Protein AF-A0A7S3EJD1-F1 (afdb_monomer_lite)

Sequence (383 aa):
IRTFFWMLDSYFMTPDIYATSWLVTIFARNFTVEATYALWDLLLLEDNALSTYFFAVALILSKRDEILTCDESHLPEILMNMSATTVEEVHRLWKIGNELRVAQTPPSFQRLMASRLLRPLEKANASTLNAAKSLAGAVTVQTTLEDIMPGGPLHFFTWDCRPNEIVRCGKIAQAAVLPLDALRNADDLIKANRGNEVEQELDQAVEMNRTLSGSSHICLIGSGEPELDDLDVNPLALRLTQEGIPCVSTLRGGFKEVMSSMDNGNPDNVEFVDLDRKSMQEAIMRRTKKSSPSAKRKDAKEKYVSYLSEKSDAEVKEVLNSMLTSRQLVSRPIVLPSADANLFTTMSQVENASPAKVPSYFTALSPRHALRSVVLSASWLES

Structure (mmCIF, N/CA/C/O backbone):
data_AF-A0A7S3EJD1-F1
#
_entry.id   AF-A0A7S3EJD1-F1
#
loop_
_atom_site.group_PDB
_atom_site.id
_atom_site.type_symbol
_atom_site.label_atom_id
_atom_site.label_alt_id
_atom_site.label_comp_id
_atom_site.label_asym_id
_atom_site.label_entity_id
_atom_site.label_seq_id
_atom_site.pdbx_PDB_ins_code
_atom_site.Cartn_x
_atom_site.Cartn_y
_atom_site.Cartn_z
_atom_site.occupancy
_atom_site.B_iso_or_equiv
_atom_site.auth_seq_id
_atom_site.auth_comp_id
_atom_site.auth_asym_id
_atom_site.auth_atom_id
_atom_site.pdbx_PDB_model_num
ATOM 1 N N . ILE A 1 1 ? -9.896 16.245 -4.760 1.00 37.22 1 ILE A N 1
ATOM 2 C CA . ILE A 1 1 ? -10.040 15.946 -3.314 1.00 37.22 1 ILE A CA 1
ATOM 3 C C . ILE A 1 1 ? -8.809 15.135 -2.936 1.00 37.22 1 ILE A C 1
ATOM 5 O O . ILE A 1 1 ? -8.590 14.113 -3.570 1.00 37.22 1 ILE A O 1
ATOM 9 N N . ARG A 1 2 ? -7.943 15.624 -2.035 1.00 52.94 2 ARG A N 1
ATOM 10 C CA . ARG A 1 2 ? -6.789 14.831 -1.565 1.00 52.94 2 ARG A CA 1
ATOM 11 C C . ARG A 1 2 ? -7.324 13.615 -0.821 1.00 52.94 2 ARG A C 1
ATOM 13 O O . ARG A 1 2 ? -8.274 13.754 -0.054 1.00 52.94 2 ARG A O 1
ATOM 20 N N . THR A 1 3 ? -6.744 12.444 -1.046 1.00 71.31 3 THR A N 1
ATOM 21 C CA . THR A 1 3 ? -7.226 11.244 -0.363 1.00 71.31 3 THR A CA 1
ATOM 22 C C . THR A 1 3 ? -6.974 11.295 1.124 1.00 71.31 3 THR A C 1
ATOM 24 O O . THR A 1 3 ? -6.116 12.030 1.614 1.00 71.31 3 THR A O 1
ATOM 27 N N . PHE A 1 4 ? -7.761 10.499 1.840 1.00 81.81 4 PHE A N 1
ATOM 28 C CA . PHE A 1 4 ? -7.815 10.512 3.290 1.00 81.81 4 PHE A CA 1
ATOM 29 C C . PHE A 1 4 ? -6.429 10.322 3.933 1.00 81.81 4 PHE A C 1
ATOM 31 O O . PHE A 1 4 ? -6.068 11.058 4.847 1.00 81.81 4 PHE A O 1
ATOM 38 N N . PHE A 1 5 ? -5.607 9.417 3.390 1.00 85.25 5 PHE A N 1
ATOM 39 C CA . PHE A 1 5 ? -4.227 9.238 3.839 1.00 85.25 5 PHE A CA 1
ATOM 40 C C . PHE A 1 5 ? -3.366 10.491 3.612 1.00 85.25 5 PHE A C 1
ATOM 42 O O . PHE A 1 5 ? -2.714 10.957 4.542 1.00 85.25 5 PHE A O 1
ATOM 49 N N . TRP A 1 6 ? -3.369 11.053 2.397 1.00 85.38 6 TRP A N 1
ATOM 50 C CA . TRP A 1 6 ? -2.530 12.210 2.059 1.00 85.38 6 TRP A CA 1
ATOM 51 C C . TRP A 1 6 ? -2.932 13.479 2.810 1.00 85.38 6 TRP A C 1
ATOM 53 O O . TRP A 1 6 ? -2.089 14.338 3.056 1.00 85.38 6 TRP A O 1
ATOM 63 N N . MET A 1 7 ? -4.204 13.597 3.188 1.00 87.81 7 MET A N 1
ATOM 64 C CA . MET A 1 7 ? -4.674 14.656 4.074 1.00 87.81 7 MET A CA 1
ATOM 65 C C . MET A 1 7 ? -4.056 14.511 5.473 1.00 87.81 7 MET A C 1
ATOM 67 O O . MET A 1 7 ? -3.404 15.448 5.933 1.00 87.81 7 MET A O 1
ATOM 71 N N . LEU A 1 8 ? -4.146 13.330 6.096 1.00 88.69 8 LEU A N 1
ATOM 72 C CA . LEU A 1 8 ? -3.518 13.071 7.399 1.00 88.69 8 LEU A CA 1
ATOM 73 C C . LEU A 1 8 ? -1.995 13.275 7.362 1.00 88.69 8 LEU A C 1
ATOM 75 O O . LEU A 1 8 ? -1.436 13.899 8.262 1.00 88.69 8 LEU A O 1
ATOM 79 N N . ASP A 1 9 ? -1.331 12.794 6.309 1.00 86.75 9 ASP A N 1
ATOM 80 C CA . ASP A 1 9 ? 0.117 12.943 6.117 1.00 86.75 9 ASP A CA 1
ATOM 81 C C . ASP A 1 9 ? 0.522 14.422 5.998 1.00 86.75 9 ASP A C 1
ATOM 83 O O . ASP A 1 9 ? 1.499 14.847 6.612 1.00 86.75 9 ASP A O 1
ATOM 87 N N . SER A 1 10 ? -0.279 15.241 5.300 1.00 88.56 10 SER A N 1
ATOM 88 C CA . SER A 1 10 ? -0.018 16.682 5.169 1.00 88.56 10 SER A CA 1
ATOM 89 C C . SER A 1 10 ? -0.114 17.456 6.486 1.00 88.56 10 SER A C 1
ATOM 91 O O . SER A 1 10 ? 0.545 18.484 6.627 1.00 88.56 10 SER A O 1
ATOM 93 N N . TYR A 1 11 ? -0.870 16.930 7.451 1.00 89.56 11 TYR A N 1
ATOM 94 C CA . TYR A 1 11 ? -0.980 17.460 8.811 1.00 89.56 11 TYR A CA 1
ATOM 95 C C . TYR A 1 11 ? -0.058 16.750 9.810 1.00 89.56 11 TYR A C 1
ATOM 97 O O . TYR A 1 11 ? -0.194 16.936 11.015 1.00 89.56 11 TYR A O 1
ATOM 105 N N . PHE A 1 12 ? 0.878 15.920 9.334 1.00 89.25 12 PHE A N 1
ATOM 106 C CA . PHE A 1 12 ? 1.786 15.124 10.168 1.00 89.25 12 PHE A CA 1
ATOM 107 C C . PHE A 1 12 ? 1.063 14.210 11.174 1.00 89.25 12 PHE A C 1
ATOM 109 O O . PHE A 1 12 ? 1.626 13.846 12.207 1.00 89.25 12 PHE A O 1
ATOM 116 N N . MET A 1 13 ? -0.172 13.798 10.869 1.00 90.50 13 MET A N 1
ATOM 117 C CA . MET A 1 13 ? -0.962 12.888 11.699 1.00 90.50 13 MET A CA 1
ATOM 118 C C . MET A 1 13 ? -0.528 11.441 11.473 1.00 90.50 13 MET A C 1
ATOM 120 O O . MET A 1 13 ? -1.210 10.641 10.825 1.00 90.50 13 MET A O 1
ATOM 124 N N . THR A 1 14 ? 0.636 11.086 12.014 1.00 88.19 14 THR A N 1
ATOM 125 C CA . THR A 1 14 ? 1.133 9.713 11.952 1.00 88.19 14 THR A CA 1
ATOM 126 C C . THR A 1 14 ? 0.360 8.807 12.919 1.00 88.19 14 THR A C 1
ATOM 128 O O . THR A 1 14 ? -0.042 9.250 13.998 1.00 88.19 14 THR A O 1
ATOM 131 N N . PRO A 1 15 ? 0.145 7.517 12.593 1.00 89.62 15 PRO A N 1
ATOM 132 C CA . PRO A 1 15 ? -0.721 6.664 13.407 1.00 89.62 15 PRO A CA 1
ATOM 133 C C . PRO A 1 15 ? -0.281 6.450 14.859 1.00 89.62 15 PRO A C 1
ATOM 135 O O . PRO A 1 15 ? -1.102 6.116 15.703 1.00 89.62 15 PRO A O 1
ATOM 138 N N . ASP A 1 16 ? 0.991 6.659 15.198 1.00 86.38 16 ASP A N 1
ATOM 139 C CA . ASP A 1 16 ? 1.438 6.655 16.595 1.00 86.38 16 ASP A CA 1
ATOM 140 C C . ASP A 1 16 ? 0.845 7.766 17.450 1.00 86.38 16 ASP A C 1
ATOM 142 O O . ASP A 1 16 ? 0.730 7.576 18.662 1.00 86.38 16 ASP A O 1
ATOM 146 N N . ILE A 1 17 ? 0.472 8.890 16.843 1.00 89.44 17 ILE A N 1
ATOM 147 C CA . ILE A 1 17 ? -0.101 10.022 17.564 1.00 89.44 17 ILE A CA 1
ATOM 148 C C . ILE A 1 17 ? -1.465 9.624 18.133 1.00 89.44 17 ILE A C 1
ATOM 150 O O . ILE A 1 17 ? -1.727 9.879 19.303 1.00 89.44 17 ILE A O 1
ATOM 154 N N . TYR A 1 18 ? -2.302 8.932 17.357 1.00 90.50 18 TYR A N 1
ATOM 155 C CA . TYR A 1 18 ? -3.686 8.652 17.752 1.00 90.50 18 TYR A CA 1
ATOM 156 C C . TYR A 1 18 ? -3.992 7.183 18.075 1.00 90.50 18 TYR A C 1
ATOM 158 O O . TYR A 1 18 ? -4.815 6.914 18.942 1.00 90.50 18 TYR A O 1
ATOM 166 N N . ALA A 1 19 ? -3.321 6.216 17.445 1.00 92.62 19 ALA A N 1
ATOM 167 C CA . ALA A 1 19 ? -3.680 4.799 17.560 1.00 92.62 19 ALA A CA 1
ATOM 168 C C . ALA A 1 19 ? -2.858 4.016 18.595 1.00 92.62 19 ALA A C 1
ATOM 170 O O . ALA A 1 19 ? -3.106 2.827 18.809 1.00 92.62 19 ALA A O 1
ATOM 171 N N . THR A 1 20 ? -1.871 4.638 19.251 1.00 91.31 20 THR A N 1
ATOM 172 C CA . THR A 1 20 ? -1.047 3.944 20.257 1.00 91.31 20 THR A CA 1
ATOM 173 C C . THR A 1 20 ? -1.908 3.391 21.394 1.00 91.31 20 THR A C 1
ATOM 175 O O . THR A 1 20 ? -1.754 2.229 21.767 1.00 91.31 20 THR A O 1
ATOM 178 N N . SER A 1 21 ? -2.851 4.183 21.916 1.00 91.69 21 SER A N 1
ATOM 179 C CA . SER A 1 21 ? -3.788 3.724 22.949 1.00 91.69 21 SER A CA 1
ATOM 180 C C . SER A 1 21 ? -4.646 2.561 22.463 1.00 91.69 21 SER A C 1
ATOM 182 O O . SER A 1 21 ? -4.818 1.590 23.200 1.00 91.69 21 SER A O 1
ATOM 184 N N . TRP A 1 22 ? -5.140 2.632 21.228 1.00 94.38 22 TRP A N 1
ATOM 185 C CA . TRP A 1 22 ? -5.973 1.596 20.629 1.00 94.38 22 TRP A CA 1
ATOM 186 C C . TRP A 1 22 ? -5.243 0.261 20.559 1.00 94.38 22 TRP A C 1
ATOM 188 O O . TRP A 1 22 ? -5.764 -0.748 21.015 1.00 94.38 22 TRP A O 1
ATOM 198 N N . LEU A 1 23 ? -4.015 0.252 20.044 1.00 91.75 23 LEU A N 1
ATOM 199 C CA . LEU A 1 23 ? -3.277 -0.990 19.827 1.00 91.75 23 LEU A CA 1
ATOM 200 C C . LEU A 1 23 ? -2.685 -1.559 21.124 1.00 91.75 23 LEU A C 1
ATOM 202 O O . LEU A 1 23 ? -2.701 -2.771 21.308 1.00 91.75 23 LEU A O 1
ATOM 206 N N . VAL A 1 24 ? -2.197 -0.711 22.039 1.00 92.44 24 VAL A N 1
ATOM 207 C CA . VAL A 1 24 ? -1.620 -1.166 23.320 1.00 92.44 24 VAL A CA 1
ATOM 208 C C . VAL A 1 24 ? -2.691 -1.721 24.257 1.00 92.44 24 VAL A C 1
ATOM 210 O O . VAL A 1 24 ? -2.440 -2.695 24.960 1.00 92.44 24 VAL A O 1
ATOM 213 N N . THR A 1 25 ? -3.881 -1.115 24.274 1.00 94.62 25 THR A N 1
ATOM 214 C CA . THR A 1 25 ? -4.985 -1.549 25.151 1.00 94.62 25 THR A CA 1
ATOM 215 C C . THR A 1 25 ? -5.992 -2.457 24.453 1.00 94.62 25 THR A C 1
ATOM 217 O O . THR A 1 25 ? -6.981 -2.840 25.069 1.00 94.62 25 THR A O 1
ATOM 220 N N . ILE A 1 26 ? -5.769 -2.779 23.172 1.00 94.19 26 ILE A N 1
ATOM 221 C CA . ILE A 1 26 ? -6.731 -3.484 22.311 1.00 94.19 26 ILE A CA 1
ATOM 222 C C . ILE A 1 26 ? -8.124 -2.837 22.454 1.00 94.19 26 ILE A C 1
ATOM 224 O O . ILE A 1 26 ? -9.117 -3.486 22.773 1.00 94.19 26 ILE A O 1
ATOM 228 N N . PHE A 1 27 ? -8.153 -1.514 22.272 1.00 95.94 27 PHE A N 1
ATOM 229 C CA . PHE A 1 27 ? -9.311 -0.612 22.330 1.00 95.94 27 PHE A CA 1
ATOM 230 C C . PHE A 1 27 ? -9.995 -0.425 23.695 1.00 95.94 27 PHE A C 1
ATOM 232 O O . PHE A 1 27 ? -10.836 0.467 23.816 1.00 95.94 27 PHE A O 1
ATOM 239 N N . ALA A 1 28 ? -9.581 -1.136 24.749 1.00 95.56 28 ALA A N 1
ATOM 240 C CA . ALA A 1 28 ? -10.227 -1.080 26.066 1.00 95.56 28 ALA A CA 1
ATOM 241 C C . ALA A 1 28 ? -10.231 0.312 26.728 1.00 95.56 28 ALA A C 1
ATOM 243 O O . ALA A 1 28 ? -11.053 0.577 27.599 1.00 95.56 28 ALA A O 1
ATOM 244 N N . ARG A 1 29 ? -9.321 1.220 26.344 1.00 94.19 29 ARG A N 1
ATOM 245 C CA . ARG A 1 29 ? -9.309 2.598 26.868 1.00 94.19 29 ARG A CA 1
ATOM 246 C C . ARG A 1 29 ? -10.471 3.449 26.350 1.00 94.19 29 ARG A C 1
ATOM 248 O O . ARG A 1 29 ? -10.955 4.314 27.073 1.00 94.19 29 ARG A O 1
ATOM 255 N N . ASN A 1 30 ? -10.826 3.281 25.081 1.00 91.44 30 ASN A N 1
ATOM 256 C CA . ASN A 1 30 ? -11.714 4.196 24.365 1.00 91.44 30 ASN A CA 1
ATOM 257 C C . ASN A 1 30 ? -13.149 3.661 24.280 1.00 91.44 30 ASN A C 1
ATOM 259 O O . ASN A 1 30 ? -14.064 4.419 23.978 1.00 91.44 30 ASN A O 1
ATOM 263 N N . PHE A 1 31 ? -13.336 2.359 24.484 1.00 95.44 31 PHE A N 1
ATOM 264 C CA . PHE A 1 31 ? -14.594 1.664 24.242 1.00 95.44 31 PHE A CA 1
ATOM 265 C C . PHE A 1 31 ? -15.320 1.402 25.564 1.00 95.44 31 PHE A C 1
ATOM 267 O O . PHE A 1 31 ? -14.712 1.372 26.635 1.00 95.44 31 PHE A O 1
ATOM 274 N N . THR A 1 32 ? -16.634 1.192 25.495 1.00 96.00 32 THR A N 1
ATOM 275 C CA . THR A 1 32 ? -17.400 0.667 26.634 1.00 96.00 32 THR A CA 1
ATOM 276 C C . THR A 1 32 ? -16.973 -0.772 26.935 1.00 96.00 32 THR A C 1
ATOM 278 O O . THR A 1 32 ? -16.358 -1.441 26.098 1.00 96.00 32 THR A O 1
ATOM 281 N N . VAL A 1 33 ? -17.279 -1.270 28.135 1.00 95.94 33 VAL A N 1
ATOM 282 C CA . VAL A 1 33 ? -16.909 -2.639 28.534 1.00 95.94 33 VAL A CA 1
ATOM 283 C C . VAL A 1 33 ? -17.585 -3.660 27.616 1.00 95.94 33 VAL A C 1
ATOM 285 O O . VAL A 1 33 ? -16.934 -4.583 27.133 1.00 95.94 33 VAL A O 1
ATOM 288 N N . GLU A 1 34 ? -18.860 -3.444 27.297 1.00 97.75 34 GLU A N 1
ATOM 289 C CA . GLU A 1 34 ? -19.661 -4.301 26.424 1.00 97.75 34 GLU A CA 1
ATOM 290 C C . GLU A 1 34 ? -19.105 -4.333 24.994 1.00 97.75 34 GLU A C 1
ATOM 292 O O . GLU A 1 34 ? -18.929 -5.408 24.421 1.00 97.75 34 GLU A O 1
ATOM 297 N N . ALA A 1 35 ? -18.768 -3.167 24.428 1.00 97.50 35 ALA A N 1
ATOM 298 C CA . ALA A 1 35 ? -18.157 -3.075 23.102 1.00 97.50 35 ALA A CA 1
ATOM 299 C C . ALA A 1 35 ? -16.752 -3.702 23.071 1.00 97.50 35 ALA A C 1
ATOM 301 O O . ALA A 1 35 ? -16.382 -4.355 22.094 1.00 97.50 35 ALA A O 1
ATOM 302 N N . THR A 1 36 ? -15.978 -3.544 24.150 1.00 97.50 36 THR A N 1
ATOM 303 C CA . THR A 1 36 ? -14.648 -4.155 24.288 1.00 97.50 36 THR A CA 1
ATOM 304 C C . THR A 1 36 ? -14.745 -5.678 24.282 1.00 97.50 36 THR A C 1
ATOM 306 O O . THR A 1 36 ? -14.019 -6.323 23.530 1.00 97.50 36 THR A O 1
ATOM 309 N N . TYR A 1 37 ? -15.661 -6.261 25.063 1.00 97.62 37 TYR A N 1
ATOM 310 C CA . TYR A 1 37 ? -15.862 -7.712 25.088 1.00 97.62 37 TYR A CA 1
ATOM 311 C C . TYR A 1 37 ? -16.316 -8.255 23.737 1.00 97.62 37 TYR A C 1
ATOM 313 O O . TYR A 1 37 ? -15.719 -9.210 23.251 1.00 97.62 37 TYR A O 1
ATOM 321 N N . ALA A 1 38 ? -17.271 -7.595 23.076 1.00 98.06 38 ALA A N 1
ATOM 322 C CA . ALA A 1 38 ? -17.698 -7.997 21.738 1.00 98.06 38 ALA A CA 1
ATOM 323 C C . ALA A 1 38 ? -16.537 -7.999 20.726 1.00 98.06 38 ALA A C 1
ATOM 325 O O . ALA A 1 38 ? -16.396 -8.929 19.931 1.00 98.06 38 ALA A O 1
ATOM 326 N N . LEU A 1 39 ? -15.672 -6.979 20.765 1.00 97.44 39 LEU A N 1
ATOM 327 C CA . LEU A 1 39 ? -14.493 -6.926 19.901 1.00 97.44 39 LEU A CA 1
ATOM 328 C C . LEU A 1 39 ? -13.498 -8.043 20.235 1.00 97.44 39 LEU A C 1
ATOM 330 O O . LEU A 1 39 ? -12.933 -8.656 19.331 1.00 97.44 39 LEU A O 1
ATOM 334 N N . TRP A 1 40 ? -13.256 -8.298 21.519 1.00 97.00 40 TRP A N 1
ATOM 335 C CA . TRP A 1 40 ? -12.309 -9.322 21.952 1.00 97.00 40 TRP A CA 1
ATOM 336 C C . TRP A 1 40 ? -12.785 -10.731 21.601 1.00 97.00 40 TRP A C 1
ATOM 338 O O . TRP A 1 40 ? -11.967 -11.528 21.149 1.00 97.00 40 TRP A O 1
ATOM 348 N N . ASP A 1 41 ? -14.083 -11.013 21.708 1.00 97.25 41 ASP A N 1
ATOM 349 C CA . ASP A 1 41 ? -14.668 -12.281 21.264 1.00 97.25 41 ASP A CA 1
ATOM 350 C C . ASP A 1 41 ? -14.395 -12.520 19.770 1.00 97.25 41 ASP A C 1
ATOM 352 O O . ASP A 1 41 ? -13.945 -13.598 19.378 1.00 97.25 41 ASP A O 1
ATOM 356 N N . LEU A 1 42 ? -14.587 -11.493 18.935 1.00 97.19 42 LEU A N 1
ATOM 357 C CA . LEU A 1 42 ? -14.304 -11.558 17.498 1.00 97.19 42 LEU A CA 1
ATOM 358 C C . LEU A 1 42 ? -12.810 -11.743 17.197 1.00 97.19 42 LEU A C 1
ATOM 360 O O . LEU A 1 42 ? -12.445 -12.571 16.362 1.00 97.19 42 LEU A O 1
ATOM 364 N N . LEU A 1 43 ? -11.941 -10.996 17.885 1.00 94.56 43 LEU A N 1
ATOM 365 C CA . LEU A 1 43 ? -10.487 -11.095 17.725 1.00 94.56 43 LEU A CA 1
ATOM 366 C C . LEU A 1 43 ? -9.957 -12.481 18.101 1.00 94.56 43 LEU A C 1
ATOM 368 O O . LEU A 1 43 ? -9.104 -13.017 17.394 1.00 94.56 43 LEU A O 1
ATOM 372 N N . LEU A 1 44 ? -10.461 -13.055 19.196 1.00 93.50 44 LEU A N 1
ATOM 373 C CA . LEU A 1 44 ? -10.084 -14.390 19.655 1.00 93.50 44 LEU A CA 1
ATOM 374 C C . LEU A 1 44 ? -10.613 -15.486 18.724 1.00 93.50 44 LEU A C 1
ATOM 376 O O . LEU A 1 44 ? -9.921 -16.479 18.517 1.00 93.50 44 LEU A O 1
ATOM 380 N N . LEU A 1 45 ? -11.807 -15.309 18.149 1.00 95.38 45 LEU A N 1
ATOM 381 C CA . LEU A 1 45 ? -12.404 -16.280 17.230 1.00 95.38 45 LEU A CA 1
ATOM 382 C C . LEU A 1 45 ? -11.701 -16.327 15.863 1.00 95.38 45 LEU A C 1
ATOM 384 O O . LEU A 1 45 ? -11.567 -17.402 15.286 1.00 95.38 45 LEU A O 1
ATOM 388 N N . GLU A 1 46 ? -11.274 -15.179 15.335 1.00 91.12 46 GLU A N 1
ATOM 389 C CA . GLU A 1 46 ? -10.644 -15.073 14.009 1.00 91.12 46 GLU A CA 1
ATOM 390 C C . GLU A 1 46 ? -9.200 -15.602 13.970 1.00 91.12 46 GLU A C 1
ATOM 392 O O . GLU A 1 46 ? -8.712 -15.953 12.899 1.00 91.12 46 GLU A O 1
ATOM 397 N N . ASP A 1 47 ? -8.507 -15.636 15.114 1.00 84.19 47 ASP A N 1
ATOM 398 C CA . ASP A 1 47 ? -7.111 -16.093 15.249 1.00 84.19 47 ASP A CA 1
ATOM 399 C C . ASP A 1 47 ? -6.141 -15.445 14.231 1.00 84.19 47 ASP A C 1
ATOM 401 O O . ASP A 1 47 ? -5.214 -16.054 13.693 1.00 84.19 47 ASP A O 1
ATOM 405 N N . ASN A 1 48 ? -6.358 -14.159 13.936 1.00 87.94 48 ASN A N 1
ATOM 406 C CA . ASN A 1 48 ? -5.505 -13.382 13.042 1.00 87.94 48 ASN A CA 1
ATOM 407 C C . ASN A 1 48 ? -5.145 -12.032 13.663 1.00 87.94 48 ASN A C 1
ATOM 409 O O . ASN A 1 48 ? -5.963 -11.117 13.749 1.00 87.94 48 ASN A O 1
ATOM 413 N N . ALA A 1 49 ? -3.875 -11.868 14.032 1.00 86.19 49 ALA A N 1
ATOM 414 C CA . ALA A 1 49 ? -3.386 -10.647 14.671 1.00 86.19 49 ALA A CA 1
ATOM 415 C C . ALA A 1 49 ? -3.485 -9.384 13.796 1.00 86.19 49 ALA A C 1
ATOM 417 O O . ALA A 1 49 ? -3.422 -8.272 14.320 1.00 86.19 49 ALA A O 1
ATOM 418 N N . LEU A 1 50 ? -3.645 -9.520 12.474 1.00 90.75 50 LEU A N 1
ATOM 419 C CA . LEU A 1 50 ? -3.873 -8.367 11.602 1.00 90.75 50 LEU A CA 1
ATOM 420 C C . LEU A 1 50 ? -5.277 -7.788 11.747 1.00 90.75 50 LEU A C 1
ATOM 422 O O . LEU A 1 50 ? -5.460 -6.604 11.468 1.00 90.75 50 LEU A O 1
ATOM 426 N N . SER A 1 51 ? -6.252 -8.573 12.208 1.00 92.50 51 SER A N 1
ATOM 427 C CA . SER A 1 51 ? -7.643 -8.130 12.326 1.00 92.50 51 SER A CA 1
ATOM 428 C C . SER A 1 51 ? -7.788 -6.910 13.235 1.00 92.50 51 SER A C 1
ATOM 430 O O . SER A 1 51 ? -8.564 -6.014 12.918 1.00 92.50 51 SER A O 1
ATOM 432 N N . THR A 1 52 ? -6.956 -6.779 14.273 1.00 93.56 52 THR A N 1
ATOM 433 C CA . THR A 1 52 ? -6.892 -5.577 15.124 1.00 93.56 52 THR A CA 1
ATOM 434 C C . THR A 1 52 ? -6.562 -4.308 14.328 1.00 93.56 52 THR A C 1
ATOM 436 O O . THR A 1 52 ? -7.137 -3.249 14.573 1.00 93.56 52 THR A O 1
ATOM 439 N N . TYR A 1 53 ? -5.660 -4.400 13.346 1.00 93.19 53 TYR A N 1
ATOM 440 C CA . TYR A 1 53 ? -5.259 -3.265 12.508 1.00 93.19 53 TYR A CA 1
ATOM 441 C C . TYR A 1 53 ? -6.333 -2.918 11.479 1.00 93.19 53 TYR A C 1
ATOM 443 O O . TYR A 1 53 ? -6.612 -1.743 11.257 1.00 93.19 53 TYR A O 1
ATOM 451 N N . PHE A 1 54 ? -6.966 -3.926 10.879 1.00 94.75 54 PHE A N 1
ATOM 452 C CA . PHE A 1 54 ? -8.079 -3.702 9.956 1.00 94.75 54 PHE A CA 1
ATOM 453 C C . PHE A 1 54 ? -9.313 -3.142 10.659 1.00 94.75 54 PHE A C 1
ATOM 455 O O . PHE A 1 54 ? -9.995 -2.287 10.100 1.00 94.75 54 PHE A O 1
ATOM 462 N N . PHE A 1 55 ? -9.558 -3.550 11.903 1.00 96.06 55 PHE A N 1
ATOM 463 C CA . PHE A 1 55 ? -10.577 -2.938 12.742 1.00 96.06 55 PHE A CA 1
ATOM 464 C C . PHE A 1 55 ? -10.247 -1.469 13.053 1.00 96.06 55 PHE A C 1
ATOM 466 O O . PHE A 1 55 ? -11.114 -0.611 12.910 1.00 96.06 55 PHE A O 1
ATOM 473 N N . ALA A 1 56 ? -8.988 -1.150 13.391 1.00 94.88 56 ALA A N 1
ATOM 474 C CA . ALA A 1 56 ? -8.546 0.237 13.591 1.00 94.88 56 ALA A CA 1
ATOM 475 C C . ALA A 1 56 ? -8.812 1.106 12.352 1.00 94.88 56 ALA A C 1
ATOM 477 O O . ALA A 1 56 ? -9.295 2.229 12.450 1.00 94.88 56 ALA A O 1
ATOM 478 N N . VAL A 1 57 ? -8.523 0.568 11.170 1.00 93.19 57 VAL A N 1
ATOM 479 C CA . VAL A 1 57 ? -8.773 1.251 9.903 1.00 93.19 57 VAL A CA 1
ATOM 480 C C . VAL A 1 57 ? -10.265 1.413 9.621 1.00 93.19 57 VAL A C 1
ATOM 482 O O . VAL A 1 57 ? -10.679 2.497 9.217 1.00 93.19 57 VAL A O 1
ATOM 485 N N . ALA A 1 58 ? -11.086 0.399 9.894 1.00 94.94 58 ALA A N 1
ATOM 486 C CA . ALA A 1 58 ? -12.537 0.517 9.786 1.00 94.94 58 ALA A CA 1
ATOM 487 C C . ALA A 1 58 ? -13.098 1.602 10.723 1.00 94.94 58 ALA A C 1
ATOM 489 O O . ALA A 1 58 ? -13.961 2.374 10.307 1.00 94.94 58 ALA A O 1
ATOM 490 N N . LEU A 1 59 ? -12.577 1.709 11.952 1.00 94.56 59 LEU A N 1
ATOM 491 C CA . LEU A 1 59 ? -12.952 2.761 12.900 1.00 94.56 59 LEU A CA 1
ATOM 492 C C . LEU A 1 59 ? -12.655 4.153 12.328 1.00 94.56 59 LEU A C 1
ATOM 494 O O . LEU A 1 59 ? -13.541 5.004 12.306 1.00 94.56 59 LEU A O 1
ATOM 498 N N . ILE A 1 60 ? -11.454 4.364 11.787 1.00 92.62 60 ILE A N 1
ATOM 499 C CA . ILE A 1 60 ? -11.079 5.638 11.160 1.00 92.62 60 ILE A CA 1
ATOM 500 C C . ILE A 1 60 ? -12.001 5.957 9.973 1.00 92.62 60 ILE A C 1
ATOM 502 O O . ILE A 1 60 ? -12.512 7.070 9.854 1.00 92.62 60 ILE A O 1
ATOM 506 N N . LEU A 1 61 ? -12.255 4.970 9.110 1.00 90.44 61 LEU A N 1
ATOM 507 C CA . LEU A 1 61 ? -13.117 5.133 7.938 1.00 90.44 61 LEU A CA 1
ATOM 508 C C . LEU A 1 61 ? -14.563 5.455 8.317 1.00 90.44 61 LEU A C 1
ATOM 510 O O . LEU A 1 61 ? -15.207 6.248 7.636 1.00 90.44 61 LEU A O 1
ATOM 514 N N . SER A 1 62 ? -15.065 4.913 9.428 1.00 91.75 62 SER A N 1
ATOM 515 C CA . SER A 1 62 ? -16.417 5.217 9.913 1.00 91.75 62 SER A CA 1
ATOM 516 C C . SER A 1 62 ? -16.615 6.677 10.323 1.00 91.75 62 SER A C 1
ATOM 518 O O . SER A 1 62 ? -17.747 7.157 10.353 1.00 91.75 62 SER A O 1
ATOM 520 N N . LYS A 1 63 ? -15.518 7.385 10.610 1.00 90.38 63 LYS A N 1
ATOM 521 C CA . LYS A 1 63 ? -15.487 8.799 10.994 1.00 90.38 63 LYS A CA 1
ATOM 522 C C . LYS A 1 63 ? -14.912 9.697 9.899 1.00 90.38 63 LYS A C 1
ATOM 524 O O . LYS A 1 63 ? -14.659 10.871 10.144 1.00 90.38 63 LYS A O 1
ATOM 529 N N . ARG A 1 64 ? -14.727 9.178 8.681 1.00 89.06 64 ARG A N 1
ATOM 530 C CA . ARG A 1 64 ? -14.102 9.895 7.557 1.00 89.06 64 ARG A CA 1
ATOM 531 C C . ARG A 1 64 ? -14.681 11.292 7.337 1.00 89.06 64 ARG A C 1
ATOM 533 O O . ARG A 1 64 ? -13.915 12.241 7.218 1.00 89.06 64 ARG A O 1
ATOM 540 N N . ASP A 1 65 ? -16.002 11.418 7.271 1.00 88.12 65 ASP A N 1
ATOM 541 C CA . ASP A 1 65 ? -16.648 12.693 6.937 1.00 88.12 65 ASP A CA 1
ATOM 542 C C . ASP A 1 65 ? -16.480 13.731 8.056 1.00 88.12 65 ASP A C 1
ATOM 544 O O . ASP A 1 65 ? -16.257 14.910 7.784 1.00 88.12 65 ASP A O 1
ATOM 548 N N . GLU A 1 66 ? -16.494 13.289 9.315 1.00 89.88 66 GLU A N 1
ATOM 549 C CA . GLU A 1 66 ? -16.176 14.127 10.477 1.00 89.88 66 GLU A CA 1
ATOM 550 C C . GLU A 1 66 ? -14.727 14.624 10.402 1.00 89.88 66 GLU A C 1
ATOM 552 O O . GLU A 1 66 ? -14.464 15.812 10.547 1.00 89.88 66 GLU A O 1
ATOM 557 N N . ILE A 1 67 ? -13.788 13.737 10.071 1.00 89.94 67 ILE A N 1
ATOM 558 C CA . ILE A 1 67 ? -12.365 14.072 9.942 1.00 89.94 67 ILE A CA 1
ATOM 559 C C . ILE A 1 67 ? -12.119 15.049 8.782 1.00 89.94 67 ILE A C 1
ATOM 561 O O . ILE A 1 67 ? -11.319 15.969 8.916 1.00 89.94 67 ILE A O 1
ATOM 565 N N . LEU A 1 68 ? -12.795 14.866 7.643 1.00 87.50 68 LEU A N 1
ATOM 566 C CA . LEU A 1 68 ? -12.634 15.720 6.460 1.00 87.50 68 LEU A CA 1
ATOM 567 C C . LEU A 1 68 ? -13.242 17.118 6.629 1.00 87.50 68 LEU A C 1
ATOM 569 O O . LEU A 1 68 ? -12.853 18.033 5.907 1.00 87.50 68 LEU A O 1
ATOM 573 N N . THR A 1 69 ? -14.211 17.272 7.532 1.00 88.62 69 THR A N 1
ATOM 574 C CA . THR A 1 69 ? -14.893 18.550 7.801 1.00 88.62 69 THR A CA 1
ATOM 575 C C . THR A 1 69 ? -14.364 19.265 9.042 1.00 88.62 69 THR A C 1
ATOM 577 O O . THR A 1 69 ? -14.666 20.441 9.246 1.00 88.62 69 THR A O 1
ATOM 580 N N . CYS A 1 70 ? -13.573 18.570 9.859 1.00 87.44 70 CYS A N 1
ATOM 581 C CA . CYS A 1 70 ? -12.943 19.106 11.052 1.00 87.44 70 CYS A CA 1
ATOM 582 C C . CYS A 1 70 ? -11.879 20.165 10.720 1.00 87.44 70 CYS A C 1
ATOM 584 O O . CYS A 1 70 ? -11.172 20.076 9.716 1.00 87.44 70 CYS A O 1
ATOM 586 N N . ASP A 1 71 ? -11.742 21.154 11.604 1.00 88.44 71 ASP A N 1
ATOM 587 C CA . ASP A 1 71 ? -10.617 22.083 11.578 1.00 88.44 71 ASP A CA 1
ATOM 588 C C . ASP A 1 71 ? -9.311 21.380 11.985 1.00 88.44 71 ASP A C 1
ATOM 590 O O . ASP A 1 71 ? -9.284 20.596 12.936 1.00 88.44 71 ASP A O 1
ATOM 594 N N . GLU A 1 72 ? -8.211 21.709 11.304 1.00 87.12 72 GLU A N 1
ATOM 595 C CA . GLU A 1 72 ? -6.886 21.108 11.517 1.00 87.12 72 GLU A CA 1
ATOM 596 C C . GLU A 1 72 ? -6.469 21.082 12.996 1.00 87.12 72 GLU A C 1
ATOM 598 O O . GLU A 1 72 ? -5.887 20.099 13.458 1.00 87.12 72 GLU A O 1
ATOM 603 N N . SER A 1 73 ? -6.804 22.126 13.763 1.00 89.56 73 SER A N 1
ATOM 604 C CA . SER A 1 73 ? -6.417 22.227 15.173 1.00 89.56 73 SER A CA 1
ATOM 605 C C . SER A 1 73 ? -7.077 21.181 16.080 1.00 89.56 73 SER A C 1
ATOM 607 O O . SER A 1 73 ? -6.501 20.822 17.107 1.00 89.56 73 SER A O 1
ATOM 609 N N . HIS A 1 74 ? -8.241 20.648 15.694 1.00 90.06 74 HIS A N 1
ATOM 610 C CA . HIS A 1 74 ? -8.992 19.653 16.468 1.00 90.06 74 HIS A CA 1
ATOM 611 C C . HIS A 1 74 ? -8.750 18.215 15.983 1.00 90.06 74 HIS A C 1
ATOM 613 O O . HIS A 1 74 ? -9.146 17.255 16.649 1.00 90.06 74 HIS A O 1
ATOM 619 N N . LEU A 1 75 ? -8.066 18.040 14.849 1.00 91.12 75 LEU A N 1
ATOM 620 C CA . LEU A 1 75 ? -7.828 16.740 14.225 1.00 91.12 75 LEU A CA 1
ATOM 621 C C . LEU A 1 75 ? -7.167 15.705 15.166 1.00 91.12 75 LEU A C 1
ATOM 623 O O . LEU A 1 75 ? -7.665 14.576 15.227 1.00 91.12 75 LEU A O 1
ATOM 627 N N . PRO A 1 76 ? -6.117 16.037 15.953 1.00 90.31 76 PRO A N 1
ATOM 628 C CA . PRO A 1 76 ? -5.526 15.082 16.892 1.00 90.31 76 PRO A CA 1
ATOM 629 C C . PRO A 1 76 ? -6.511 14.625 17.971 1.00 90.31 76 PRO A C 1
ATOM 631 O O . PRO A 1 76 ? -6.518 13.452 18.338 1.00 90.31 76 PRO A O 1
ATOM 634 N N . GLU A 1 77 ? -7.345 15.540 18.470 1.00 90.62 77 GLU A N 1
ATOM 635 C CA . GLU A 1 77 ? -8.323 15.254 19.520 1.00 90.62 77 GLU A CA 1
ATOM 636 C C . GLU A 1 77 ? -9.416 14.314 19.009 1.00 90.62 77 GLU A C 1
ATOM 638 O O . GLU A 1 77 ? -9.689 13.295 19.647 1.00 90.62 77 GLU A O 1
ATOM 643 N N . ILE A 1 78 ? -9.984 14.599 17.831 1.00 92.00 78 ILE A N 1
ATOM 644 C CA . ILE A 1 78 ? -10.980 13.725 17.196 1.00 92.00 78 ILE A CA 1
ATOM 645 C C . ILE A 1 78 ? -10.391 12.335 16.967 1.00 92.00 78 ILE A C 1
ATOM 647 O O . ILE A 1 78 ? -11.007 11.337 17.340 1.00 92.00 78 ILE A O 1
ATOM 651 N N . LEU A 1 79 ? -9.180 12.260 16.406 1.00 92.56 79 LEU A N 1
ATOM 652 C CA . LEU A 1 79 ? -8.503 10.991 16.154 1.00 92.56 79 LEU A CA 1
ATOM 653 C C . LEU A 1 79 ? -8.227 10.219 17.448 1.00 92.56 79 LEU A C 1
ATOM 655 O O . LEU A 1 79 ? -8.461 9.023 17.478 1.00 92.56 79 LEU A O 1
ATOM 659 N N . MET A 1 80 ? -7.772 10.848 18.532 1.00 90.38 80 MET A N 1
ATOM 660 C CA . MET A 1 80 ? -7.498 10.140 19.793 1.00 90.38 80 MET A CA 1
ATOM 661 C C . MET A 1 80 ? -8.766 9.657 20.509 1.00 90.38 80 MET A C 1
ATOM 663 O O . MET A 1 80 ? -8.715 8.650 21.223 1.00 90.38 80 MET A O 1
ATOM 667 N N . ASN A 1 81 ? -9.886 10.365 20.335 1.00 90.69 81 ASN A N 1
ATOM 668 C CA . ASN A 1 81 ? -11.138 10.119 21.051 1.00 90.69 81 ASN A CA 1
ATOM 669 C C . ASN A 1 81 ? -12.125 9.214 20.298 1.00 90.69 81 ASN A C 1
ATOM 671 O O . ASN A 1 81 ? -13.207 8.950 20.822 1.00 90.69 81 ASN A O 1
ATOM 675 N N . MET A 1 82 ? -11.772 8.687 19.118 1.00 91.44 82 MET A N 1
ATOM 676 C CA . MET A 1 82 ? -12.658 7.755 18.411 1.00 91.44 82 MET A CA 1
ATOM 677 C C . MET A 1 82 ? -12.942 6.508 19.246 1.00 91.44 82 MET A C 1
ATOM 679 O O . MET A 1 82 ? -12.053 5.929 19.880 1.00 91.44 82 MET A O 1
ATOM 683 N N . SER A 1 83 ? -14.196 6.077 19.204 1.00 93.00 83 SER A N 1
ATOM 684 C CA . SER A 1 83 ? -14.685 4.904 19.910 1.00 93.00 83 SER A CA 1
ATOM 685 C C . SER A 1 83 ? -15.821 4.242 19.140 1.00 93.00 83 SER A C 1
ATOM 687 O O . SER A 1 83 ? -16.488 4.889 18.332 1.00 93.00 83 SER A O 1
ATOM 689 N N . ALA A 1 84 ? -16.033 2.954 19.409 1.00 91.38 84 ALA A N 1
ATOM 690 C CA . ALA A 1 84 ? -17.302 2.291 19.146 1.00 91.38 84 ALA A CA 1
ATOM 691 C C . ALA A 1 84 ? -18.017 2.100 20.486 1.00 91.38 84 ALA A C 1
ATOM 693 O O . ALA A 1 84 ? -17.426 1.606 21.450 1.00 91.38 84 ALA A O 1
ATOM 694 N N . THR A 1 85 ? -19.273 2.529 20.564 1.00 89.94 85 THR A N 1
ATOM 695 C CA . THR A 1 85 ? -20.011 2.592 21.843 1.00 89.94 85 THR A CA 1
ATOM 696 C C . THR A 1 85 ? -20.970 1.426 22.038 1.00 89.94 85 THR A C 1
ATOM 698 O O . THR A 1 85 ? -21.288 1.072 23.174 1.00 89.94 85 THR A O 1
ATOM 701 N N . THR A 1 86 ? -21.405 0.811 20.938 1.00 96.19 86 THR A N 1
ATOM 702 C CA . THR A 1 86 ? -22.400 -0.267 20.919 1.00 96.19 86 THR A CA 1
ATOM 703 C C . THR A 1 86 ? -21.818 -1.545 20.324 1.00 96.19 86 THR A C 1
ATOM 705 O O . THR A 1 86 ? -20.888 -1.509 19.516 1.00 96.19 86 THR A O 1
ATOM 708 N N . VAL A 1 87 ? -22.381 -2.692 20.708 1.00 97.50 87 VAL A N 1
ATOM 709 C CA . VAL A 1 87 ? -21.976 -4.009 20.189 1.00 97.50 87 VAL A CA 1
ATOM 710 C C . VAL A 1 87 ? -22.268 -4.110 18.688 1.00 97.50 87 VAL A C 1
ATOM 712 O O . VAL A 1 87 ? -21.465 -4.635 17.917 1.00 97.50 87 VAL A O 1
ATOM 715 N N . GLU A 1 88 ? -23.387 -3.540 18.248 1.00 97.44 88 GLU A N 1
ATOM 716 C CA . GLU A 1 88 ? -23.805 -3.509 16.849 1.00 97.44 88 GLU A CA 1
ATOM 717 C C . GLU A 1 88 ? -22.816 -2.721 15.982 1.00 97.44 88 GLU A C 1
ATOM 719 O O . GLU A 1 88 ? -22.475 -3.147 14.875 1.00 97.44 88 GLU A O 1
ATOM 724 N N . GLU A 1 89 ? -22.323 -1.588 16.491 1.00 97.00 89 GLU A N 1
ATOM 725 C CA . GLU A 1 89 ? -21.294 -0.793 15.825 1.00 97.00 89 GLU A CA 1
ATOM 726 C C . GLU A 1 89 ? -19.987 -1.580 15.697 1.00 97.00 89 GLU A C 1
ATOM 728 O O . GLU A 1 89 ? -19.426 -1.641 14.603 1.00 97.00 89 GLU A O 1
ATOM 733 N N . VAL A 1 90 ? -19.547 -2.264 16.759 1.00 98.00 90 VAL A N 1
ATOM 734 C CA . VAL A 1 90 ? -18.361 -3.135 16.714 1.00 98.00 90 VAL A CA 1
ATOM 735 C C . VAL A 1 90 ? -18.507 -4.211 15.638 1.00 98.00 90 VAL A C 1
ATOM 737 O O . VAL A 1 90 ? -17.612 -4.365 14.809 1.00 98.00 90 VAL A O 1
ATOM 740 N N . HIS A 1 91 ? -19.639 -4.915 15.582 1.00 98.00 91 HIS A N 1
ATOM 741 C CA . HIS A 1 91 ? -19.879 -5.946 14.566 1.00 98.00 91 HIS A CA 1
ATOM 742 C C . HIS A 1 91 ? -19.887 -5.375 13.140 1.00 98.00 91 HIS A C 1
ATOM 744 O O . HIS A 1 91 ? -19.359 -5.994 12.211 1.00 98.00 91 HIS A O 1
ATOM 750 N N . ARG A 1 92 ? -20.451 -4.176 12.950 1.00 97.88 92 ARG A N 1
ATOM 751 C CA . ARG A 1 92 ? -20.430 -3.482 11.656 1.00 97.88 92 ARG A CA 1
ATOM 752 C C . ARG A 1 92 ? -19.002 -3.127 11.240 1.00 97.88 92 ARG A C 1
ATOM 754 O O . ARG A 1 92 ? -18.612 -3.430 10.113 1.00 97.88 92 ARG A O 1
ATOM 761 N N . LEU A 1 93 ? -18.229 -2.507 12.132 1.00 97.38 93 LEU A N 1
ATOM 762 C CA . LEU A 1 93 ? -16.833 -2.134 11.881 1.00 97.38 93 LEU A CA 1
ATOM 763 C C . LEU A 1 93 ? -15.963 -3.365 11.620 1.00 97.38 93 LEU A C 1
ATOM 765 O O . LEU A 1 93 ? -15.133 -3.351 10.714 1.00 97.38 93 LEU A O 1
ATOM 769 N N . TRP A 1 94 ? -16.202 -4.452 12.353 1.00 97.56 94 TRP A N 1
ATOM 770 C CA . TRP A 1 94 ? -15.540 -5.731 12.135 1.00 97.56 94 TRP A CA 1
ATOM 771 C C . TRP A 1 94 ? -15.765 -6.260 10.721 1.00 97.56 94 TRP A C 1
ATOM 773 O O . 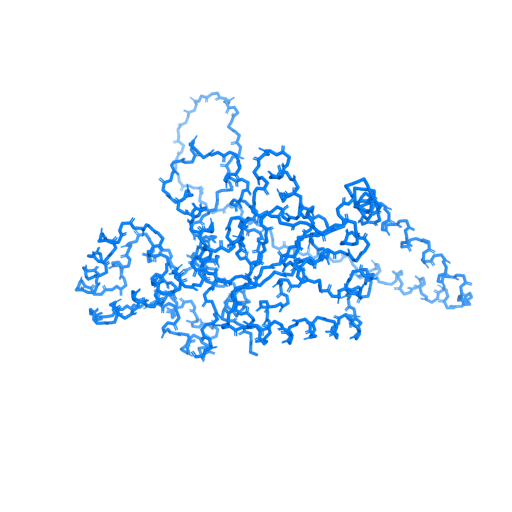TRP A 1 94 ? -14.807 -6.618 10.038 1.00 97.56 94 TRP A O 1
ATOM 783 N N . LYS A 1 95 ? -17.018 -6.253 10.246 1.00 96.69 95 LYS A N 1
ATOM 784 C CA . LYS A 1 95 ? -17.348 -6.685 8.883 1.00 96.69 95 LYS A CA 1
ATOM 785 C C . LYS A 1 95 ? -16.607 -5.851 7.834 1.00 96.69 95 LYS A C 1
ATOM 787 O O . LYS A 1 95 ? -16.023 -6.433 6.924 1.00 96.69 95 LYS A O 1
ATOM 792 N N . ILE A 1 96 ? -16.585 -4.525 7.995 1.00 95.81 96 ILE A N 1
ATOM 793 C CA . ILE A 1 96 ? -15.867 -3.605 7.095 1.00 95.81 96 ILE A CA 1
ATOM 794 C C . ILE A 1 96 ? -14.363 -3.911 7.102 1.00 95.81 96 ILE A C 1
ATOM 796 O O . ILE A 1 96 ? -13.760 -4.079 6.046 1.00 95.81 96 ILE A O 1
ATOM 800 N N . GLY A 1 97 ? -13.752 -4.035 8.283 1.00 95.31 97 GLY A N 1
ATOM 801 C CA . GLY A 1 97 ? -12.330 -4.363 8.409 1.00 95.31 97 GLY A CA 1
ATOM 802 C C . GLY A 1 97 ? -11.986 -5.713 7.775 1.00 95.31 97 GLY A C 1
ATOM 803 O O . GLY A 1 97 ? -10.984 -5.840 7.069 1.00 95.31 97 GLY A O 1
ATOM 804 N N . ASN A 1 98 ? -12.840 -6.717 7.971 1.00 93.88 98 ASN A N 1
ATOM 805 C CA . ASN A 1 98 ? -12.656 -8.035 7.380 1.00 93.88 98 ASN A CA 1
ATOM 806 C C . ASN A 1 98 ? -12.758 -8.009 5.848 1.00 93.88 98 ASN A C 1
ATOM 808 O O . ASN A 1 98 ? -11.958 -8.645 5.165 1.00 93.88 98 ASN A O 1
ATOM 812 N N . GLU A 1 99 ? -13.704 -7.245 5.307 1.00 92.44 99 GLU A N 1
ATOM 813 C CA . GLU A 1 99 ? -13.856 -7.048 3.867 1.00 92.44 99 GLU A CA 1
ATOM 814 C C . GLU A 1 99 ? -12.623 -6.366 3.257 1.00 92.44 99 GLU A C 1
ATOM 816 O O . GLU A 1 99 ? -12.068 -6.875 2.285 1.00 92.44 99 GLU A O 1
ATOM 821 N N . LEU A 1 100 ? -12.105 -5.301 3.882 1.00 90.94 100 LEU A N 1
ATOM 822 C CA . LEU A 1 100 ? -10.854 -4.649 3.464 1.00 90.94 100 LEU A CA 1
ATOM 823 C C . LEU A 1 100 ? -9.668 -5.625 3.457 1.00 90.94 100 LEU A C 1
ATOM 825 O O . LEU A 1 100 ? -8.846 -5.638 2.535 1.00 90.94 100 LEU A O 1
ATOM 829 N N . ARG A 1 101 ? -9.581 -6.474 4.483 1.00 91.75 101 ARG A N 1
ATOM 830 C CA . ARG A 1 101 ? -8.518 -7.470 4.606 1.00 91.75 101 ARG A CA 1
ATOM 831 C C . ARG A 1 101 ? -8.601 -8.530 3.513 1.00 91.75 101 ARG A C 1
ATOM 833 O O . ARG A 1 101 ? -7.588 -8.838 2.899 1.00 91.75 101 ARG A O 1
ATOM 840 N N . VAL A 1 102 ? -9.774 -9.113 3.283 1.00 89.62 102 VAL A N 1
ATOM 841 C CA . VAL A 1 102 ? -9.927 -10.265 2.379 1.00 89.62 102 VAL A CA 1
ATOM 842 C C . VAL A 1 102 ? -10.030 -9.835 0.916 1.00 89.62 102 VAL A C 1
ATOM 844 O O . VAL A 1 102 ? -9.397 -10.449 0.062 1.00 89.62 102 VAL A O 1
ATOM 847 N N . ALA A 1 103 ? -10.802 -8.786 0.630 1.00 87.44 103 ALA A N 1
ATOM 848 C CA . ALA A 1 103 ? -11.173 -8.400 -0.729 1.00 87.44 103 ALA A CA 1
ATOM 849 C C . ALA A 1 103 ? -10.331 -7.258 -1.316 1.00 87.44 103 ALA A C 1
ATOM 851 O O . ALA A 1 103 ? -10.425 -7.006 -2.513 1.00 87.44 103 ALA A O 1
ATOM 852 N N . GLN A 1 104 ? -9.514 -6.560 -0.516 1.00 88.38 104 GLN A N 1
ATOM 853 C CA . GLN A 1 104 ? -8.750 -5.398 -1.004 1.00 88.38 104 GLN A CA 1
ATOM 854 C C . GLN A 1 104 ? -7.256 -5.438 -0.667 1.00 88.38 104 GLN A C 1
ATOM 856 O O . GLN A 1 104 ? -6.467 -4.720 -1.285 1.00 88.38 104 GLN A O 1
ATOM 861 N N . THR A 1 105 ? -6.832 -6.296 0.267 1.00 91.69 105 THR A N 1
ATOM 862 C CA . THR A 1 105 ? -5.432 -6.351 0.699 1.00 91.69 105 THR A CA 1
ATOM 863 C C . THR A 1 105 ? -4.707 -7.579 0.159 1.00 91.69 105 THR A C 1
ATOM 865 O O . THR A 1 105 ? -5.092 -8.704 0.493 1.00 91.69 105 THR A O 1
ATOM 868 N N . PRO A 1 106 ? -3.594 -7.404 -0.578 1.00 92.94 106 PRO A N 1
ATOM 869 C CA . PRO A 1 106 ? -2.838 -8.524 -1.112 1.00 92.94 106 PRO A CA 1
ATOM 870 C C . PRO A 1 106 ? -2.424 -9.568 -0.063 1.00 92.94 106 PRO A C 1
ATOM 872 O O . PRO A 1 106 ? -1.901 -9.207 1.001 1.00 92.94 106 PRO A O 1
ATOM 875 N N . PRO A 1 107 ? -2.602 -10.872 -0.346 1.00 91.56 107 PRO A N 1
ATOM 876 C CA . PRO A 1 107 ? -2.222 -11.934 0.578 1.00 91.56 107 PRO A CA 1
ATOM 877 C C . PRO A 1 107 ? -0.742 -11.901 0.975 1.00 91.56 107 PRO A C 1
ATOM 879 O O . PRO A 1 107 ? -0.422 -12.164 2.136 1.00 91.56 107 PRO A O 1
ATOM 882 N N . SER A 1 108 ? 0.176 -11.564 0.063 1.00 90.81 108 SER A N 1
ATOM 883 C CA . SER A 1 108 ? 1.601 -11.487 0.409 1.00 90.81 108 SER A CA 1
ATOM 884 C C . SER A 1 108 ? 1.917 -10.370 1.402 1.00 90.81 108 SER A C 1
ATOM 886 O O . SER A 1 108 ? 2.741 -10.573 2.299 1.00 90.81 108 SER A O 1
ATOM 888 N N . PHE A 1 109 ? 1.220 -9.232 1.319 1.00 90.88 109 PHE A N 1
ATOM 889 C CA . PHE A 1 109 ? 1.325 -8.161 2.305 1.00 90.88 109 PHE A CA 1
ATOM 890 C C . PHE A 1 109 ? 0.876 -8.658 3.684 1.00 90.88 109 PHE A C 1
ATOM 892 O O . PHE A 1 109 ? 1.582 -8.459 4.675 1.00 90.88 109 PHE A O 1
ATOM 899 N N . GLN A 1 110 ? -0.247 -9.382 3.752 1.00 90.94 110 GLN A N 1
ATOM 900 C CA . GLN A 1 110 ? -0.725 -9.974 5.004 1.00 90.94 110 GLN A CA 1
ATOM 901 C C . GLN A 1 110 ? 0.282 -10.983 5.572 1.00 90.94 110 GLN A C 1
ATOM 903 O O . GLN A 1 110 ? 0.633 -10.902 6.749 1.00 90.94 110 GLN A O 1
ATOM 908 N N . ARG A 1 111 ? 0.829 -11.886 4.744 1.00 89.00 111 ARG A N 1
ATOM 909 C CA . ARG A 1 111 ? 1.876 -12.837 5.171 1.00 89.00 111 ARG A CA 1
ATOM 910 C C . ARG A 1 111 ? 3.107 -12.112 5.717 1.00 89.00 111 ARG A C 1
ATOM 912 O O . ARG A 1 111 ? 3.640 -12.500 6.760 1.00 89.00 111 ARG A O 1
ATOM 919 N N . LEU A 1 112 ? 3.542 -11.049 5.039 1.00 87.81 112 LEU A N 1
ATOM 920 C CA . LEU A 1 112 ? 4.674 -10.233 5.463 1.00 87.81 112 LEU A CA 1
ATOM 921 C C . LEU A 1 112 ? 4.404 -9.581 6.825 1.00 87.81 112 LEU A C 1
ATOM 923 O O . LEU A 1 112 ? 5.220 -9.716 7.736 1.00 87.81 112 LEU A O 1
ATOM 927 N N . MET A 1 113 ? 3.261 -8.916 6.991 1.00 86.38 113 MET A N 1
ATOM 928 C CA . MET A 1 113 ? 2.906 -8.245 8.244 1.00 86.38 113 MET A CA 1
ATOM 929 C C . MET A 1 113 ? 2.706 -9.234 9.394 1.00 86.38 113 MET A C 1
ATOM 931 O O . MET A 1 113 ? 3.296 -9.046 10.457 1.00 86.38 113 MET A O 1
ATOM 935 N N . ALA A 1 114 ? 1.988 -10.338 9.177 1.00 85.38 114 ALA A N 1
ATOM 936 C CA . ALA A 1 114 ? 1.821 -11.390 10.178 1.00 85.38 114 ALA A CA 1
ATOM 937 C C . ALA A 1 114 ? 3.178 -11.959 10.625 1.00 85.38 114 ALA A C 1
ATOM 939 O O . ALA A 1 114 ? 3.444 -12.082 11.822 1.00 85.38 114 ALA A O 1
ATOM 940 N N . SER A 1 115 ? 4.097 -12.207 9.683 1.00 83.19 115 SER A N 1
ATOM 941 C CA . SER A 1 115 ? 5.454 -12.650 10.016 1.00 83.19 115 SER A CA 1
ATOM 942 C C . SER A 1 115 ? 6.246 -11.619 10.824 1.00 83.19 115 SER A C 1
ATOM 944 O O . SER A 1 115 ? 7.193 -12.013 11.502 1.00 83.19 115 SER A O 1
ATOM 946 N N . ARG A 1 116 ? 5.938 -10.322 10.730 1.00 81.50 116 ARG A N 1
ATOM 947 C CA . ARG A 1 116 ? 6.640 -9.261 11.469 1.00 81.50 116 ARG A CA 1
ATOM 948 C C . ARG A 1 116 ? 6.049 -8.997 12.846 1.00 81.50 116 ARG A C 1
ATOM 950 O O . ARG A 1 116 ? 6.807 -8.650 13.743 1.00 81.50 116 ARG A O 1
ATOM 957 N N . LEU A 1 117 ? 4.738 -9.153 12.995 1.00 78.12 117 LEU A N 1
ATOM 958 C CA . LEU A 1 117 ? 4.036 -8.911 14.253 1.00 78.12 117 LEU A CA 1
ATOM 959 C C . LEU A 1 117 ? 4.121 -10.106 15.206 1.00 78.12 117 LEU A C 1
ATOM 961 O O . LEU A 1 117 ? 4.257 -9.912 16.407 1.00 78.12 117 LEU A O 1
ATOM 965 N N . LEU A 1 118 ? 4.070 -11.331 14.673 1.00 73.94 118 LEU A N 1
ATOM 966 C CA . LEU A 1 118 ? 3.965 -12.548 15.486 1.00 73.94 118 LEU A CA 1
ATOM 967 C C . LEU A 1 118 ? 5.294 -13.274 15.709 1.00 73.94 118 LEU A C 1
ATOM 969 O O . LEU A 1 118 ? 5.408 -14.058 16.650 1.00 73.94 118 LEU A O 1
ATOM 973 N N . ARG A 1 119 ? 6.309 -13.063 14.857 1.00 70.12 119 ARG A N 1
ATOM 974 C CA . ARG A 1 119 ? 7.602 -13.743 15.033 1.00 70.12 119 ARG A CA 1
ATOM 975 C C . ARG A 1 119 ? 8.570 -12.897 15.856 1.00 70.12 119 ARG A C 1
ATOM 977 O O . ARG A 1 119 ? 8.778 -11.729 15.523 1.00 70.12 119 ARG A O 1
ATOM 984 N N . PRO A 1 120 ? 9.263 -13.502 16.840 1.00 65.06 120 PRO A N 1
ATOM 985 C CA . PRO A 1 120 ? 10.399 -12.869 17.494 1.00 65.06 120 PRO A CA 1
ATOM 986 C C . PRO A 1 120 ? 11.429 -12.397 16.463 1.00 65.06 120 PRO A C 1
ATOM 988 O O . PRO A 1 120 ? 11.771 -13.136 15.534 1.00 65.06 120 PRO A O 1
ATOM 991 N N . LEU A 1 121 ? 11.939 -11.175 16.641 1.00 59.91 121 LEU A N 1
ATOM 992 C CA . LEU A 1 121 ? 12.870 -10.526 15.708 1.00 59.91 121 LEU A CA 1
ATOM 993 C C . LEU A 1 121 ? 14.118 -11.372 15.419 1.00 59.91 121 LEU A C 1
ATOM 995 O O . LEU A 1 121 ? 14.610 -11.369 14.294 1.00 59.91 121 LEU A O 1
ATOM 999 N N . GLU A 1 122 ? 14.576 -12.137 16.407 1.00 60.53 122 GLU A N 1
ATOM 1000 C CA . GLU A 1 122 ? 15.747 -13.020 16.334 1.00 60.53 122 GLU A CA 1
ATOM 1001 C C . GLU A 1 122 ? 15.575 -14.191 15.353 1.00 60.53 122 GLU A C 1
ATOM 1003 O O . GLU A 1 122 ? 16.558 -14.755 14.883 1.00 60.53 122 GLU A O 1
ATOM 1008 N N . LYS A 1 123 ? 14.330 -14.547 15.010 1.00 66.75 123 LYS A N 1
ATOM 1009 C CA . LYS A 1 123 ? 13.998 -15.641 14.081 1.00 66.75 123 LYS A CA 1
ATOM 1010 C C . LYS A 1 123 ? 13.547 -15.141 12.706 1.00 66.75 123 LYS A C 1
ATOM 1012 O O . LYS A 1 123 ? 13.066 -15.928 11.888 1.00 66.75 123 LYS A O 1
ATOM 1017 N N . ALA A 1 124 ? 13.647 -13.838 12.439 1.00 66.25 124 ALA A N 1
ATOM 1018 C CA . ALA A 1 124 ? 13.276 -13.283 11.145 1.00 66.25 124 ALA A CA 1
ATOM 1019 C C . ALA A 1 124 ? 14.351 -13.602 10.097 1.00 66.25 124 ALA A C 1
ATOM 1021 O O . ALA A 1 124 ? 15.529 -13.302 10.284 1.00 66.25 124 ALA A O 1
ATOM 1022 N N . ASN A 1 125 ? 13.946 -14.172 8.961 1.00 77.25 125 ASN A N 1
ATOM 1023 C CA . ASN A 1 125 ? 14.859 -14.345 7.834 1.00 77.25 125 ASN A CA 1
ATOM 1024 C C . ASN A 1 125 ? 15.256 -12.967 7.255 1.00 77.25 125 ASN A C 1
ATOM 1026 O O . ASN A 1 125 ? 14.497 -11.990 7.299 1.00 77.25 125 ASN A O 1
ATOM 1030 N N . ALA A 1 126 ? 16.466 -12.884 6.696 1.00 80.31 126 ALA A N 1
ATOM 1031 C CA . ALA A 1 126 ? 16.984 -11.642 6.122 1.00 80.31 126 ALA A CA 1
ATOM 1032 C C . ALA A 1 126 ? 16.073 -11.100 5.006 1.00 80.31 126 ALA A C 1
ATOM 1034 O O . ALA A 1 126 ? 15.875 -9.891 4.894 1.00 80.31 126 ALA A O 1
ATOM 1035 N N . SER A 1 127 ? 15.448 -11.992 4.231 1.00 78.19 127 SER A N 1
ATOM 1036 C CA . SER A 1 127 ? 14.518 -11.624 3.164 1.00 78.19 127 SER A CA 1
ATOM 1037 C C . SER A 1 127 ? 13.256 -10.927 3.684 1.00 78.19 127 SER A C 1
ATOM 1039 O O . SER A 1 127 ? 12.866 -9.918 3.105 1.00 78.19 127 SER A O 1
ATOM 1041 N N . THR A 1 128 ? 12.632 -11.382 4.776 1.00 78.38 128 THR A N 1
ATOM 1042 C CA . THR A 1 128 ? 11.457 -10.708 5.376 1.00 78.38 128 THR A CA 1
ATOM 1043 C C . THR A 1 128 ? 11.861 -9.399 6.040 1.00 78.38 128 THR A C 1
ATOM 1045 O O . THR A 1 128 ? 11.114 -8.426 5.983 1.00 78.38 128 THR A O 1
ATOM 1048 N N . LEU A 1 129 ? 13.050 -9.330 6.645 1.00 78.44 129 LEU A N 1
ATOM 1049 C CA . LEU A 1 129 ? 13.541 -8.075 7.213 1.00 78.44 129 LEU A CA 1
ATOM 1050 C C . LEU A 1 129 ? 13.767 -7.017 6.125 1.00 78.44 129 LEU A C 1
ATOM 1052 O O . LEU A 1 129 ? 13.344 -5.874 6.290 1.00 78.44 129 LEU A O 1
ATOM 1056 N N . ASN A 1 130 ? 14.384 -7.399 5.007 1.00 81.44 130 ASN A N 1
ATOM 1057 C CA . ASN A 1 130 ? 14.589 -6.509 3.865 1.00 81.44 130 ASN A CA 1
ATOM 1058 C C . ASN A 1 130 ? 13.258 -6.099 3.223 1.00 81.44 130 ASN A C 1
ATOM 1060 O O . ASN A 1 130 ? 13.088 -4.930 2.890 1.00 81.44 130 ASN A O 1
ATOM 1064 N N . ALA A 1 131 ? 12.296 -7.024 3.129 1.00 80.00 131 ALA A N 1
ATOM 1065 C CA . ALA A 1 131 ? 10.927 -6.726 2.703 1.00 80.00 131 ALA A CA 1
ATOM 1066 C C . ALA A 1 131 ? 10.299 -5.619 3.541 1.00 80.00 131 ALA A C 1
ATOM 1068 O O . ALA A 1 131 ? 9.798 -4.632 3.020 1.00 80.00 131 ALA A O 1
ATOM 1069 N N . ALA A 1 132 ? 10.348 -5.796 4.862 1.00 79.19 132 ALA A N 1
ATOM 1070 C CA . ALA A 1 132 ? 9.717 -4.885 5.789 1.00 79.19 132 ALA A CA 1
ATOM 1071 C C . ALA A 1 132 ? 10.377 -3.506 5.670 1.00 79.19 132 ALA A C 1
ATOM 1073 O O . ALA A 1 132 ? 9.680 -2.512 5.508 1.00 79.19 132 ALA A O 1
ATOM 1074 N N . LYS A 1 133 ? 11.717 -3.450 5.656 1.00 80.56 133 LYS A N 1
ATOM 1075 C CA . LYS A 1 133 ? 12.468 -2.203 5.443 1.00 80.56 133 LYS A CA 1
ATOM 1076 C C . LYS A 1 133 ? 12.081 -1.500 4.142 1.00 80.56 133 LYS A C 1
ATOM 1078 O O . LYS A 1 133 ? 11.910 -0.289 4.155 1.00 80.56 133 LYS A O 1
ATOM 1083 N N . SER A 1 134 ? 11.928 -2.249 3.051 1.00 80.12 134 SER A N 1
ATOM 1084 C CA . SER A 1 134 ? 11.489 -1.697 1.766 1.00 80.12 134 SER A CA 1
ATOM 1085 C C . SER A 1 134 ? 10.081 -1.105 1.864 1.00 80.12 134 SER A C 1
ATOM 1087 O O . SER A 1 134 ? 9.873 0.032 1.452 1.00 80.12 134 SER A O 1
ATOM 1089 N N . LEU A 1 135 ? 9.150 -1.815 2.504 1.00 80.62 135 LEU A N 1
ATOM 1090 C CA . LEU A 1 135 ? 7.781 -1.348 2.714 1.00 80.62 135 LEU A CA 1
ATOM 1091 C C . LEU A 1 135 ? 7.706 -0.047 3.534 1.00 80.62 135 LEU A C 1
ATOM 1093 O O . LEU A 1 135 ? 6.844 0.781 3.270 1.00 80.62 135 LEU A O 1
ATOM 1097 N N . ALA A 1 136 ? 8.607 0.180 4.498 1.00 75.56 136 ALA A N 1
ATOM 1098 C CA . ALA A 1 136 ? 8.598 1.413 5.297 1.00 75.56 136 ALA A CA 1
ATOM 1099 C C . ALA A 1 136 ? 8.790 2.697 4.469 1.00 75.56 136 ALA A C 1
ATOM 1101 O O . ALA A 1 136 ? 8.280 3.752 4.857 1.00 75.56 136 ALA A O 1
ATOM 1102 N N . GLY A 1 137 ? 9.527 2.604 3.360 1.00 74.25 137 GLY A N 1
ATOM 1103 C CA . GLY A 1 137 ? 9.745 3.705 2.421 1.00 74.25 137 GLY A CA 1
ATOM 1104 C C . GLY A 1 137 ? 8.812 3.685 1.210 1.00 74.25 137 GLY A C 1
ATOM 1105 O O . GLY A 1 137 ? 8.867 4.606 0.402 1.00 74.25 137 GLY A O 1
ATOM 1106 N N . ALA A 1 138 ? 7.976 2.655 1.065 1.00 80.56 138 ALA A N 1
ATOM 1107 C C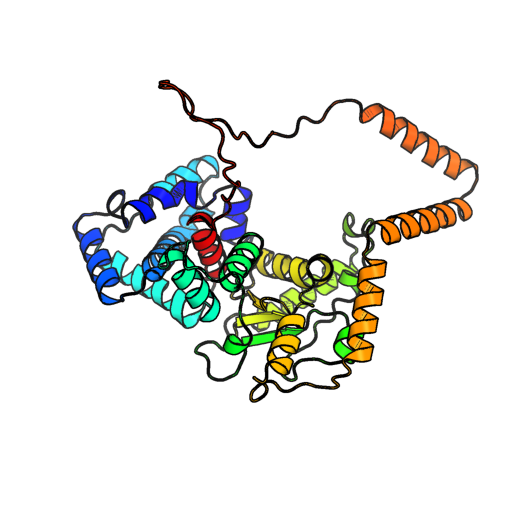A . ALA A 1 138 ? 7.092 2.517 -0.081 1.00 80.56 138 ALA A CA 1
ATOM 1108 C C . ALA A 1 138 ? 5.876 3.446 0.041 1.00 80.56 138 ALA A C 1
ATOM 1110 O O . ALA A 1 138 ? 5.324 3.650 1.123 1.00 80.56 138 ALA A O 1
ATOM 1111 N N . VAL A 1 139 ? 5.450 3.990 -1.098 1.00 82.81 139 VAL A N 1
ATOM 1112 C CA . VAL A 1 139 ? 4.235 4.816 -1.202 1.00 82.81 139 VAL A CA 1
ATOM 1113 C C . VAL A 1 139 ? 2.973 3.949 -1.277 1.00 82.81 139 VAL A C 1
ATOM 1115 O O . VAL A 1 139 ? 1.883 4.390 -0.932 1.00 82.81 139 VAL A O 1
ATOM 1118 N N . THR A 1 140 ? 3.122 2.698 -1.706 1.00 88.69 140 THR A N 1
ATOM 1119 C CA . THR A 1 140 ? 2.042 1.724 -1.873 1.00 88.69 140 THR A CA 1
ATOM 1120 C C . THR A 1 140 ? 2.367 0.426 -1.147 1.00 88.69 140 THR A C 1
ATOM 1122 O O . THR A 1 140 ? 3.512 0.169 -0.764 1.00 88.69 140 THR A O 1
ATOM 1125 N N . VAL A 1 141 ? 1.353 -0.424 -0.965 1.00 90.38 141 VAL A N 1
ATOM 1126 C CA . VAL A 1 141 ? 1.588 -1.792 -0.493 1.00 90.38 141 VAL A CA 1
ATOM 1127 C C . VAL A 1 141 ? 2.405 -2.574 -1.521 1.00 90.38 141 VAL A C 1
ATOM 1129 O O . VAL A 1 141 ? 2.350 -2.316 -2.723 1.00 90.38 141 VAL A O 1
ATOM 1132 N N . GLN A 1 142 ? 3.174 -3.545 -1.043 1.00 90.25 142 GLN A N 1
ATOM 1133 C CA . GLN A 1 142 ? 3.995 -4.393 -1.900 1.00 90.25 142 GLN A CA 1
ATOM 1134 C C . GLN A 1 142 ? 3.352 -5.766 -2.078 1.00 90.25 142 GLN A C 1
ATOM 1136 O O . GLN A 1 142 ? 2.880 -6.357 -1.105 1.00 90.25 142 GLN A O 1
ATOM 1141 N N . THR A 1 143 ? 3.382 -6.273 -3.306 1.00 92.62 143 THR A N 1
ATOM 1142 C CA . THR A 1 143 ? 2.889 -7.603 -3.686 1.00 92.62 143 THR A CA 1
ATOM 1143 C C . THR A 1 143 ? 4.034 -8.525 -4.076 1.00 92.62 143 THR A C 1
ATOM 1145 O O . THR A 1 143 ? 5.154 -8.078 -4.330 1.00 92.62 143 THR A O 1
ATOM 1148 N N . THR A 1 144 ? 3.776 -9.829 -4.127 1.00 91.69 144 THR A N 1
ATOM 1149 C CA . THR A 1 144 ? 4.703 -10.816 -4.695 1.00 91.69 144 THR A CA 1
ATOM 1150 C C . THR A 1 144 ? 4.160 -11.370 -6.004 1.00 91.69 144 THR A C 1
ATOM 1152 O O . THR A 1 144 ? 2.990 -11.198 -6.336 1.00 91.69 144 THR A O 1
ATOM 1155 N N . LEU A 1 145 ? 5.018 -12.075 -6.741 1.00 89.38 145 LEU A N 1
ATOM 1156 C CA . LEU A 1 145 ? 4.645 -12.714 -8.000 1.00 89.38 145 LEU A CA 1
ATOM 1157 C C . LEU A 1 145 ? 3.476 -13.697 -7.833 1.00 89.38 145 LEU A C 1
ATOM 1159 O O . LEU A 1 145 ? 2.600 -13.735 -8.684 1.00 89.38 145 LEU A O 1
ATOM 1163 N N . GLU A 1 146 ? 3.428 -14.418 -6.707 1.00 88.56 146 GLU A N 1
ATOM 1164 C CA . GLU A 1 146 ? 2.333 -15.334 -6.348 1.00 88.56 146 GLU A CA 1
ATOM 1165 C C . GLU A 1 146 ? 0.962 -14.652 -6.321 1.00 88.56 146 GLU A C 1
ATOM 1167 O O . GLU A 1 146 ? -0.024 -15.272 -6.701 1.00 88.56 146 GLU A O 1
ATOM 1172 N N . ASP A 1 147 ? 0.891 -13.392 -5.876 1.00 89.62 147 ASP A N 1
ATOM 1173 C CA . ASP A 1 147 ? -0.383 -12.673 -5.791 1.00 89.62 147 ASP A CA 1
ATOM 1174 C C . ASP A 1 147 ? -0.910 -12.312 -7.186 1.00 89.62 147 ASP A C 1
ATOM 1176 O O . ASP A 1 147 ? -2.112 -12.337 -7.416 1.00 89.62 147 ASP A O 1
ATOM 1180 N N . ILE A 1 148 ? -0.006 -11.991 -8.116 1.00 88.50 148 ILE A N 1
ATOM 1181 C CA . ILE A 1 148 ? -0.327 -11.563 -9.484 1.00 88.50 148 ILE A CA 1
ATOM 1182 C C . ILE A 1 148 ? -0.779 -12.747 -10.354 1.00 88.50 148 ILE A C 1
ATOM 1184 O O . ILE A 1 148 ? -1.402 -12.554 -11.402 1.00 88.50 148 ILE A O 1
ATOM 1188 N N . MET A 1 149 ? -0.439 -13.974 -9.956 1.00 83.38 149 MET A N 1
ATOM 1189 C CA . MET A 1 149 ? -0.819 -15.166 -10.703 1.00 83.38 149 MET A CA 1
ATOM 1190 C C . MET A 1 149 ? -2.316 -15.470 -10.555 1.00 83.38 149 MET A C 1
ATOM 1192 O O . MET A 1 149 ? -2.902 -15.245 -9.492 1.00 83.38 149 MET A O 1
ATOM 1196 N N . PRO A 1 150 ? -2.957 -16.006 -11.609 1.00 76.62 150 PRO A N 1
ATOM 1197 C CA . PRO A 1 150 ? -4.364 -16.376 -11.547 1.00 76.62 150 PRO A CA 1
ATOM 1198 C C . PRO A 1 150 ? -4.608 -17.454 -10.478 1.00 76.62 150 PRO A C 1
ATOM 1200 O O . PRO A 1 150 ? -3.793 -18.354 -10.284 1.00 76.62 150 PRO A O 1
ATOM 1203 N N . GLY A 1 151 ? -5.756 -17.374 -9.798 1.00 76.62 151 GLY A N 1
ATOM 1204 C CA . GLY A 1 151 ? -6.162 -18.319 -8.745 1.00 76.62 151 GLY A CA 1
ATOM 1205 C C . GLY A 1 151 ? -6.100 -17.763 -7.319 1.00 76.62 151 GLY A C 1
ATOM 1206 O O . GLY A 1 151 ? -6.540 -18.433 -6.386 1.00 76.62 151 GLY A O 1
ATOM 1207 N N . GLY A 1 152 ? -5.596 -16.538 -7.143 1.00 76.12 152 GLY A N 1
ATOM 1208 C CA . GLY A 1 152 ? -5.687 -15.802 -5.884 1.00 76.12 152 GLY A CA 1
ATOM 1209 C C . GLY A 1 152 ? -7.096 -15.252 -5.594 1.00 76.12 152 GLY A C 1
ATOM 1210 O O . GLY A 1 152 ? -7.941 -15.189 -6.487 1.00 76.12 152 GLY A O 1
ATOM 1211 N N . PRO A 1 153 ? -7.357 -14.809 -4.348 1.00 81.94 153 PRO A N 1
ATOM 1212 C CA . PRO A 1 153 ? -8.634 -14.200 -3.962 1.00 81.94 153 PRO A CA 1
ATOM 1213 C C . PRO A 1 153 ? -8.854 -12.807 -4.576 1.00 81.94 153 PRO A C 1
ATOM 1215 O O . PRO A 1 153 ? -9.973 -12.305 -4.560 1.00 81.94 153 PRO A O 1
ATOM 1218 N N . LEU A 1 154 ? -7.794 -12.182 -5.097 1.00 88.88 154 LEU A N 1
ATOM 1219 C CA . LEU A 1 154 ? -7.829 -10.868 -5.730 1.00 88.88 154 LEU A CA 1
ATOM 1220 C C . LEU A 1 154 ? -7.497 -10.994 -7.211 1.00 88.88 154 LEU A C 1
ATOM 1222 O O . LEU A 1 154 ? -6.571 -11.709 -7.590 1.00 88.88 154 LEU A O 1
ATOM 1226 N N . HIS A 1 155 ? -8.223 -10.246 -8.034 1.00 91.06 155 HIS A N 1
ATOM 1227 C CA . HIS A 1 155 ? -7.906 -10.088 -9.445 1.00 91.06 155 HIS A CA 1
ATOM 1228 C C . HIS A 1 155 ? -6.920 -8.930 -9.626 1.00 91.06 155 HIS A C 1
ATOM 1230 O O . HIS A 1 155 ? -7.198 -7.816 -9.179 1.00 91.06 155 HIS A O 1
ATOM 1236 N N . PHE A 1 156 ? -5.783 -9.174 -10.283 1.00 93.19 156 PHE A N 1
ATOM 1237 C CA . PHE A 1 156 ? -4.751 -8.162 -10.511 1.00 93.19 156 PHE A CA 1
ATOM 1238 C C . PHE A 1 156 ? -4.710 -7.705 -11.967 1.00 93.19 156 PHE A C 1
ATOM 1240 O O . PHE A 1 156 ? -4.665 -8.520 -12.885 1.00 93.19 156 PHE A O 1
ATOM 1247 N N . PHE A 1 157 ? -4.624 -6.391 -12.167 1.00 94.75 157 PHE A N 1
ATOM 1248 C CA . PHE A 1 157 ? -4.226 -5.793 -13.436 1.00 94.75 157 PHE A CA 1
ATOM 1249 C C . PHE A 1 157 ? -2.783 -5.302 -13.317 1.00 94.75 157 PHE A C 1
ATOM 1251 O O . PHE A 1 157 ? -2.467 -4.530 -12.410 1.00 94.75 157 PHE A O 1
ATOM 1258 N N . THR A 1 158 ? -1.895 -5.741 -14.213 1.00 94.69 158 THR A N 1
ATOM 1259 C CA . THR A 1 158 ? -0.464 -5.419 -14.128 1.00 94.69 158 THR A CA 1
ATOM 1260 C C . THR A 1 158 ? -0.001 -4.433 -15.187 1.00 94.69 158 THR A C 1
ATOM 1262 O O . THR A 1 158 ? -0.213 -4.634 -16.383 1.00 94.69 158 THR A O 1
ATOM 1265 N N . TRP A 1 159 ? 0.709 -3.402 -14.731 1.00 95.38 159 TRP A N 1
ATOM 1266 C CA . TRP A 1 159 ? 1.449 -2.473 -15.577 1.00 95.38 159 TRP A CA 1
ATOM 1267 C C . TRP A 1 159 ? 2.947 -2.751 -15.480 1.00 95.38 159 TRP A C 1
ATOM 1269 O O . TRP A 1 159 ? 3.527 -2.681 -14.399 1.00 95.38 159 TRP A O 1
ATOM 1279 N N . ASP A 1 160 ? 3.592 -3.018 -16.610 1.00 94.19 160 ASP A N 1
ATOM 1280 C CA . ASP A 1 160 ? 5.040 -2.926 -16.747 1.00 94.19 160 ASP A CA 1
ATOM 1281 C C . ASP A 1 160 ? 5.420 -1.454 -16.930 1.00 94.19 160 ASP A C 1
ATOM 1283 O O . ASP A 1 160 ? 5.150 -0.833 -17.965 1.00 94.19 160 ASP A O 1
ATOM 1287 N N . CYS A 1 161 ? 6.013 -0.888 -15.883 1.00 93.00 161 CYS A N 1
ATOM 1288 C CA . CYS A 1 161 ? 6.401 0.515 -15.815 1.00 93.00 161 CYS A CA 1
ATOM 1289 C C . CYS A 1 161 ? 7.851 0.733 -16.256 1.00 93.00 161 CYS A C 1
ATOM 1291 O O . CYS A 1 161 ? 8.349 1.860 -16.168 1.00 93.00 161 CYS A O 1
ATOM 1293 N N . ARG A 1 162 ? 8.546 -0.304 -16.739 1.00 90.94 162 ARG A N 1
ATOM 1294 C CA . ARG A 1 162 ? 9.921 -0.173 -17.228 1.00 90.94 162 ARG A CA 1
ATOM 1295 C C . ARG A 1 162 ? 9.963 0.559 -18.581 1.00 90.94 162 ARG A C 1
ATOM 1297 O O . ARG A 1 162 ? 8.996 0.526 -19.343 1.00 90.94 162 ARG A O 1
ATOM 1304 N N . PRO A 1 163 ? 11.089 1.209 -18.917 1.00 87.31 163 PRO A N 1
ATOM 1305 C CA . PRO A 1 163 ? 11.307 1.854 -20.209 1.00 87.31 163 PRO A CA 1
ATOM 1306 C C . PRO A 1 163 ? 11.051 0.937 -21.403 1.00 87.31 163 PRO A C 1
ATOM 1308 O O . PRO A 1 163 ? 11.433 -0.233 -21.380 1.00 87.31 163 PRO A O 1
ATOM 1311 N N . ASN A 1 164 ? 10.512 1.495 -22.491 1.00 87.56 164 ASN A N 1
ATOM 1312 C CA . ASN A 1 164 ? 10.230 0.755 -23.725 1.00 87.56 164 ASN A CA 1
ATOM 1313 C C . ASN A 1 164 ? 11.460 0.009 -24.277 1.00 87.56 164 ASN A C 1
ATOM 1315 O O . ASN A 1 164 ? 11.334 -1.105 -24.777 1.00 87.56 164 ASN A O 1
ATOM 1319 N N . GLU A 1 165 ? 12.658 0.586 -24.145 1.00 86.62 165 GLU A N 1
ATOM 1320 C CA . GLU A 1 165 ? 13.922 -0.062 -24.525 1.00 86.62 165 GLU A CA 1
ATOM 1321 C C . GLU A 1 165 ? 14.211 -1.354 -23.736 1.00 86.62 165 GLU A C 1
ATOM 1323 O O . GLU A 1 165 ? 14.798 -2.275 -24.290 1.00 86.62 165 GLU A O 1
ATOM 1328 N N . ILE A 1 166 ? 13.771 -1.442 -22.476 1.00 89.12 166 ILE A N 1
ATOM 1329 C CA . ILE A 1 166 ? 13.943 -2.614 -21.602 1.00 89.12 166 ILE A CA 1
ATOM 1330 C C . ILE A 1 166 ? 12.793 -3.604 -21.807 1.00 89.12 166 ILE A C 1
ATOM 1332 O O . ILE A 1 166 ? 13.026 -4.806 -21.906 1.00 89.12 166 ILE A O 1
ATOM 1336 N N . VAL A 1 167 ? 11.559 -3.105 -21.904 1.00 90.25 167 VAL A N 1
ATOM 1337 C CA . VAL A 1 167 ? 10.352 -3.925 -22.095 1.00 90.25 167 VAL A CA 1
ATOM 1338 C C . VAL A 1 167 ? 10.404 -4.707 -23.408 1.00 90.25 167 VAL A C 1
ATOM 1340 O O . VAL A 1 167 ? 10.008 -5.868 -23.444 1.00 90.25 167 VAL A O 1
ATOM 1343 N N . ARG A 1 168 ? 10.950 -4.111 -24.477 1.00 89.88 168 ARG A N 1
ATOM 1344 C CA . ARG A 1 168 ? 11.163 -4.787 -25.771 1.00 89.88 168 ARG A CA 1
ATOM 1345 C C . ARG A 1 168 ? 12.151 -5.952 -25.702 1.00 89.88 168 ARG A C 1
ATOM 1347 O O . ARG A 1 168 ? 12.137 -6.789 -26.593 1.00 89.88 168 ARG A O 1
ATOM 1354 N N . CYS A 1 169 ? 13.005 -5.997 -24.680 1.00 90.25 169 CYS A N 1
ATOM 1355 C CA . CYS A 1 169 ? 13.906 -7.123 -24.428 1.00 90.25 169 CYS A CA 1
ATOM 1356 C C . CYS A 1 169 ? 13.260 -8.213 -23.564 1.00 90.25 169 CYS A C 1
ATOM 1358 O O . CYS A 1 169 ? 13.935 -9.168 -23.187 1.00 90.25 169 CYS A O 1
ATOM 1360 N N . GLY A 1 170 ? 11.998 -8.049 -23.177 1.00 91.00 170 GLY A N 1
ATOM 1361 C CA . GLY A 1 170 ? 11.224 -9.090 -22.530 1.00 91.00 170 GLY A CA 1
ATOM 1362 C C . GLY A 1 170 ? 10.329 -8.568 -21.422 1.00 91.00 170 GLY A C 1
ATOM 1363 O O . GLY A 1 170 ? 10.756 -7.749 -20.604 1.00 91.00 170 GLY A O 1
ATOM 1364 N N . LYS A 1 171 ? 9.105 -9.089 -21.346 1.00 91.44 171 LYS A N 1
ATOM 1365 C CA . LYS A 1 171 ? 8.120 -8.749 -20.308 1.00 91.44 171 LYS A CA 1
ATOM 1366 C C . LYS A 1 171 ? 7.276 -9.955 -19.902 1.00 91.44 171 LYS A C 1
ATOM 1368 O O . LYS A 1 171 ? 7.284 -10.974 -20.588 1.00 91.44 171 LYS A O 1
ATOM 1373 N N . ILE A 1 172 ? 6.528 -9.812 -18.810 1.00 90.75 172 ILE A N 1
ATOM 1374 C CA . ILE A 1 172 ? 5.493 -10.781 -18.423 1.00 90.75 172 ILE A CA 1
ATOM 1375 C C . ILE A 1 172 ? 4.340 -10.676 -19.427 1.00 90.75 172 ILE A C 1
ATOM 1377 O O . ILE A 1 172 ? 3.912 -9.568 -19.755 1.00 90.75 172 ILE A O 1
ATOM 1381 N N . ALA A 1 173 ? 3.835 -11.808 -19.914 1.00 89.50 173 ALA A N 1
ATOM 1382 C CA . ALA A 1 173 ? 2.819 -11.856 -20.962 1.00 89.50 173 ALA A CA 1
ATOM 1383 C C . ALA A 1 173 ? 1.524 -11.130 -20.568 1.00 89.50 173 ALA A C 1
ATOM 1385 O O . ALA A 1 173 ? 1.000 -10.348 -21.361 1.00 89.50 173 ALA A O 1
ATOM 1386 N N . GLN A 1 174 ? 1.057 -11.313 -19.327 1.00 89.31 174 GLN A N 1
ATOM 1387 C CA . GLN A 1 174 ? -0.157 -10.657 -18.826 1.00 89.31 174 GLN A CA 1
ATOM 1388 C C . GLN A 1 174 ? 0.006 -9.157 -18.521 1.00 89.31 174 GLN A C 1
ATOM 1390 O O . GLN A 1 174 ? -0.992 -8.484 -18.276 1.00 89.31 174 GLN A O 1
ATOM 1395 N N . ALA A 1 175 ? 1.236 -8.626 -18.522 1.00 92.56 175 ALA A N 1
ATOM 1396 C CA . ALA A 1 175 ? 1.486 -7.233 -18.174 1.00 92.56 175 ALA A CA 1
ATOM 1397 C C . ALA A 1 175 ? 1.284 -6.301 -19.379 1.00 92.56 175 ALA A C 1
ATOM 1399 O O . ALA A 1 175 ? 1.915 -6.433 -20.444 1.00 92.56 175 ALA A O 1
ATOM 1400 N N . ALA A 1 176 ? 0.417 -5.309 -19.182 1.00 93.44 176 ALA A N 1
ATOM 1401 C CA . ALA A 1 176 ? 0.251 -4.191 -20.096 1.00 93.44 176 ALA A CA 1
ATOM 1402 C C . ALA A 1 176 ? 1.405 -3.197 -19.914 1.00 93.44 176 ALA A C 1
ATOM 1404 O O . ALA A 1 176 ? 1.983 -3.093 -18.839 1.00 93.44 176 ALA A O 1
ATOM 1405 N N . VAL A 1 177 ? 1.774 -2.471 -20.966 1.00 92.00 177 VAL A N 1
ATOM 1406 C CA . VAL A 1 177 ? 2.899 -1.522 -20.922 1.00 92.00 177 VAL A CA 1
ATOM 1407 C C . VAL A 1 177 ? 2.337 -0.116 -20.861 1.00 92.00 177 VAL A C 1
ATOM 1409 O O . VAL A 1 177 ? 1.490 0.230 -21.685 1.00 92.00 177 VAL A O 1
ATOM 1412 N N . LEU A 1 178 ? 2.821 0.688 -19.917 1.00 86.25 178 LEU A N 1
ATOM 1413 C CA . LEU A 1 178 ? 2.403 2.080 -19.799 1.00 86.25 178 LEU A CA 1
ATOM 1414 C C . LEU A 1 178 ? 3.413 3.006 -20.511 1.00 86.25 178 LEU A C 1
ATOM 1416 O O . LEU A 1 178 ? 4.612 2.957 -20.197 1.00 86.25 178 LEU A O 1
ATOM 1420 N N . PRO A 1 179 ? 2.974 3.841 -21.473 1.00 77.19 179 PRO A N 1
ATOM 1421 C CA . PRO A 1 179 ? 3.849 4.783 -22.163 1.00 77.19 179 PRO A CA 1
ATOM 1422 C C . PRO A 1 179 ? 4.132 5.988 -21.253 1.00 77.19 179 PRO A C 1
ATOM 1424 O O . PRO A 1 179 ? 3.332 6.908 -21.168 1.00 77.19 179 PRO A O 1
ATOM 1427 N N . LEU A 1 180 ? 5.263 5.949 -20.544 1.00 80.75 180 LEU A N 1
ATOM 1428 C CA . LEU A 1 180 ? 5.726 7.012 -19.634 1.00 80.75 180 LEU A CA 1
ATOM 1429 C C . LEU A 1 180 ? 7.038 7.634 -20.133 1.00 80.75 180 LEU A C 1
ATOM 1431 O O . LEU A 1 180 ? 7.985 7.829 -19.367 1.00 80.75 180 LEU A O 1
ATOM 1435 N N . ASP A 1 181 ? 7.179 7.808 -21.444 1.00 79.56 181 ASP A N 1
ATOM 1436 C CA . ASP A 1 181 ? 8.465 8.182 -22.026 1.00 79.56 181 ASP A CA 1
ATOM 1437 C C . ASP A 1 181 ? 8.809 9.653 -21.747 1.00 79.56 181 ASP A C 1
ATOM 1439 O O . ASP A 1 181 ? 9.979 9.947 -21.489 1.00 79.56 181 ASP A O 1
ATOM 1443 N N . ALA A 1 182 ? 7.832 10.564 -21.687 1.00 75.12 182 ALA A N 1
ATOM 1444 C CA . ALA A 1 182 ? 8.071 11.944 -21.266 1.00 75.12 182 ALA A CA 1
ATOM 1445 C C . ALA A 1 182 ? 8.509 12.015 -19.796 1.00 75.12 182 ALA A C 1
ATOM 1447 O O . ALA A 1 182 ? 9.492 12.694 -19.492 1.00 75.12 182 ALA A O 1
ATOM 1448 N N . LEU A 1 183 ? 7.869 11.256 -18.893 1.00 77.56 183 LEU A N 1
ATOM 1449 C CA . LEU A 1 183 ? 8.284 11.173 -17.480 1.00 77.56 183 LEU A CA 1
ATOM 1450 C C . LEU A 1 183 ? 9.756 10.744 -17.342 1.00 77.56 183 LEU A C 1
ATOM 1452 O O . LEU A 1 183 ? 10.519 11.311 -16.558 1.00 77.56 183 LEU A O 1
ATOM 1456 N N . ARG A 1 184 ? 10.163 9.755 -18.140 1.00 75.94 184 ARG A N 1
ATOM 1457 C CA . ARG A 1 184 ? 11.506 9.156 -18.126 1.00 75.94 184 ARG A CA 1
ATOM 1458 C C . ARG A 1 184 ? 12.581 10.048 -18.737 1.00 75.94 184 ARG A C 1
ATOM 1460 O O . ARG A 1 184 ? 13.745 9.929 -18.356 1.00 75.94 184 ARG A O 1
ATOM 1467 N N . ASN A 1 185 ? 12.203 10.872 -19.710 1.00 70.19 185 ASN A N 1
ATOM 1468 C CA . ASN A 1 185 ? 13.102 11.764 -20.439 1.00 70.19 185 ASN A CA 1
ATOM 1469 C C . ASN A 1 185 ? 13.154 13.176 -19.835 1.00 70.19 185 ASN A C 1
ATOM 1471 O O . ASN A 1 185 ? 13.963 13.993 -20.273 1.00 70.19 185 ASN A O 1
ATOM 1475 N N . ALA A 1 186 ? 12.325 13.467 -18.830 1.00 61.78 186 ALA A N 1
ATOM 1476 C CA . ALA A 1 186 ? 12.327 14.747 -18.141 1.00 61.78 186 ALA A CA 1
ATOM 1477 C C . ALA A 1 186 ? 13.661 14.987 -17.408 1.00 61.78 186 ALA A C 1
ATOM 1479 O O . ALA A 1 186 ? 13.997 14.303 -16.435 1.00 61.78 186 ALA A O 1
ATOM 1480 N N . ASP A 1 187 ? 14.410 16.001 -17.854 1.00 56.47 187 ASP A N 1
ATOM 1481 C CA . ASP A 1 187 ? 15.612 16.486 -17.170 1.00 56.47 187 ASP A CA 1
ATOM 1482 C C . ASP A 1 187 ? 15.275 16.982 -15.752 1.00 56.47 187 ASP A C 1
ATOM 1484 O O . ASP A 1 187 ? 14.214 17.562 -15.510 1.00 56.47 187 ASP A O 1
ATOM 1488 N N . ASP A 1 188 ? 16.216 16.848 -14.811 1.00 54.09 188 ASP A N 1
ATOM 1489 C CA . ASP A 1 188 ? 16.032 17.298 -13.420 1.00 54.09 188 ASP A CA 1
ATOM 1490 C C . ASP A 1 188 ? 15.748 18.821 -13.305 1.00 54.09 188 ASP A C 1
ATOM 1492 O O . ASP A 1 188 ? 15.163 19.261 -12.318 1.00 54.09 188 ASP A O 1
ATOM 1496 N N . LEU A 1 189 ? 16.090 19.620 -14.328 1.00 41.75 189 LEU A N 1
ATOM 1497 C CA . LEU A 1 189 ? 15.750 21.050 -14.437 1.00 41.75 189 LEU A CA 1
ATOM 1498 C C . LEU A 1 189 ? 14.316 21.304 -14.949 1.00 41.75 189 LEU A C 1
ATOM 1500 O O . LEU A 1 189 ? 13.717 22.319 -14.604 1.00 41.75 189 LEU A O 1
ATOM 1504 N N . ILE A 1 190 ? 13.751 20.376 -15.729 1.00 46.19 190 ILE A N 1
ATOM 1505 C CA . ILE A 1 190 ? 12.370 20.420 -16.246 1.00 46.19 190 ILE A CA 1
ATOM 1506 C C . ILE A 1 190 ? 11.387 19.859 -15.205 1.00 46.19 190 ILE A C 1
ATOM 1508 O O . ILE A 1 190 ? 10.229 20.250 -15.174 1.00 46.19 190 ILE A O 1
ATOM 1512 N N . LYS A 1 191 ? 11.844 19.029 -14.258 1.00 49.12 191 LYS A N 1
ATOM 1513 C CA . LYS A 1 191 ? 11.015 18.564 -13.126 1.00 49.12 191 LYS A CA 1
ATOM 1514 C C . LYS A 1 191 ? 10.514 19.697 -12.216 1.00 49.12 191 LYS A C 1
ATOM 1516 O O . LYS A 1 191 ? 9.479 19.538 -11.576 1.00 49.12 191 LYS A O 1
ATOM 1521 N N . ALA A 1 192 ? 11.220 20.833 -12.162 1.00 44.34 192 ALA A N 1
ATOM 1522 C CA . ALA A 1 192 ? 10.814 22.009 -11.382 1.00 44.34 192 ALA A CA 1
ATOM 1523 C C . ALA A 1 192 ? 9.702 22.836 -12.062 1.00 44.34 192 ALA A C 1
ATOM 1525 O O . ALA A 1 192 ? 8.891 23.445 -11.372 1.00 44.34 192 ALA A O 1
ATOM 1526 N N . ASN A 1 193 ? 9.630 22.799 -13.396 1.00 46.41 193 ASN A N 1
ATOM 1527 C CA . ASN A 1 193 ? 8.542 23.338 -14.213 1.00 46.41 193 ASN A CA 1
ATOM 1528 C C . ASN A 1 193 ? 7.933 22.168 -14.983 1.00 46.41 193 ASN A C 1
ATOM 1530 O O . ASN A 1 193 ? 8.209 22.040 -16.175 1.00 46.41 193 ASN A O 1
ATOM 1534 N N . ARG A 1 194 ? 7.199 21.288 -14.279 1.00 56.03 194 ARG A N 1
ATOM 1535 C CA . ARG A 1 194 ? 6.492 20.116 -14.832 1.00 56.03 194 ARG A CA 1
ATOM 1536 C C . ARG A 1 194 ? 6.004 20.428 -16.250 1.00 56.03 194 ARG A C 1
ATOM 1538 O O . ARG A 1 194 ? 5.044 21.174 -16.425 1.00 56.03 194 ARG A O 1
ATOM 1545 N N . GLY A 1 195 ? 6.740 19.953 -17.255 1.00 59.00 195 GLY A N 1
ATOM 1546 C CA . GLY A 1 195 ? 6.414 20.234 -18.647 1.00 59.00 195 GLY A CA 1
ATOM 1547 C C . GLY A 1 195 ? 5.023 19.686 -18.940 1.00 59.00 195 GLY A C 1
ATOM 1548 O O . GLY A 1 195 ? 4.690 18.604 -18.457 1.00 59.00 195 GLY A O 1
ATOM 1549 N N . ASN A 1 196 ? 4.225 20.418 -19.723 1.00 69.00 196 ASN A N 1
ATOM 1550 C CA . ASN A 1 196 ? 2.843 20.041 -20.048 1.00 69.00 196 ASN A CA 1
ATOM 1551 C C . ASN A 1 196 ? 2.717 18.575 -20.513 1.00 69.00 196 ASN A C 1
ATOM 1553 O O . ASN A 1 196 ? 1.704 17.946 -20.246 1.00 69.00 196 ASN A O 1
ATOM 1557 N N . GLU A 1 197 ? 3.746 18.018 -21.158 1.00 78.44 197 GLU A N 1
ATOM 1558 C CA . GLU A 1 197 ? 3.776 16.633 -21.649 1.00 78.44 197 GLU A CA 1
ATOM 1559 C C . GLU A 1 197 ? 3.872 15.579 -20.530 1.00 78.44 197 GLU A C 1
ATOM 1561 O O . GLU A 1 197 ? 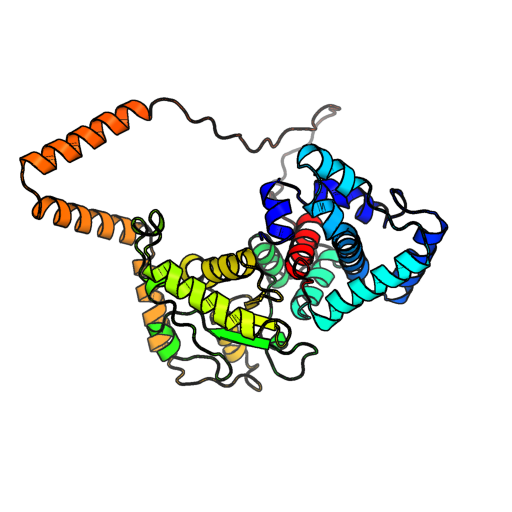3.188 14.562 -20.594 1.00 78.44 197 GLU A O 1
ATOM 1566 N N . VAL A 1 198 ? 4.671 15.818 -19.481 1.00 80.94 198 VAL A N 1
ATOM 1567 C CA . VAL A 1 198 ? 4.807 14.873 -18.353 1.00 80.94 198 VAL A CA 1
ATOM 1568 C C . VAL A 1 198 ? 3.508 14.806 -17.558 1.00 80.94 198 VAL A C 1
ATOM 1570 O O . VAL A 1 198 ? 3.066 13.721 -17.187 1.00 80.94 198 VAL A O 1
ATOM 1573 N N . GLU A 1 199 ? 2.883 15.960 -17.317 1.00 81.69 199 GLU A N 1
ATOM 1574 C CA . GLU A 1 199 ? 1.576 16.007 -16.655 1.00 81.69 199 GLU A CA 1
ATOM 1575 C C . GLU A 1 199 ? 0.503 15.338 -17.511 1.00 81.69 199 GLU A C 1
ATOM 1577 O O . GLU A 1 199 ? -0.269 14.549 -16.985 1.00 81.69 199 GLU A O 1
ATOM 1582 N N . GLN A 1 200 ? 0.502 15.558 -18.830 1.00 85.44 200 GLN A N 1
ATOM 1583 C CA . GLN A 1 200 ? -0.434 14.888 -19.736 1.00 85.44 200 GLN A CA 1
ATOM 1584 C C . GLN A 1 200 ? -0.291 13.361 -19.714 1.00 85.44 200 GLN A C 1
ATOM 1586 O O . GLN A 1 200 ? -1.305 12.668 -19.638 1.00 85.44 200 GLN A O 1
ATOM 1591 N N . GLU A 1 201 ? 0.934 12.823 -19.747 1.00 87.69 201 GLU A N 1
ATOM 1592 C CA . GLU A 1 201 ? 1.156 11.372 -19.636 1.00 87.69 201 GLU A CA 1
ATOM 1593 C C . GLU A 1 201 ? 0.678 10.826 -18.284 1.00 87.69 201 GLU A C 1
ATOM 1595 O O . GLU A 1 201 ? 0.018 9.786 -18.222 1.00 87.69 201 GLU A O 1
ATOM 1600 N N . LEU A 1 202 ? 0.987 11.529 -17.191 1.00 87.19 202 LEU A N 1
ATOM 1601 C CA . LEU A 1 202 ? 0.568 11.134 -15.849 1.00 87.19 202 LEU A CA 1
ATOM 1602 C C . LEU A 1 202 ? -0.953 11.201 -15.674 1.00 87.19 202 LEU A C 1
ATOM 1604 O O . LEU A 1 202 ? -1.534 10.293 -15.083 1.00 87.19 202 LEU A O 1
ATOM 1608 N N . ASP A 1 203 ? -1.608 12.231 -16.202 1.00 89.06 203 ASP A N 1
ATOM 1609 C CA . ASP A 1 203 ? -3.062 12.380 -16.156 1.00 89.06 203 ASP A CA 1
ATOM 1610 C C . ASP A 1 203 ? -3.753 11.312 -17.011 1.00 89.06 203 ASP A C 1
ATOM 1612 O O . ASP A 1 203 ? -4.744 10.716 -16.586 1.00 89.06 203 ASP A O 1
ATOM 1616 N N . GLN A 1 204 ? -3.189 10.982 -18.177 1.00 90.00 204 GLN A N 1
ATOM 1617 C CA . GLN A 1 204 ? -3.670 9.870 -18.993 1.00 90.00 204 GLN A CA 1
ATOM 1618 C C . GLN A 1 204 ? -3.532 8.531 -18.254 1.00 90.00 204 GLN A C 1
ATOM 1620 O O . GLN A 1 204 ? -4.455 7.714 -18.275 1.00 90.00 204 GLN A O 1
ATOM 1625 N N . ALA A 1 205 ? -2.408 8.306 -17.571 1.00 90.94 205 ALA A N 1
ATOM 1626 C CA . ALA A 1 205 ? -2.211 7.124 -1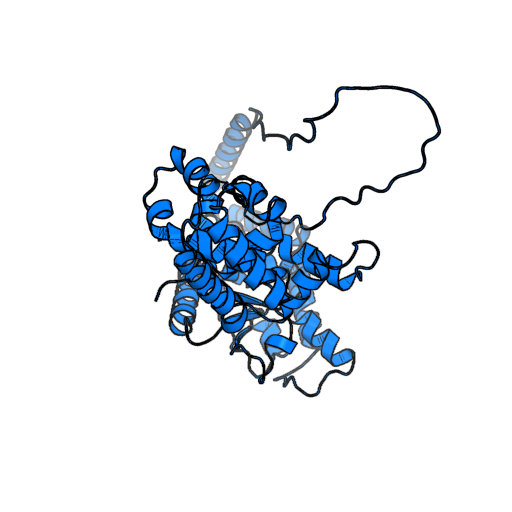6.741 1.00 90.94 205 ALA A CA 1
ATOM 1627 C C . ALA A 1 205 ? -3.225 7.055 -15.590 1.00 90.94 205 ALA A C 1
ATOM 1629 O O . ALA A 1 205 ? -3.758 5.980 -15.305 1.00 90.94 205 ALA A O 1
ATOM 1630 N N . VAL A 1 206 ? -3.520 8.181 -14.938 1.00 92.50 206 VAL A N 1
ATOM 1631 C CA . VAL A 1 206 ? -4.553 8.265 -13.894 1.00 92.50 206 VAL A CA 1
ATOM 1632 C C . VAL A 1 206 ? -5.917 7.890 -14.464 1.00 92.50 206 VAL A C 1
ATOM 1634 O O . VAL A 1 206 ? -6.608 7.073 -13.861 1.00 92.50 206 VAL A O 1
ATOM 1637 N N . GLU A 1 207 ? -6.286 8.411 -15.634 1.00 92.38 207 GLU A N 1
ATOM 1638 C CA . GLU A 1 207 ? -7.580 8.118 -16.255 1.00 92.38 207 GLU A CA 1
ATOM 1639 C C . GLU A 1 207 ? -7.721 6.638 -16.632 1.00 92.38 207 GLU A C 1
ATOM 1641 O O . GLU A 1 207 ? -8.722 6.004 -16.299 1.00 92.38 207 GLU A O 1
ATOM 1646 N N . MET A 1 208 ? -6.683 6.036 -17.225 1.00 91.38 208 MET A N 1
ATOM 1647 C CA . MET A 1 208 ? -6.667 4.594 -17.500 1.00 91.38 208 MET A CA 1
ATOM 1648 C C . MET A 1 208 ? -6.902 3.782 -16.222 1.00 91.38 208 MET A C 1
ATOM 1650 O O . MET A 1 208 ? -7.729 2.874 -16.200 1.00 91.38 208 MET A O 1
ATOM 1654 N N . ASN A 1 209 ? -6.221 4.131 -15.132 1.00 92.12 209 ASN A N 1
ATOM 1655 C CA . ASN A 1 209 ? -6.363 3.419 -13.865 1.00 92.12 209 ASN A CA 1
ATOM 1656 C C . ASN A 1 209 ? -7.695 3.710 -13.154 1.00 92.12 209 ASN A C 1
ATOM 1658 O O . ASN A 1 209 ? -8.213 2.838 -12.458 1.00 92.12 209 ASN A O 1
ATOM 1662 N N . ARG A 1 210 ? -8.306 4.877 -13.383 1.00 91.44 210 ARG A N 1
ATOM 1663 C CA . ARG A 1 210 ? -9.653 5.198 -12.893 1.00 91.44 210 ARG A CA 1
ATOM 1664 C C . ARG A 1 210 ? -10.692 4.239 -13.473 1.00 91.44 210 ARG A C 1
ATOM 1666 O O . ARG A 1 210 ? -11.559 3.791 -12.732 1.00 91.44 210 ARG A O 1
ATOM 1673 N N . THR A 1 211 ? -10.564 3.855 -14.747 1.00 89.56 211 THR A N 1
ATOM 1674 C CA . THR A 1 211 ? -11.466 2.865 -15.373 1.00 89.56 211 THR A CA 1
ATOM 1675 C C . THR A 1 211 ? -11.312 1.447 -14.818 1.00 89.56 211 THR A C 1
ATOM 1677 O O . THR A 1 211 ? -12.249 0.656 -14.883 1.00 89.56 211 THR A O 1
ATOM 1680 N N . LEU A 1 212 ? -10.145 1.124 -14.253 1.00 88.69 212 LEU A N 1
ATOM 1681 C CA . LEU A 1 212 ? -9.861 -0.179 -13.645 1.00 88.69 212 LEU A CA 1
ATOM 1682 C C . LEU A 1 212 ? -10.297 -0.245 -12.174 1.00 88.69 212 LEU A C 1
ATOM 1684 O O . LEU A 1 212 ? -10.481 -1.342 -11.634 1.00 88.69 212 LEU A O 1
ATOM 1688 N N . SER A 1 213 ? -10.483 0.917 -11.545 1.00 82.50 213 SER A N 1
ATOM 1689 C CA . SER A 1 213 ? -10.912 1.059 -10.156 1.00 82.50 213 SER A CA 1
ATOM 1690 C C . SER A 1 213 ? -12.184 0.252 -9.875 1.00 82.50 213 SER A C 1
ATOM 1692 O O . SER A 1 213 ? -13.143 0.283 -10.642 1.00 82.50 213 SER A O 1
ATOM 1694 N N . GLY A 1 214 ? -12.179 -0.515 -8.784 1.00 79.25 214 GLY A N 1
ATOM 1695 C CA . GLY A 1 214 ? -13.302 -1.365 -8.369 1.00 79.25 214 GLY A CA 1
ATOM 1696 C C . GLY A 1 214 ? -13.405 -2.720 -9.081 1.00 79.25 214 GLY A C 1
ATOM 1697 O O . GLY A 1 214 ? -14.091 -3.605 -8.579 1.00 79.25 214 GLY A O 1
ATOM 1698 N N . SER A 1 215 ? -12.704 -2.926 -10.202 1.00 85.88 215 SER A N 1
ATOM 1699 C CA . SER A 1 215 ? -12.699 -4.215 -10.919 1.00 85.88 215 SER A CA 1
ATOM 1700 C C . SER A 1 215 ? -11.467 -5.071 -10.625 1.00 85.88 215 SER A C 1
ATOM 1702 O O . SER A 1 215 ? -11.542 -6.298 -10.632 1.00 85.88 215 SER A O 1
ATOM 1704 N N . SER A 1 216 ? -10.319 -4.428 -10.403 1.00 91.06 216 SER A N 1
ATOM 1705 C CA . SER A 1 216 ? -9.022 -5.091 -10.279 1.00 91.06 216 SER A CA 1
ATOM 1706 C C . SER A 1 216 ? -8.113 -4.338 -9.316 1.00 91.06 216 SER A C 1
ATOM 1708 O O . SER A 1 216 ? -8.158 -3.112 -9.230 1.00 91.06 216 SER A O 1
ATOM 1710 N N . HIS A 1 217 ? -7.235 -5.070 -8.640 1.00 93.19 217 HIS A N 1
ATOM 1711 C CA . HIS A 1 217 ? -6.113 -4.501 -7.910 1.00 93.19 217 HIS A CA 1
ATOM 1712 C C . HIS A 1 217 ? -4.996 -4.147 -8.901 1.00 93.19 217 HIS A C 1
ATOM 1714 O O . HIS A 1 217 ? -4.533 -4.995 -9.664 1.00 93.19 217 HIS A O 1
ATOM 1720 N N . ILE A 1 218 ? -4.551 -2.896 -8.904 1.00 95.12 218 ILE A N 1
ATOM 1721 C CA . ILE A 1 218 ? -3.535 -2.402 -9.833 1.00 95.12 218 ILE A CA 1
ATOM 1722 C C . ILE A 1 218 ? -2.155 -2.734 -9.266 1.00 95.12 218 ILE A C 1
ATOM 1724 O O . ILE A 1 218 ? -1.817 -2.323 -8.158 1.00 95.12 218 ILE A O 1
ATOM 1728 N N . CYS A 1 219 ? -1.331 -3.454 -10.023 1.00 95.44 219 CYS A N 1
ATOM 1729 C CA . CYS A 1 219 ? 0.045 -3.754 -9.643 1.00 95.44 219 CYS A CA 1
ATOM 1730 C C . CYS A 1 219 ? 1.032 -3.163 -10.651 1.00 95.44 219 CYS A C 1
ATOM 1732 O O . CYS A 1 219 ? 0.994 -3.464 -11.844 1.00 95.44 219 CYS A O 1
ATOM 1734 N N . LEU A 1 220 ? 1.931 -2.318 -10.154 1.00 95.75 220 LEU A N 1
ATOM 1735 C CA . LEU A 1 220 ? 2.968 -1.666 -10.938 1.00 95.75 220 LEU A CA 1
ATOM 1736 C C . LEU A 1 220 ? 4.284 -2.442 -10.830 1.00 95.75 220 LEU A C 1
ATOM 1738 O O . LEU A 1 220 ? 4.768 -2.734 -9.732 1.00 95.75 220 LEU A O 1
ATOM 1742 N N . ILE A 1 221 ? 4.890 -2.743 -11.972 1.00 95.12 221 ILE A N 1
ATOM 1743 C CA . ILE A 1 221 ? 6.132 -3.506 -12.071 1.00 95.12 221 ILE A CA 1
ATOM 1744 C C . ILE A 1 221 ? 7.257 -2.559 -12.476 1.00 95.12 221 ILE A C 1
ATOM 1746 O O . ILE A 1 221 ? 7.316 -2.072 -13.604 1.00 95.12 221 ILE A O 1
ATOM 1750 N N . GLY A 1 222 ? 8.158 -2.304 -11.530 1.00 93.25 222 GLY A N 1
ATOM 1751 C CA . GLY A 1 222 ? 9.416 -1.607 -11.775 1.00 93.25 222 GLY A CA 1
ATOM 1752 C C . GLY A 1 222 ? 10.523 -2.537 -12.268 1.00 93.25 222 GLY A C 1
ATOM 1753 O O . GLY A 1 222 ? 10.341 -3.737 -12.486 1.00 93.25 222 GLY A O 1
ATOM 1754 N N . SER A 1 223 ? 11.718 -1.978 -12.399 1.00 91.62 223 SER A N 1
ATOM 1755 C CA . SER A 1 223 ? 12.936 -2.726 -12.707 1.00 91.62 223 SER A CA 1
ATOM 1756 C C . SER A 1 223 ? 13.389 -3.615 -11.542 1.00 91.62 223 SER A C 1
ATOM 1758 O O . SER A 1 223 ? 13.902 -4.710 -11.777 1.00 91.62 223 SER A O 1
ATOM 1760 N N . GLY A 1 224 ? 13.157 -3.178 -10.299 1.00 90.31 224 GLY A N 1
ATOM 1761 C CA . GLY A 1 224 ? 13.736 -3.775 -9.095 1.00 90.31 224 GLY A CA 1
ATOM 1762 C C . GLY A 1 224 ? 15.081 -3.164 -8.694 1.00 90.31 224 GLY A C 1
ATOM 1763 O O . GLY A 1 224 ? 15.674 -3.589 -7.700 1.00 90.31 224 GLY A O 1
ATOM 1764 N N . GLU A 1 225 ? 15.575 -2.186 -9.457 1.00 89.62 225 GLU A N 1
ATOM 1765 C CA . GLU A 1 225 ? 16.737 -1.375 -9.109 1.00 89.62 225 GLU A CA 1
ATOM 1766 C C . GLU A 1 225 ? 16.263 -0.042 -8.506 1.00 89.62 225 GLU A C 1
ATOM 1768 O O . GLU A 1 225 ? 15.596 0.722 -9.207 1.00 89.62 225 GLU A O 1
ATOM 1773 N N . PRO A 1 226 ? 16.620 0.286 -7.247 1.00 86.44 226 PRO A N 1
ATOM 1774 C CA . PRO A 1 226 ? 16.082 1.459 -6.552 1.00 86.44 226 PRO A CA 1
ATOM 1775 C C . PRO A 1 226 ? 16.248 2.775 -7.322 1.00 86.44 226 PRO A C 1
ATOM 1777 O O . PRO A 1 226 ? 15.313 3.559 -7.422 1.00 86.44 226 PRO A O 1
ATOM 1780 N N . GLU A 1 227 ? 17.418 2.988 -7.934 1.00 85.19 227 GLU A N 1
ATOM 1781 C CA . GLU A 1 227 ? 17.723 4.217 -8.681 1.00 85.19 227 GLU A CA 1
ATOM 1782 C C . GLU A 1 227 ? 16.847 4.411 -9.925 1.00 85.19 227 GLU A C 1
ATOM 1784 O O . GLU A 1 227 ? 16.604 5.544 -10.335 1.00 85.19 227 GLU A O 1
ATOM 1789 N N . LEU A 1 228 ? 16.420 3.316 -10.559 1.00 87.00 228 LEU A N 1
ATOM 1790 C CA . LEU A 1 228 ? 15.545 3.360 -11.730 1.00 87.00 228 LEU A CA 1
ATOM 1791 C C . LEU A 1 228 ? 14.081 3.415 -11.298 1.00 87.00 228 LEU A C 1
ATOM 1793 O O . LEU A 1 228 ? 13.298 4.166 -11.870 1.00 87.00 228 LEU A O 1
ATOM 1797 N N . ASP A 1 229 ? 13.724 2.680 -10.248 1.00 88.69 229 ASP A N 1
ATOM 1798 C CA . ASP A 1 229 ? 12.367 2.658 -9.715 1.00 88.69 229 ASP A CA 1
ATOM 1799 C C . ASP A 1 229 ? 11.945 4.037 -9.167 1.00 88.69 229 ASP A C 1
ATOM 1801 O O . ASP A 1 229 ? 10.793 4.430 -9.350 1.00 88.69 229 ASP A O 1
ATOM 1805 N N . ASP A 1 230 ? 12.881 4.821 -8.615 1.00 85.56 230 ASP A N 1
ATOM 1806 C CA . ASP A 1 230 ? 12.674 6.223 -8.210 1.00 85.56 230 ASP A CA 1
ATOM 1807 C C . ASP A 1 230 ? 12.399 7.182 -9.381 1.00 85.56 230 ASP A C 1
ATOM 1809 O O . ASP A 1 230 ? 11.836 8.261 -9.184 1.00 85.56 230 ASP A O 1
ATOM 1813 N N . LEU A 1 231 ? 12.790 6.807 -10.600 1.00 82.88 231 LEU A N 1
ATOM 1814 C CA . LEU A 1 231 ? 12.532 7.579 -11.818 1.00 82.88 231 LEU A CA 1
ATOM 1815 C C . LEU A 1 231 ? 11.269 7.107 -12.540 1.00 82.88 231 LEU A C 1
ATOM 1817 O O . LEU A 1 231 ? 10.582 7.920 -13.153 1.00 82.88 231 LEU A O 1
ATOM 1821 N N . ASP A 1 232 ? 10.988 5.807 -12.471 1.00 85.94 232 ASP A N 1
ATOM 1822 C CA . ASP A 1 232 ? 9.987 5.158 -13.304 1.00 85.94 232 ASP A CA 1
ATOM 1823 C C . ASP A 1 232 ? 8.696 4.871 -12.503 1.00 85.94 232 ASP A C 1
ATOM 1825 O O . ASP A 1 232 ? 7.671 5.524 -12.700 1.00 85.94 232 ASP A O 1
ATOM 1829 N N . VAL A 1 233 ? 8.722 3.900 -11.582 1.00 90.38 233 VAL A N 1
ATOM 1830 C CA . VAL A 1 233 ? 7.504 3.364 -10.944 1.00 90.38 233 VAL A CA 1
ATOM 1831 C C . VAL A 1 233 ? 7.043 4.162 -9.720 1.00 90.38 233 VAL A C 1
ATOM 1833 O O . VAL A 1 233 ? 5.839 4.334 -9.525 1.00 90.38 233 VAL A O 1
ATOM 1836 N N . ASN A 1 234 ? 7.967 4.681 -8.908 1.00 89.81 234 ASN A N 1
ATOM 1837 C CA . ASN A 1 234 ? 7.638 5.373 -7.659 1.00 89.81 234 ASN A CA 1
ATOM 1838 C C . ASN A 1 234 ? 6.902 6.706 -7.893 1.00 89.81 234 ASN A C 1
ATOM 1840 O O . ASN A 1 234 ? 5.903 6.943 -7.206 1.00 89.81 234 ASN A O 1
ATOM 1844 N N . PRO A 1 235 ? 7.295 7.557 -8.868 1.00 88.00 235 PRO A N 1
ATOM 1845 C CA . PRO A 1 235 ? 6.541 8.771 -9.183 1.00 88.00 235 PRO A CA 1
ATOM 1846 C C . PRO A 1 235 ? 5.117 8.478 -9.666 1.00 88.00 235 PRO A C 1
ATOM 1848 O O . PRO A 1 235 ? 4.183 9.179 -9.275 1.00 88.00 235 PRO A O 1
ATOM 1851 N N . LEU A 1 236 ? 4.928 7.417 -10.460 1.00 90.31 236 LEU A N 1
ATOM 1852 C CA . LEU A 1 236 ? 3.601 6.984 -10.897 1.00 90.31 236 LEU A CA 1
ATOM 1853 C C . LEU A 1 236 ? 2.761 6.481 -9.717 1.00 90.31 236 LEU A C 1
ATOM 1855 O O . LEU A 1 236 ? 1.621 6.907 -9.558 1.00 90.31 236 LEU A O 1
ATOM 1859 N N . ALA A 1 237 ? 3.319 5.613 -8.868 1.00 91.62 237 ALA A N 1
ATOM 1860 C CA . ALA A 1 237 ? 2.638 5.109 -7.675 1.00 91.62 237 ALA A CA 1
ATOM 1861 C C . ALA A 1 237 ? 2.186 6.260 -6.756 1.00 91.62 237 ALA A C 1
ATOM 1863 O O . ALA A 1 237 ? 1.057 6.274 -6.257 1.00 91.62 237 ALA A O 1
ATOM 1864 N N . LEU A 1 238 ? 3.052 7.263 -6.585 1.00 89.62 238 LEU A N 1
ATOM 1865 C CA . LEU A 1 238 ? 2.739 8.485 -5.855 1.00 89.62 238 LEU A CA 1
ATOM 1866 C C . LEU A 1 238 ? 1.617 9.281 -6.522 1.00 89.62 238 LEU A C 1
ATOM 1868 O O . LEU A 1 238 ? 0.686 9.694 -5.839 1.00 89.62 238 LEU A O 1
ATOM 1872 N N . ARG A 1 239 ? 1.659 9.469 -7.844 1.00 89.44 239 ARG A N 1
ATOM 1873 C CA . ARG A 1 239 ? 0.616 10.202 -8.569 1.00 89.44 239 ARG A CA 1
ATOM 1874 C C . ARG A 1 239 ? -0.745 9.513 -8.468 1.00 89.44 239 ARG A C 1
ATOM 1876 O O . ARG A 1 239 ? -1.721 10.173 -8.131 1.00 89.44 239 ARG A O 1
ATOM 1883 N N . LEU A 1 240 ? -0.804 8.202 -8.709 1.00 91.12 240 LEU A N 1
ATOM 1884 C CA . LEU A 1 240 ? -2.047 7.424 -8.651 1.00 91.12 240 LEU A CA 1
ATOM 1885 C C . LEU A 1 240 ? -2.689 7.502 -7.263 1.00 91.12 240 LEU A C 1
ATOM 1887 O O . LEU A 1 240 ? -3.885 7.759 -7.142 1.00 91.12 240 LEU A O 1
ATOM 1891 N N . THR A 1 241 ? -1.886 7.352 -6.209 1.00 89.75 241 THR A N 1
ATOM 1892 C CA . THR A 1 241 ? -2.390 7.497 -4.841 1.00 89.75 241 THR A CA 1
ATOM 1893 C C . THR A 1 241 ? -2.789 8.952 -4.546 1.00 89.75 241 THR A C 1
ATOM 1895 O O . THR A 1 241 ? -3.841 9.212 -3.975 1.00 89.75 241 THR A O 1
ATOM 1898 N N . GLN A 1 242 ? -2.026 9.962 -4.952 1.00 88.38 242 GLN A N 1
ATOM 1899 C CA . GLN A 1 242 ? -2.442 11.358 -4.737 1.00 88.38 242 GLN A CA 1
ATOM 1900 C C . GLN A 1 242 ? -3.795 11.694 -5.385 1.00 88.38 242 GLN A C 1
ATOM 1902 O O . GLN A 1 242 ? -4.567 12.461 -4.808 1.00 88.38 242 GLN A O 1
ATOM 1907 N N . GLU A 1 243 ? -4.092 11.077 -6.529 1.00 89.00 243 GLU A N 1
ATOM 1908 C CA . GLU A 1 243 ? -5.301 11.310 -7.325 1.00 89.00 243 GLU A CA 1
ATOM 1909 C C . GLU A 1 243 ? -6.524 10.464 -6.949 1.00 89.00 243 GLU A C 1
ATOM 1911 O O . GLU A 1 243 ? -7.572 10.592 -7.585 1.00 89.00 243 GLU A O 1
ATOM 1916 N N . GLY A 1 244 ? -6.451 9.615 -5.922 1.00 87.38 244 GLY A N 1
ATOM 1917 C CA . GLY A 1 244 ? -7.639 8.852 -5.520 1.00 87.38 244 GLY A CA 1
ATOM 1918 C C . GLY A 1 244 ? -7.719 7.422 -6.011 1.00 87.38 244 GLY A C 1
ATOM 1919 O O . GLY A 1 244 ? -8.747 6.798 -5.778 1.00 87.38 244 GLY A O 1
ATOM 1920 N N . ILE A 1 245 ? -6.693 6.885 -6.671 1.00 89.94 245 ILE A N 1
ATOM 1921 C CA . ILE A 1 245 ? -6.788 5.540 -7.237 1.00 89.94 245 ILE A CA 1
ATOM 1922 C C . ILE A 1 245 ? -6.618 4.481 -6.127 1.00 89.94 245 ILE A C 1
ATOM 1924 O O . ILE A 1 245 ? -5.545 4.413 -5.516 1.00 89.94 245 ILE A O 1
ATOM 1928 N N . PRO A 1 246 ? -7.647 3.649 -5.854 1.00 87.38 246 PRO A N 1
ATOM 1929 C CA . PRO A 1 246 ? -7.593 2.604 -4.836 1.00 87.38 246 PRO A CA 1
ATOM 1930 C C . PRO A 1 246 ? -6.735 1.417 -5.269 1.00 87.38 246 PRO A C 1
ATOM 1932 O O . PRO A 1 246 ? -6.468 1.220 -6.453 1.00 87.38 246 PRO A O 1
ATOM 1935 N N . CYS A 1 247 ? -6.401 0.554 -4.303 1.00 90.12 247 CYS A N 1
ATOM 1936 C CA . CYS A 1 247 ? -5.860 -0.784 -4.566 1.00 90.12 247 CYS A CA 1
ATOM 1937 C C . CYS A 1 247 ? -4.634 -0.781 -5.498 1.00 90.12 247 CYS A C 1
ATOM 1939 O O . CYS A 1 247 ? -4.525 -1.617 -6.392 1.00 90.12 247 CYS A O 1
ATOM 1941 N N . VAL A 1 248 ? -3.721 0.174 -5.294 1.00 93.12 248 VAL A N 1
ATOM 1942 C CA . VAL A 1 248 ? -2.456 0.258 -6.030 1.00 93.12 248 VAL A CA 1
ATOM 1943 C C . VAL A 1 248 ? -1.349 -0.398 -5.213 1.00 93.12 248 VAL A C 1
ATOM 1945 O O . VAL A 1 248 ? -1.155 -0.080 -4.037 1.00 93.12 248 VAL A O 1
ATOM 1948 N N . SER A 1 249 ? -0.581 -1.274 -5.852 1.00 94.56 249 SER A N 1
ATOM 1949 C CA . SER A 1 249 ? 0.597 -1.925 -5.285 1.00 94.56 249 SER A CA 1
ATOM 1950 C C . SER A 1 249 ? 1.799 -1.868 -6.217 1.00 94.56 249 SER A C 1
ATOM 1952 O O . SER A 1 249 ? 1.675 -1.620 -7.416 1.00 94.56 249 SER A O 1
ATOM 1954 N N . THR A 1 250 ? 2.983 -2.117 -5.663 1.00 94.75 250 THR A N 1
ATOM 1955 C CA . THR A 1 250 ? 4.201 -2.370 -6.443 1.00 94.75 250 THR A CA 1
ATOM 1956 C C . THR A 1 250 ? 4.655 -3.814 -6.279 1.00 94.75 250 THR A C 1
ATOM 1958 O O . THR A 1 250 ? 4.605 -4.369 -5.178 1.00 94.75 250 THR A O 1
ATOM 1961 N N . LEU A 1 251 ? 5.129 -4.427 -7.365 1.00 94.12 251 LEU A N 1
ATOM 1962 C CA . LEU A 1 251 ? 5.739 -5.750 -7.289 1.00 94.12 251 LEU A CA 1
ATOM 1963 C C . LEU A 1 251 ? 7.060 -5.655 -6.525 1.00 94.12 251 LEU A C 1
ATOM 1965 O O . LEU A 1 251 ? 8.010 -4.992 -6.950 1.00 94.12 251 LEU A O 1
ATOM 1969 N N . ARG A 1 252 ? 7.132 -6.351 -5.394 1.00 91.12 252 ARG A N 1
ATOM 1970 C CA . ARG A 1 252 ? 8.313 -6.386 -4.542 1.00 91.12 252 ARG A CA 1
ATOM 1971 C C . ARG A 1 252 ? 9.517 -6.935 -5.306 1.00 91.12 252 ARG A C 1
ATOM 1973 O O . ARG A 1 252 ? 9.488 -8.060 -5.790 1.00 91.12 252 ARG A O 1
ATOM 1980 N N . GLY A 1 253 ? 10.592 -6.148 -5.350 1.00 89.31 253 GLY A N 1
ATOM 1981 C CA . GLY A 1 253 ? 11.816 -6.498 -6.077 1.00 89.31 253 GLY A CA 1
ATOM 1982 C C . GLY A 1 253 ? 11.704 -6.359 -7.600 1.00 89.31 253 GLY A C 1
ATOM 1983 O O . GLY A 1 253 ? 12.657 -6.694 -8.301 1.00 89.31 253 GLY A O 1
ATOM 1984 N N . GLY A 1 254 ? 10.576 -5.845 -8.109 1.00 92.75 254 GLY A N 1
ATOM 1985 C CA . GLY A 1 254 ? 10.348 -5.552 -9.522 1.00 92.75 254 GLY A CA 1
ATOM 1986 C C . GLY A 1 254 ? 10.589 -6.741 -10.452 1.00 92.75 254 GLY A C 1
ATOM 1987 O O . GLY A 1 254 ? 10.515 -7.907 -10.062 1.00 92.75 254 GLY A O 1
ATOM 1988 N N . PHE A 1 255 ? 10.907 -6.444 -11.709 1.00 92.88 255 PHE A N 1
ATOM 1989 C CA . PHE A 1 255 ? 11.185 -7.463 -12.720 1.00 92.88 255 PHE A CA 1
ATOM 1990 C C . PHE A 1 255 ? 12.435 -8.304 -12.402 1.00 92.88 255 PHE A C 1
ATOM 1992 O O . PHE A 1 255 ? 12.524 -9.467 -12.791 1.00 92.88 255 PHE A O 1
ATOM 1999 N N . LYS A 1 256 ? 13.396 -7.759 -11.649 1.00 91.94 256 LYS A N 1
ATOM 2000 C CA . LYS A 1 256 ? 14.568 -8.504 -11.165 1.00 91.94 256 LYS A CA 1
ATOM 2001 C C . LYS A 1 256 ? 14.191 -9.725 -10.319 1.00 91.94 256 LYS A C 1
ATOM 2003 O O . LYS A 1 256 ? 14.800 -10.786 -10.477 1.00 91.94 256 LYS A O 1
ATOM 2008 N N . GLU A 1 257 ? 13.189 -9.598 -9.452 1.00 89.25 257 GLU A N 1
ATOM 2009 C CA . GLU A 1 257 ? 12.689 -10.715 -8.637 1.00 89.25 257 GLU A CA 1
ATOM 2010 C C . GLU A 1 257 ? 12.024 -11.791 -9.505 1.00 89.25 257 GLU A C 1
ATOM 2012 O O . GLU A 1 257 ? 12.205 -12.986 -9.273 1.00 89.25 257 GLU A O 1
ATOM 2017 N N . VAL A 1 258 ? 11.315 -11.371 -10.556 1.00 89.88 258 VAL A N 1
ATOM 2018 C CA . VAL A 1 258 ? 10.685 -12.270 -11.535 1.00 89.88 258 VAL A CA 1
ATOM 2019 C C . VAL A 1 258 ? 11.743 -13.117 -12.244 1.00 89.88 258 VAL A C 1
ATOM 2021 O O . VAL A 1 258 ? 11.626 -14.339 -12.313 1.00 89.88 258 VAL A O 1
ATOM 2024 N N . MET A 1 259 ? 12.827 -12.480 -12.691 1.00 89.12 259 MET A N 1
ATOM 2025 C CA . MET A 1 259 ? 13.962 -13.170 -13.311 1.00 89.12 259 MET A CA 1
ATOM 2026 C C . MET A 1 259 ? 14.659 -14.130 -12.342 1.00 89.12 259 MET A C 1
ATOM 2028 O O . MET A 1 259 ? 14.983 -15.256 -12.712 1.00 89.12 259 MET A O 1
ATOM 2032 N N . SER A 1 260 ? 14.840 -13.708 -11.089 1.00 87.94 260 SER A N 1
ATOM 2033 C CA . SER A 1 260 ? 15.466 -14.533 -10.048 1.00 87.94 260 SER A CA 1
ATOM 2034 C C . SER A 1 260 ? 14.611 -15.755 -9.695 1.00 87.94 260 SER A C 1
ATOM 2036 O O . SER A 1 260 ? 15.137 -16.842 -9.470 1.00 87.94 260 SER A O 1
ATOM 2038 N N . SER A 1 261 ? 13.285 -15.602 -9.683 1.00 83.62 261 SER A N 1
ATOM 2039 C CA . SER A 1 261 ? 12.337 -16.693 -9.419 1.00 83.62 261 SER A CA 1
ATOM 2040 C C . SER A 1 261 ? 12.350 -17.748 -10.527 1.00 83.62 261 SER A C 1
ATOM 2042 O O . SER A 1 261 ? 12.296 -18.944 -10.239 1.00 83.62 261 SER A O 1
ATOM 2044 N N . MET A 1 262 ? 12.491 -17.314 -11.784 1.00 81.81 262 MET A N 1
ATOM 2045 C CA . MET A 1 262 ? 12.673 -18.210 -12.927 1.00 81.81 262 MET A CA 1
ATOM 2046 C C . MET A 1 262 ? 13.985 -19.002 -12.820 1.00 81.81 262 MET A C 1
ATOM 2048 O O . MET A 1 262 ? 13.983 -20.214 -13.025 1.00 81.81 262 MET A O 1
ATOM 2052 N N . ASP A 1 263 ? 15.095 -18.346 -12.469 1.00 82.31 263 ASP A N 1
ATOM 2053 C CA . ASP A 1 263 ? 16.403 -19.009 -12.344 1.00 82.31 263 ASP A CA 1
ATOM 2054 C C . ASP A 1 263 ? 16.444 -20.034 -11.201 1.00 82.31 263 ASP A C 1
ATOM 2056 O O . ASP A 1 263 ? 17.154 -21.036 -11.286 1.00 82.31 263 ASP A O 1
ATOM 2060 N N . ASN A 1 264 ? 15.633 -19.825 -10.162 1.00 79.31 264 ASN A N 1
ATOM 2061 C CA . ASN A 1 264 ? 15.496 -20.737 -9.026 1.00 79.31 264 ASN A CA 1
ATOM 2062 C C . ASN A 1 264 ? 14.546 -21.924 -9.282 1.00 79.31 264 ASN A C 1
ATOM 2064 O O . ASN A 1 264 ? 14.289 -22.697 -8.359 1.00 79.31 264 ASN A O 1
ATOM 2068 N N . GLY A 1 265 ? 14.037 -22.099 -10.506 1.00 64.12 265 GLY A N 1
ATOM 206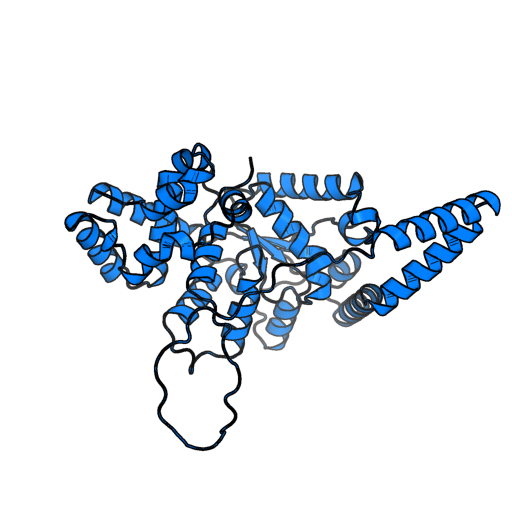9 C CA . GLY A 1 265 ? 13.259 -23.283 -10.873 1.00 64.12 265 GLY A CA 1
ATOM 2070 C C . GLY A 1 265 ? 11.800 -23.263 -10.413 1.00 64.12 265 GLY A C 1
ATOM 2071 O O . GLY A 1 265 ? 11.218 -24.330 -10.246 1.00 64.12 265 GLY A O 1
ATOM 2072 N N . ASN A 1 266 ? 11.184 -22.080 -10.289 1.00 60.78 266 ASN A N 1
ATOM 2073 C CA . ASN A 1 266 ? 9.728 -21.931 -10.137 1.00 60.78 266 ASN A CA 1
ATOM 2074 C C . ASN A 1 266 ? 9.060 -21.364 -11.422 1.00 60.78 266 ASN A C 1
ATOM 2076 O O . ASN A 1 266 ? 8.488 -20.273 -11.369 1.00 60.78 266 ASN A O 1
ATOM 2080 N N . PRO A 1 267 ? 9.196 -22.014 -12.602 1.00 53.12 267 PRO A N 1
ATOM 2081 C CA . PRO A 1 267 ? 8.822 -21.424 -13.890 1.00 53.12 267 PRO A CA 1
ATOM 2082 C C . PRO A 1 267 ? 7.356 -21.634 -14.298 1.00 53.12 267 PRO A C 1
ATOM 2084 O O . PRO A 1 267 ? 6.913 -20.990 -15.243 1.00 53.12 267 PRO A O 1
ATOM 2087 N N . ASP A 1 268 ? 6.601 -22.512 -13.632 1.00 54.8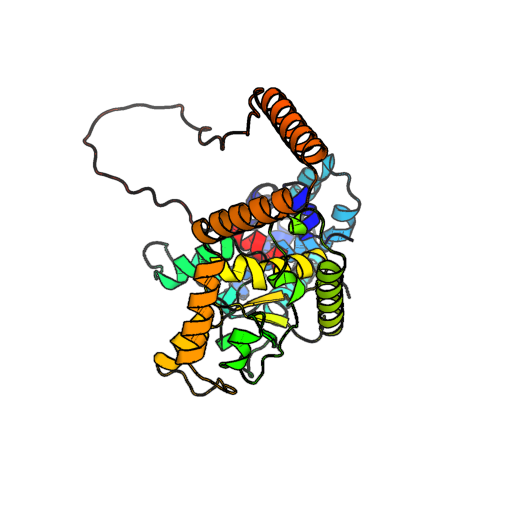4 268 ASP A N 1
ATOM 2088 C CA . ASP A 1 268 ? 5.423 -23.134 -14.263 1.00 54.84 268 ASP A CA 1
ATOM 2089 C C . ASP A 1 268 ? 4.214 -22.207 -14.482 1.00 54.84 268 ASP A C 1
ATOM 2091 O O . ASP A 1 268 ? 3.298 -22.579 -15.208 1.00 54.84 268 ASP A O 1
ATOM 2095 N N . ASN A 1 269 ? 4.212 -20.988 -13.931 1.00 66.81 269 ASN A N 1
ATOM 2096 C CA . ASN A 1 269 ? 3.041 -20.102 -13.990 1.00 66.81 269 ASN A CA 1
ATOM 2097 C C . ASN A 1 269 ? 3.279 -18.738 -14.655 1.00 66.81 269 ASN A C 1
ATOM 2099 O O . ASN A 1 269 ? 2.333 -17.960 -14.756 1.00 66.81 269 ASN A O 1
ATOM 2103 N N . VAL A 1 270 ? 4.503 -18.412 -15.091 1.00 77.62 270 VAL A N 1
ATOM 2104 C CA . VAL A 1 270 ? 4.813 -17.070 -15.620 1.00 77.62 270 VAL A CA 1
ATOM 2105 C C . VAL A 1 270 ? 5.237 -17.157 -17.075 1.00 77.62 270 VAL A C 1
ATOM 2107 O O . VAL A 1 270 ? 6.357 -17.551 -17.396 1.00 77.62 270 VAL A O 1
ATOM 2110 N N . GLU A 1 271 ? 4.340 -16.744 -17.962 1.00 86.19 271 GLU A N 1
ATOM 2111 C CA . GLU A 1 271 ? 4.635 -16.628 -19.385 1.00 86.19 271 GLU A CA 1
ATOM 2112 C C . GLU A 1 271 ? 5.383 -15.323 -19.679 1.00 86.19 271 GLU A C 1
ATOM 2114 O O . GLU A 1 271 ? 5.034 -14.249 -19.177 1.00 86.19 271 GLU A O 1
ATOM 2119 N N . PHE A 1 272 ? 6.407 -15.406 -20.528 1.00 88.81 272 PHE A N 1
ATOM 2120 C CA . PHE A 1 272 ? 7.198 -14.259 -20.968 1.00 88.81 272 PHE A CA 1
ATOM 2121 C C . PHE A 1 272 ? 7.071 -14.056 -22.473 1.00 88.81 272 PHE A C 1
ATOM 2123 O O . PHE A 1 272 ? 6.978 -15.011 -23.241 1.00 88.81 272 PHE A O 1
ATOM 2130 N N . VAL A 1 273 ? 7.142 -12.797 -22.892 1.00 89.00 273 VAL A N 1
ATOM 2131 C CA . VAL A 1 273 ? 7.152 -12.391 -24.302 1.00 89.00 273 VAL A CA 1
ATOM 2132 C C . VAL A 1 273 ? 8.516 -11.789 -24.620 1.00 89.00 273 VAL A C 1
ATOM 2134 O O . VAL A 1 273 ? 8.987 -10.961 -23.845 1.00 89.00 273 VAL A O 1
ATOM 2137 N N . ASP A 1 274 ? 9.133 -12.204 -25.733 1.00 87.06 274 ASP A N 1
ATOM 2138 C CA . ASP A 1 274 ? 10.365 -11.638 -26.320 1.00 87.06 274 ASP A CA 1
ATOM 2139 C C . ASP A 1 274 ? 11.581 -11.539 -25.376 1.00 87.06 274 ASP A C 1
ATOM 2141 O O . ASP A 1 274 ? 12.350 -10.579 -25.420 1.00 87.06 274 ASP A O 1
ATOM 2145 N N . LEU A 1 275 ? 11.770 -12.530 -24.499 1.00 89.25 275 LEU A N 1
ATOM 2146 C CA . LEU A 1 275 ? 12.823 -12.499 -23.481 1.00 89.25 275 LEU A CA 1
ATOM 2147 C C . LEU A 1 275 ? 14.243 -12.662 -24.067 1.00 89.25 275 LEU A C 1
ATOM 2149 O O . LEU A 1 275 ? 14.720 -13.775 -24.281 1.00 89.25 275 LEU A O 1
ATOM 2153 N N . ASP A 1 276 ? 14.963 -11.547 -24.203 1.00 91.50 276 ASP A N 1
ATOM 2154 C CA . ASP A 1 276 ? 16.412 -11.474 -24.409 1.00 91.50 276 ASP A CA 1
ATOM 2155 C C . ASP A 1 276 ? 17.103 -10.888 -23.169 1.00 91.50 276 ASP A C 1
ATOM 2157 O O . ASP A 1 276 ? 17.240 -9.673 -22.980 1.00 91.50 276 ASP A O 1
ATOM 2161 N N . ARG A 1 277 ? 17.612 -11.792 -22.328 1.00 88.25 277 ARG A N 1
ATOM 2162 C CA . ARG A 1 277 ? 18.292 -11.440 -21.075 1.00 88.25 277 ARG A CA 1
ATOM 2163 C C . ARG A 1 277 ? 19.532 -10.576 -21.286 1.00 88.25 277 ARG A C 1
ATOM 2165 O O . ARG A 1 277 ? 19.811 -9.711 -20.457 1.00 88.25 277 ARG A O 1
ATOM 2172 N N . LYS A 1 278 ? 20.293 -10.810 -22.359 1.00 89.75 278 LYS A N 1
ATOM 2173 C CA . LYS A 1 278 ? 21.566 -10.116 -22.578 1.00 89.75 278 LYS A CA 1
ATOM 2174 C C . LYS A 1 278 ? 21.302 -8.671 -22.978 1.00 89.75 278 LYS A C 1
ATOM 2176 O O . LYS A 1 278 ? 21.841 -7.756 -22.358 1.00 89.75 278 LYS A O 1
ATOM 2181 N N . SER A 1 279 ? 20.418 -8.472 -23.953 1.00 90.56 279 SER A N 1
ATOM 2182 C CA . SER A 1 279 ? 20.039 -7.130 -24.400 1.00 90.56 279 SER A CA 1
ATOM 2183 C C . SER A 1 279 ? 19.358 -6.338 -23.282 1.00 90.56 279 SER A C 1
ATOM 2185 O O . SER A 1 279 ? 19.648 -5.153 -23.113 1.00 90.56 279 SER A O 1
ATOM 2187 N N . MET A 1 280 ? 18.546 -7.001 -22.446 1.00 90.19 280 MET A N 1
ATOM 2188 C CA . MET A 1 280 ? 17.941 -6.385 -21.262 1.00 90.19 280 MET A CA 1
ATOM 2189 C C . MET A 1 280 ? 18.993 -5.897 -20.257 1.00 90.19 280 MET A C 1
ATOM 2191 O O . MET A 1 280 ? 18.945 -4.744 -19.827 1.00 90.19 280 MET A O 1
ATOM 2195 N N . GLN A 1 281 ? 19.963 -6.743 -19.894 1.00 88.62 281 GLN A N 1
ATOM 2196 C CA . GLN A 1 281 ? 21.037 -6.363 -18.970 1.00 88.62 281 GLN A CA 1
ATOM 2197 C C . GLN A 1 281 ? 21.867 -5.198 -19.514 1.00 88.62 281 GLN A C 1
ATOM 2199 O O . GLN A 1 281 ? 22.173 -4.260 -18.777 1.00 88.62 281 GLN A O 1
ATOM 2204 N N . GLU A 1 282 ? 22.191 -5.213 -20.807 1.00 89.75 282 GLU A N 1
ATOM 2205 C CA . GLU A 1 282 ? 22.905 -4.111 -21.446 1.00 89.75 282 GLU A CA 1
ATOM 2206 C C . GLU A 1 282 ? 22.097 -2.804 -21.423 1.00 89.75 282 GLU A C 1
ATOM 2208 O O . GLU A 1 282 ? 22.660 -1.741 -21.154 1.00 89.75 282 GLU A O 1
ATOM 2213 N N . ALA A 1 283 ? 20.785 -2.859 -21.678 1.00 87.44 283 ALA A N 1
ATOM 2214 C CA . ALA A 1 283 ? 19.900 -1.696 -21.612 1.00 87.44 283 ALA A CA 1
ATOM 2215 C C . ALA A 1 283 ? 19.828 -1.111 -20.190 1.00 87.44 283 ALA A C 1
ATOM 2217 O O . ALA A 1 283 ? 20.024 0.094 -20.015 1.00 87.44 283 ALA A O 1
ATOM 2218 N N . ILE A 1 284 ? 19.661 -1.965 -19.172 1.00 87.38 284 ILE A N 1
ATOM 2219 C CA . ILE A 1 284 ? 19.680 -1.560 -17.758 1.00 87.38 284 ILE A CA 1
ATOM 2220 C C . ILE A 1 284 ? 21.018 -0.894 -17.419 1.00 87.38 284 ILE A C 1
ATOM 2222 O O . ILE A 1 284 ? 21.030 0.238 -16.943 1.00 87.38 284 ILE A O 1
ATOM 2226 N N . MET A 1 285 ? 22.153 -1.524 -17.748 1.00 87.44 285 MET A N 1
ATOM 2227 C CA . MET A 1 285 ? 23.482 -0.957 -17.477 1.00 87.44 285 MET A CA 1
ATOM 2228 C C . MET A 1 285 ? 23.693 0.405 -18.150 1.00 87.44 285 MET A C 1
ATOM 2230 O O . MET A 1 285 ? 24.250 1.321 -17.537 1.00 87.44 285 MET A O 1
ATOM 2234 N N . ARG A 1 286 ? 23.251 0.569 -19.406 1.00 86.50 286 ARG A N 1
ATOM 2235 C CA . ARG A 1 286 ? 23.322 1.857 -20.116 1.00 86.50 286 ARG A CA 1
ATOM 2236 C C . ARG A 1 286 ? 22.525 2.934 -19.379 1.00 86.50 286 ARG A C 1
ATOM 2238 O O . ARG A 1 286 ? 23.022 4.053 -19.242 1.00 86.50 286 ARG A O 1
ATOM 2245 N N . ARG A 1 287 ? 21.327 2.607 -18.887 1.00 83.00 287 ARG A N 1
ATOM 2246 C CA . ARG A 1 287 ? 20.446 3.545 -18.180 1.00 83.00 287 ARG A CA 1
ATOM 2247 C C . ARG A 1 287 ? 20.970 3.893 -16.788 1.00 83.00 287 ARG A C 1
ATOM 2249 O O . ARG A 1 287 ? 21.097 5.077 -16.496 1.00 83.00 287 ARG A O 1
ATOM 2256 N N . THR A 1 288 ? 21.394 2.910 -15.995 1.00 84.69 288 THR A N 1
ATOM 2257 C CA . THR A 1 288 ? 22.022 3.139 -14.680 1.00 84.69 288 THR A CA 1
ATOM 2258 C C . THR A 1 288 ? 23.270 4.019 -14.802 1.00 84.69 288 THR A C 1
ATOM 2260 O O . THR A 1 288 ? 23.505 4.933 -14.013 1.00 84.69 288 THR A O 1
ATOM 2263 N N . LYS A 1 289 ? 24.074 3.821 -15.856 1.00 84.12 289 LYS A N 1
ATOM 2264 C CA . LYS A 1 289 ? 25.230 4.688 -16.114 1.00 84.12 289 LYS A CA 1
ATOM 2265 C C . LYS A 1 289 ? 24.812 6.134 -16.402 1.00 84.12 289 LYS A C 1
ATOM 2267 O O . LYS A 1 289 ? 25.470 7.047 -15.905 1.00 84.12 289 LYS A O 1
ATOM 2272 N N . LYS A 1 290 ? 23.738 6.349 -17.172 1.00 78.19 290 LYS A N 1
ATOM 2273 C CA . LYS A 1 290 ? 23.184 7.686 -17.458 1.00 78.19 290 LYS A CA 1
ATOM 2274 C C . LYS A 1 290 ? 22.578 8.350 -16.216 1.00 78.19 290 LYS A C 1
ATOM 2276 O O . LYS A 1 290 ? 22.761 9.550 -16.042 1.00 78.19 290 LYS A O 1
ATOM 2281 N N . SER A 1 291 ? 21.902 7.595 -15.348 1.00 71.19 291 SER A N 1
ATOM 2282 C CA . SER A 1 291 ? 21.287 8.124 -14.121 1.00 71.19 291 SER A CA 1
ATOM 2283 C C . SER A 1 291 ? 22.301 8.446 -13.020 1.00 71.19 291 SER A C 1
ATOM 2285 O O . SER A 1 291 ? 21.977 9.207 -12.106 1.00 71.19 291 SER A O 1
ATOM 2287 N N . SER A 1 292 ? 23.529 7.921 -13.113 1.00 73.38 292 SER A N 1
ATOM 2288 C CA . SER A 1 292 ? 24.565 8.132 -12.100 1.00 73.38 292 SER A CA 1
ATOM 2289 C C . SER A 1 292 ? 24.876 9.625 -11.849 1.00 73.38 292 SER A C 1
ATOM 2291 O O . SER A 1 292 ? 24.937 10.426 -12.791 1.00 73.38 292 SER A O 1
ATOM 2293 N N . PRO A 1 293 ? 25.154 10.036 -10.593 1.00 66.44 293 PRO A N 1
ATOM 2294 C CA . PRO A 1 293 ? 25.415 11.440 -10.254 1.00 66.44 293 PRO A CA 1
ATOM 2295 C C . PRO A 1 293 ? 26.592 12.065 -11.017 1.00 66.44 293 PRO A C 1
ATOM 2297 O O . PRO A 1 293 ? 26.603 13.266 -11.289 1.00 66.44 293 PRO A O 1
ATOM 2300 N N . SER A 1 294 ? 27.603 11.264 -11.364 1.00 66.44 294 SER A N 1
ATOM 2301 C CA . SER A 1 294 ? 28.761 11.708 -12.144 1.00 66.44 294 SER A CA 1
ATOM 2302 C C . SER A 1 294 ? 28.402 11.971 -13.609 1.00 66.44 294 SER A C 1
ATOM 2304 O O . SER A 1 294 ? 28.862 12.967 -14.169 1.00 66.44 294 SER A O 1
ATOM 2306 N N . ALA A 1 295 ? 27.547 11.135 -14.207 1.00 65.62 295 ALA A N 1
ATOM 2307 C CA . ALA A 1 295 ? 27.031 11.339 -15.557 1.00 65.62 295 ALA A CA 1
ATOM 2308 C C . ALA A 1 295 ? 26.116 12.566 -15.626 1.00 65.62 295 ALA A C 1
ATOM 2310 O O . ALA A 1 295 ? 26.327 13.414 -16.489 1.00 65.62 295 ALA A O 1
ATOM 2311 N N . LYS A 1 296 ? 25.204 12.737 -14.658 1.00 67.62 296 LYS A N 1
ATOM 2312 C CA . LYS A 1 296 ? 24.349 13.934 -14.558 1.00 67.62 296 LYS A CA 1
ATOM 2313 C C . LYS A 1 296 ? 25.158 15.230 -14.433 1.00 67.62 296 LYS A C 1
ATOM 2315 O O . LYS A 1 296 ? 24.851 16.221 -15.085 1.00 67.62 296 LYS A O 1
ATOM 2320 N N . ARG A 1 297 ? 26.243 15.229 -13.644 1.00 64.31 297 ARG A N 1
ATOM 2321 C CA . ARG A 1 297 ? 27.158 16.386 -13.528 1.00 64.31 297 ARG A CA 1
ATOM 2322 C C . ARG A 1 297 ? 27.891 16.696 -14.832 1.00 64.31 297 ARG A C 1
ATOM 2324 O O . ARG A 1 297 ? 28.139 17.864 -15.121 1.00 64.31 297 ARG A O 1
ATOM 2331 N N . LYS A 1 298 ? 28.271 15.665 -15.588 1.00 68.69 298 LYS A N 1
ATOM 2332 C CA . LYS A 1 298 ? 28.942 15.824 -16.880 1.00 68.69 298 LYS A CA 1
ATOM 2333 C C . LYS A 1 298 ? 27.978 16.376 -17.936 1.00 68.69 298 LYS A C 1
ATOM 2335 O O . LYS A 1 298 ? 28.325 17.359 -18.580 1.00 68.69 298 LYS A O 1
ATOM 2340 N N . ASP A 1 299 ? 26.772 15.820 -18.024 1.00 66.31 299 ASP A N 1
ATOM 2341 C CA . ASP A 1 299 ? 25.711 16.267 -18.938 1.00 66.31 299 ASP A CA 1
ATOM 2342 C C . ASP A 1 299 ? 25.282 17.715 -18.651 1.00 66.31 299 ASP A C 1
ATOM 2344 O O . ASP A 1 299 ? 25.268 18.553 -19.550 1.00 66.31 299 ASP A O 1
ATOM 2348 N N . ALA A 1 300 ? 25.064 18.066 -17.378 1.00 63.41 300 ALA A N 1
ATOM 2349 C CA . ALA A 1 300 ? 24.748 19.439 -16.980 1.00 63.41 300 ALA A CA 1
ATOM 2350 C C . ALA A 1 300 ? 25.857 20.434 -17.366 1.00 63.41 300 ALA A C 1
ATOM 2352 O O . ALA A 1 300 ? 25.574 21.560 -17.775 1.00 63.41 300 ALA A O 1
ATOM 2353 N N . LYS A 1 301 ? 27.129 20.025 -17.264 1.00 67.69 301 LYS A N 1
ATOM 2354 C CA . LYS A 1 301 ? 28.271 20.852 -17.669 1.00 67.69 301 LYS A CA 1
ATOM 2355 C C . LYS A 1 301 ? 28.337 21.020 -19.189 1.00 67.69 301 LYS A C 1
ATOM 2357 O O . LYS A 1 301 ? 28.595 22.126 -19.650 1.00 67.69 301 LYS A O 1
ATOM 2362 N N . GLU A 1 302 ? 28.110 19.956 -19.954 1.00 68.62 302 GLU A N 1
ATOM 2363 C CA . GLU A 1 302 ? 28.110 19.989 -21.423 1.00 68.62 302 GLU A CA 1
ATOM 2364 C C . GLU A 1 302 ? 26.948 20.833 -21.968 1.00 68.62 302 GLU A C 1
ATOM 2366 O O . GLU A 1 302 ? 27.174 21.713 -22.798 1.00 68.62 302 GLU A O 1
ATOM 2371 N N . LYS A 1 303 ? 25.736 20.675 -21.422 1.00 65.25 303 LYS A N 1
ATOM 2372 C CA . LYS A 1 303 ? 24.573 21.514 -21.758 1.00 65.25 303 LYS A CA 1
ATOM 2373 C C . LYS A 1 303 ? 24.782 22.980 -21.382 1.00 65.25 303 LYS A C 1
ATOM 2375 O O . LYS A 1 303 ? 24.438 23.855 -22.166 1.00 65.25 303 LYS A O 1
ATOM 2380 N N . TYR A 1 304 ? 25.388 23.266 -20.226 1.00 62.62 304 TYR A N 1
ATOM 2381 C CA . TYR A 1 304 ? 25.717 24.640 -19.831 1.00 62.62 304 TYR A CA 1
ATOM 2382 C C . TYR A 1 304 ? 26.723 25.289 -20.791 1.00 62.62 304 TYR A C 1
ATOM 2384 O O . TYR A 1 304 ? 26.572 26.452 -21.155 1.00 62.62 304 TYR A O 1
ATOM 2392 N N . VAL A 1 305 ? 27.724 24.533 -21.247 1.00 67.88 305 VAL A N 1
ATOM 2393 C CA . VAL A 1 305 ? 28.683 25.003 -22.258 1.00 67.88 305 VAL A CA 1
ATOM 2394 C C . VAL A 1 305 ? 27.993 25.250 -23.605 1.00 67.88 305 VAL A C 1
ATOM 2396 O O . VAL A 1 305 ? 28.256 26.279 -24.222 1.00 67.88 305 VAL A O 1
ATOM 2399 N N . SER A 1 306 ? 27.072 24.375 -24.025 1.00 68.88 306 SER A N 1
ATOM 2400 C CA . SER A 1 306 ? 26.268 24.568 -25.244 1.00 68.88 306 SER A CA 1
ATOM 2401 C C . SER A 1 306 ? 25.374 25.808 -25.148 1.00 68.88 306 SER A C 1
ATOM 2403 O O . SER A 1 306 ? 25.399 26.658 -26.032 1.00 68.88 306 SER A O 1
ATOM 2405 N N . TYR A 1 307 ? 24.663 25.977 -24.031 1.00 64.44 307 TYR A N 1
ATOM 2406 C CA . TYR A 1 307 ? 23.810 27.138 -23.768 1.00 64.44 307 TYR A CA 1
ATOM 2407 C C . TYR A 1 307 ? 24.593 28.458 -23.808 1.00 64.44 307 TYR A C 1
ATOM 2409 O O . TYR A 1 307 ? 24.142 29.440 -24.392 1.00 64.44 307 TYR A O 1
ATOM 2417 N N . LEU A 1 308 ? 25.793 28.488 -23.221 1.00 61.38 308 LEU A N 1
ATOM 2418 C CA . LEU A 1 308 ? 26.659 29.667 -23.272 1.00 61.38 308 LEU A CA 1
ATOM 2419 C C . LEU A 1 308 ? 27.209 29.949 -24.675 1.00 61.38 308 LEU A C 1
ATOM 2421 O O . LEU A 1 308 ? 27.480 31.104 -24.983 1.00 61.38 308 LEU A O 1
ATOM 2425 N N . SER A 1 309 ? 27.371 28.924 -25.515 1.00 66.12 309 SER A N 1
ATOM 2426 C CA . SER A 1 309 ? 27.850 29.090 -26.894 1.00 66.12 309 SER A CA 1
ATOM 2427 C C . SER A 1 309 ? 26.795 29.647 -27.857 1.00 66.12 309 SER A C 1
ATOM 2429 O O . SER A 1 309 ? 27.151 30.174 -28.907 1.00 66.12 309 SER A O 1
ATOM 2431 N N . GLU A 1 310 ? 25.513 29.570 -27.490 1.00 68.12 310 GLU A N 1
ATOM 2432 C CA . GLU A 1 310 ? 24.377 30.068 -28.281 1.00 68.12 310 GLU A CA 1
ATOM 2433 C C . GLU A 1 310 ? 23.960 31.505 -27.914 1.00 68.12 310 GLU A C 1
ATOM 2435 O O . GLU A 1 310 ? 23.135 32.107 -28.603 1.00 68.12 310 GLU A O 1
ATOM 2440 N N . LYS A 1 311 ? 24.523 32.075 -26.842 1.00 67.81 311 LYS A N 1
ATOM 2441 C CA . LYS A 1 311 ? 24.179 33.406 -26.322 1.00 67.81 311 LYS A CA 1
ATOM 2442 C C . LYS A 1 311 ? 25.240 34.455 -26.641 1.00 67.81 311 LYS A C 1
ATOM 2444 O O . LYS A 1 311 ? 26.425 34.156 -26.757 1.00 67.81 311 LYS A O 1
ATOM 2449 N N . SER A 1 312 ? 24.815 35.713 -26.748 1.00 66.62 312 SER A N 1
ATOM 2450 C CA . SER A 1 312 ? 25.735 36.837 -26.953 1.00 66.62 312 SER A CA 1
ATOM 2451 C C . SER A 1 312 ? 26.545 37.155 -25.685 1.00 66.62 312 SER A C 1
ATOM 2453 O O . SER A 1 312 ? 26.066 36.974 -24.564 1.00 66.62 312 SER A O 1
ATOM 2455 N N . ASP A 1 313 ? 27.758 37.702 -25.837 1.00 64.12 313 ASP A N 1
ATOM 2456 C CA . ASP A 1 313 ? 28.658 38.049 -24.716 1.00 64.12 313 ASP A CA 1
ATOM 2457 C C . ASP A 1 313 ? 28.022 38.975 -23.658 1.00 64.12 313 ASP A C 1
ATOM 2459 O O . ASP A 1 313 ? 28.429 38.978 -22.492 1.00 64.12 313 ASP A O 1
ATOM 2463 N N . ALA A 1 314 ? 27.029 39.778 -24.052 1.00 60.28 314 ALA A N 1
ATOM 2464 C CA . ALA A 1 314 ? 26.287 40.654 -23.150 1.00 60.28 314 ALA A CA 1
ATOM 2465 C C . ALA A 1 314 ? 25.316 39.867 -22.252 1.00 60.28 314 ALA A C 1
ATOM 2467 O O . ALA A 1 314 ? 25.290 40.083 -21.041 1.00 60.28 314 ALA A O 1
ATOM 2468 N N . GLU A 1 315 ? 24.590 38.901 -22.818 1.00 58.94 315 GLU A N 1
ATOM 2469 C CA . GLU A 1 315 ? 23.656 38.044 -22.078 1.00 58.94 315 GLU A CA 1
ATOM 2470 C C . GLU A 1 315 ? 24.391 37.071 -21.148 1.00 58.94 315 GLU A C 1
ATOM 2472 O O . GLU A 1 315 ? 23.943 36.802 -20.034 1.00 58.94 315 GLU A O 1
ATOM 2477 N N . VAL A 1 316 ? 25.559 36.576 -21.569 1.00 58.62 316 VAL A N 1
ATOM 2478 C CA . VAL A 1 316 ? 26.412 35.716 -20.735 1.00 58.62 316 VAL A CA 1
ATOM 2479 C C . VAL A 1 316 ? 26.895 36.464 -19.487 1.00 58.62 316 VAL A C 1
ATOM 2481 O O . VAL A 1 316 ? 26.883 35.907 -18.386 1.00 58.62 316 VAL A O 1
ATOM 2484 N N . LYS A 1 317 ? 27.272 37.744 -19.624 1.00 59.97 317 LYS A N 1
ATOM 2485 C CA . LYS A 1 317 ? 27.678 38.595 -18.491 1.00 59.97 317 LYS A CA 1
ATOM 2486 C C . LYS A 1 317 ? 26.524 38.894 -17.535 1.00 59.97 317 LYS A C 1
ATOM 2488 O O . LYS A 1 317 ? 26.745 38.945 -16.326 1.00 59.97 317 LYS A O 1
ATOM 2493 N N . GLU A 1 318 ? 25.309 39.056 -18.046 1.00 61.69 318 GLU A N 1
ATOM 2494 C CA . GLU A 1 318 ? 24.111 39.282 -17.231 1.00 61.69 318 GLU A CA 1
ATOM 2495 C C . GLU A 1 318 ? 23.739 38.043 -16.398 1.00 61.69 318 GLU A C 1
ATOM 2497 O O . GLU A 1 318 ? 23.511 38.152 -15.192 1.00 61.69 318 GLU A O 1
ATOM 2502 N N . VAL A 1 319 ? 23.790 36.849 -17.001 1.00 56.91 319 VAL A N 1
ATOM 2503 C CA . VAL A 1 319 ? 23.561 35.568 -16.307 1.00 56.91 319 VAL A CA 1
ATOM 2504 C C . VAL A 1 319 ? 24.644 35.286 -15.257 1.00 56.91 319 VAL A C 1
ATOM 2506 O O . VAL A 1 319 ? 24.339 34.830 -14.155 1.00 56.91 319 VAL A O 1
ATOM 2509 N N . LEU A 1 320 ? 25.916 35.594 -15.542 1.00 55.44 320 LEU A N 1
ATOM 2510 C CA . LEU A 1 320 ? 26.982 35.452 -14.542 1.00 55.44 320 LEU A CA 1
ATOM 2511 C C . LEU A 1 320 ? 26.793 36.413 -13.358 1.00 55.44 320 LEU A C 1
ATOM 2513 O O . LEU A 1 320 ? 26.995 36.026 -12.204 1.00 55.44 320 LEU A O 1
ATOM 2517 N N . ASN A 1 321 ? 26.387 37.655 -13.633 1.00 54.56 321 ASN A N 1
ATOM 2518 C CA . ASN A 1 321 ? 26.158 38.668 -12.606 1.00 54.56 321 ASN A CA 1
ATOM 2519 C C . ASN A 1 321 ? 24.948 38.340 -11.720 1.00 54.56 321 ASN A C 1
ATOM 2521 O O . ASN A 1 321 ? 25.024 38.566 -10.509 1.00 54.56 321 ASN A O 1
ATOM 2525 N N . SER A 1 322 ? 23.880 37.752 -12.272 1.00 53.59 322 SER A N 1
ATOM 2526 C CA . SER A 1 322 ? 22.714 37.298 -11.497 1.00 53.59 322 SER A CA 1
ATOM 2527 C C . SER A 1 322 ? 23.040 36.095 -10.599 1.00 53.59 322 SER A C 1
ATOM 2529 O O . SER A 1 322 ? 22.590 36.023 -9.453 1.00 53.59 322 SER A O 1
ATOM 2531 N N . MET A 1 323 ? 23.914 35.184 -11.040 1.00 49.03 323 MET A N 1
ATOM 2532 C CA . MET A 1 323 ? 24.407 34.081 -10.202 1.00 49.03 323 MET A CA 1
ATOM 2533 C C . MET A 1 323 ? 25.337 34.551 -9.070 1.00 49.03 323 MET A C 1
ATOM 2535 O O . MET A 1 323 ? 25.296 34.004 -7.964 1.00 49.03 323 MET A O 1
ATOM 2539 N N . LEU A 1 324 ? 26.158 35.578 -9.312 1.00 46.25 324 LEU A N 1
ATOM 2540 C CA . LEU A 1 324 ? 27.026 36.181 -8.292 1.00 46.25 324 LEU A CA 1
ATOM 2541 C C . LEU A 1 324 ? 26.224 36.923 -7.211 1.00 46.25 324 LEU A C 1
ATOM 2543 O O . LEU A 1 324 ? 26.549 36.803 -6.029 1.00 46.25 324 LEU A O 1
ATOM 2547 N N . THR A 1 325 ? 25.141 37.611 -7.586 1.00 43.31 325 THR A N 1
ATOM 2548 C CA . THR A 1 325 ? 24.212 38.242 -6.627 1.00 43.31 325 THR A CA 1
ATOM 2549 C C . THR A 1 325 ? 23.399 37.205 -5.849 1.00 43.31 325 THR A C 1
ATOM 2551 O O . THR A 1 325 ? 23.222 37.349 -4.640 1.00 43.31 325 THR A O 1
ATOM 2554 N N . SER A 1 326 ? 23.005 36.100 -6.489 1.00 41.06 326 SER A N 1
ATOM 2555 C CA . SER A 1 326 ? 22.324 34.974 -5.826 1.00 41.06 326 SER A CA 1
ATOM 2556 C C . SER A 1 326 ? 23.200 34.300 -4.760 1.00 41.06 326 SER A C 1
ATOM 2558 O O . SER A 1 326 ? 22.705 33.906 -3.707 1.00 41.06 326 SER A O 1
ATOM 2560 N N . ARG A 1 327 ? 24.523 34.213 -4.973 1.00 37.34 327 ARG A N 1
ATOM 2561 C CA . ARG A 1 327 ? 25.469 33.658 -3.985 1.00 37.34 327 ARG A CA 1
ATOM 2562 C C . ARG A 1 327 ? 25.670 34.535 -2.747 1.00 37.34 327 ARG A C 1
ATOM 2564 O O . ARG A 1 327 ? 26.014 33.994 -1.699 1.00 37.34 327 ARG A O 1
ATOM 2571 N N . GLN A 1 328 ? 25.444 35.848 -2.830 1.00 33.56 328 GLN A N 1
ATOM 2572 C CA . GLN A 1 328 ? 25.556 36.741 -1.668 1.00 33.56 328 GLN A CA 1
ATOM 2573 C C . GLN A 1 328 ? 24.331 36.697 -0.738 1.00 33.56 328 GLN A C 1
ATOM 2575 O O . GLN A 1 328 ? 24.450 37.081 0.421 1.00 33.56 328 GLN A O 1
ATOM 2580 N N . LEU A 1 329 ? 23.187 36.169 -1.194 1.00 32.50 329 LEU A N 1
ATOM 2581 C CA . LEU A 1 329 ? 21.976 35.998 -0.375 1.00 32.50 329 LEU A CA 1
ATOM 2582 C C . LEU A 1 329 ? 21.905 34.646 0.367 1.00 32.50 329 LEU A C 1
ATOM 2584 O O . LEU A 1 329 ? 21.080 34.484 1.262 1.00 32.50 329 LEU A O 1
ATOM 2588 N N . VAL A 1 330 ? 22.791 33.692 0.054 1.00 30.41 330 VAL A N 1
ATOM 2589 C CA . VAL A 1 330 ? 22.814 32.329 0.638 1.00 30.41 330 VAL A CA 1
ATOM 2590 C C . VAL A 1 330 ? 23.724 32.225 1.881 1.00 30.41 330 VAL A C 1
ATOM 2592 O O . VAL A 1 330 ? 23.848 31.169 2.492 1.00 30.41 330 VAL A O 1
ATOM 2595 N N . SER A 1 331 ? 24.328 33.327 2.336 1.00 28.77 331 SER A N 1
ATOM 2596 C CA . SER A 1 331 ? 25.139 33.371 3.567 1.00 28.77 331 SER A CA 1
ATOM 2597 C C . SER A 1 331 ? 24.334 33.600 4.858 1.00 28.77 331 SER A C 1
ATOM 2599 O O . SER A 1 331 ? 24.922 33.864 5.907 1.00 28.77 331 SER A O 1
ATOM 2601 N N . ARG A 1 332 ? 23.000 33.450 4.833 1.00 26.16 332 ARG A N 1
ATOM 2602 C CA . ARG A 1 332 ? 22.205 33.257 6.057 1.00 26.16 332 ARG A CA 1
ATOM 2603 C C . ARG A 1 332 ? 21.941 31.762 6.262 1.00 26.16 332 ARG A C 1
ATOM 2605 O O . ARG A 1 332 ? 21.343 31.144 5.384 1.00 26.16 332 ARG A O 1
ATOM 2612 N N . PRO A 1 333 ? 22.374 31.167 7.388 1.00 24.12 333 PRO A N 1
ATOM 2613 C CA . PRO A 1 333 ? 22.175 29.748 7.633 1.00 24.12 333 PRO A CA 1
ATOM 2614 C C . PRO A 1 333 ? 20.678 29.445 7.746 1.00 24.12 333 PRO A C 1
ATOM 2616 O O . PRO A 1 333 ? 19.981 29.993 8.598 1.00 24.12 333 PRO A O 1
ATOM 2619 N N . ILE A 1 334 ? 20.198 28.556 6.878 1.00 24.72 334 ILE A N 1
ATOM 2620 C CA . ILE A 1 334 ? 18.917 27.873 7.044 1.00 24.72 334 ILE A CA 1
ATOM 2621 C C . ILE A 1 334 ? 19.123 26.862 8.174 1.00 24.72 334 ILE A C 1
ATOM 2623 O O . ILE A 1 334 ? 19.852 25.884 8.018 1.00 24.72 334 ILE A O 1
ATOM 2627 N N . VAL A 1 335 ? 18.516 27.128 9.329 1.00 24.52 335 VAL A N 1
ATOM 2628 C CA . VAL A 1 335 ? 18.397 26.158 10.420 1.00 24.52 335 VAL A CA 1
ATOM 2629 C C . VAL A 1 335 ? 17.370 25.116 9.980 1.00 24.52 335 VAL A C 1
ATOM 2631 O O . VAL A 1 335 ? 16.173 25.388 9.949 1.00 24.52 335 VAL A O 1
ATOM 2634 N N . LEU A 1 336 ? 17.845 23.935 9.590 1.00 25.70 336 LEU A N 1
ATOM 2635 C CA . LEU A 1 336 ? 17.017 22.733 9.511 1.00 25.70 336 LEU A CA 1
ATOM 2636 C C . LEU A 1 336 ? 16.769 22.237 10.946 1.00 25.70 336 LEU A C 1
ATOM 2638 O O . LEU A 1 336 ? 17.727 22.225 11.725 1.00 25.70 336 LEU A O 1
ATOM 2642 N N . PRO A 1 337 ? 15.549 21.809 11.321 1.00 23.89 337 PRO A N 1
ATOM 2643 C CA . PRO A 1 337 ? 15.343 21.137 12.595 1.00 23.89 337 PRO A CA 1
ATOM 2644 C C . PRO A 1 337 ? 16.164 19.846 12.594 1.00 23.89 337 PRO A C 1
ATOM 2646 O O . PRO A 1 337 ? 15.985 18.980 11.732 1.00 23.89 337 PRO A O 1
ATOM 2649 N N . SER A 1 338 ? 17.095 19.741 13.538 1.00 25.05 338 SER A N 1
ATOM 2650 C CA . SER A 1 338 ? 17.746 18.485 13.872 1.00 25.05 338 SER A CA 1
ATOM 2651 C C . SER A 1 338 ? 16.682 17.473 14.272 1.00 25.05 338 SER A C 1
ATOM 2653 O O . SER A 1 338 ? 15.747 17.788 15.003 1.00 25.05 338 SER A O 1
ATOM 2655 N N . ALA A 1 339 ? 16.833 16.236 13.804 1.00 26.72 339 ALA A N 1
ATOM 2656 C CA . ALA A 1 339 ? 16.169 15.109 14.428 1.00 26.72 339 ALA A CA 1
ATOM 2657 C C . ALA A 1 339 ? 16.686 15.016 15.870 1.00 26.72 339 ALA A C 1
ATOM 2659 O O . ALA A 1 339 ? 17.788 14.516 16.108 1.00 26.72 339 ALA A O 1
ATOM 2660 N N . ASP A 1 340 ? 15.912 15.548 16.814 1.00 24.78 340 ASP A N 1
ATOM 2661 C CA . ASP A 1 340 ? 16.176 15.443 18.242 1.00 24.78 340 ASP A CA 1
ATOM 2662 C C . ASP A 1 340 ? 15.977 13.990 18.684 1.00 24.78 340 ASP A C 1
ATOM 2664 O O . ASP A 1 340 ? 14.945 13.571 19.204 1.00 24.78 340 ASP A O 1
ATOM 2668 N N . ALA A 1 341 ? 17.028 13.200 18.495 1.00 29.42 341 ALA A N 1
ATOM 2669 C CA . ALA A 1 341 ? 17.366 12.149 19.429 1.00 29.42 341 ALA A CA 1
ATOM 2670 C C . ALA A 1 341 ? 17.893 12.835 20.694 1.00 29.42 341 ALA A C 1
ATOM 2672 O O . ALA A 1 341 ? 19.076 13.148 20.742 1.00 29.42 341 ALA A O 1
ATOM 2673 N N . ASN A 1 342 ? 17.010 13.148 21.651 1.00 28.30 342 ASN A N 1
ATOM 2674 C CA . ASN A 1 342 ? 17.290 13.276 23.093 1.00 28.30 342 ASN A CA 1
ATOM 2675 C C . ASN A 1 342 ? 16.061 13.825 23.838 1.00 28.30 342 ASN A C 1
ATOM 2677 O O . ASN A 1 342 ? 15.961 15.013 24.126 1.00 28.30 342 ASN A O 1
ATOM 2681 N N . LEU A 1 343 ? 15.151 12.939 24.228 1.00 25.17 343 LEU A N 1
ATOM 2682 C CA . LEU A 1 343 ? 14.223 13.191 25.329 1.00 25.17 343 LEU A CA 1
ATOM 2683 C C . LEU A 1 343 ? 13.977 11.853 26.017 1.00 25.17 343 LEU A C 1
ATOM 2685 O O . LEU A 1 343 ? 13.102 11.110 25.606 1.00 25.17 343 LEU A O 1
ATOM 2689 N N . PHE A 1 344 ? 14.876 11.506 26.943 1.00 25.05 344 PHE A N 1
ATOM 2690 C CA . PHE A 1 344 ? 14.670 10.731 28.179 1.00 25.05 344 PHE A CA 1
ATOM 2691 C C . PHE A 1 344 ? 16.035 10.243 28.699 1.00 25.05 344 PHE A C 1
ATOM 2693 O O . PHE A 1 344 ? 16.401 9.086 28.524 1.00 25.05 344 PHE A O 1
ATOM 2700 N N . THR A 1 345 ? 16.780 11.131 29.372 1.00 24.75 345 THR A N 1
ATOM 2701 C CA . THR A 1 345 ? 17.860 10.723 30.288 1.00 24.75 345 THR A CA 1
ATOM 2702 C C . THR A 1 345 ? 17.895 11.637 31.511 1.00 24.75 345 THR A C 1
ATOM 2704 O O . THR A 1 345 ? 18.508 12.696 31.470 1.00 24.75 345 THR A O 1
ATOM 2707 N N . THR A 1 346 ? 17.259 11.188 32.591 1.00 23.30 346 THR A N 1
ATOM 2708 C CA . THR A 1 346 ? 17.551 11.426 34.024 1.00 23.30 346 THR A CA 1
ATOM 2709 C C . THR A 1 346 ? 16.548 10.523 34.761 1.00 23.30 346 THR A C 1
ATOM 2711 O O . THR A 1 346 ? 15.366 10.579 34.459 1.00 23.30 346 THR A O 1
ATOM 2714 N N . MET A 1 347 ? 16.849 9.579 35.653 1.00 22.70 347 MET A N 1
ATOM 2715 C CA . MET A 1 347 ? 17.949 9.231 36.562 1.00 22.70 347 MET A CA 1
ATOM 2716 C C . MET A 1 347 ? 18.016 7.675 36.572 1.00 22.70 347 MET A C 1
ATOM 2718 O O . MET A 1 347 ? 17.016 7.043 36.263 1.00 22.70 347 MET A O 1
ATOM 2722 N N . SER A 1 348 ? 19.087 6.939 36.864 1.00 25.89 348 SER A N 1
ATOM 2723 C CA . SER A 1 348 ? 20.126 7.101 37.875 1.00 25.89 348 SER A CA 1
ATOM 2724 C C . SER A 1 348 ? 21.379 6.297 37.499 1.00 25.89 348 SER A C 1
ATOM 2726 O O . SER A 1 348 ? 21.298 5.188 36.975 1.00 25.89 348 SER A O 1
ATOM 2728 N N . GLN A 1 349 ? 22.532 6.860 37.838 1.00 23.08 349 GLN A N 1
ATOM 2729 C CA . GLN A 1 349 ? 23.842 6.213 37.882 1.00 23.08 349 GLN A CA 1
ATOM 2730 C C . GLN A 1 349 ? 23.853 5.048 38.888 1.00 23.08 349 GLN A C 1
ATOM 2732 O O . GLN A 1 349 ? 23.273 5.221 39.952 1.00 23.08 349 GLN A O 1
ATOM 2737 N N . VAL A 1 350 ? 24.538 3.935 38.575 1.00 25.25 350 VAL A N 1
ATOM 2738 C CA . VAL A 1 350 ? 25.630 3.316 39.371 1.00 25.25 350 VAL A CA 1
ATOM 2739 C C . VAL A 1 350 ? 26.418 2.339 38.464 1.00 25.25 350 VAL A C 1
ATOM 2741 O O . VAL A 1 350 ? 25.916 1.302 38.052 1.00 25.25 350 VAL A O 1
ATOM 2744 N N . GLU A 1 351 ? 27.638 2.771 38.133 1.00 23.80 351 GLU A N 1
ATOM 2745 C CA . GLU A 1 351 ? 28.928 2.058 38.017 1.00 23.80 351 GLU A CA 1
ATOM 2746 C C . GLU A 1 351 ? 29.134 0.723 37.248 1.00 23.80 351 GLU A C 1
ATOM 2748 O O . GLU A 1 351 ? 28.677 -0.348 37.625 1.00 23.80 351 GLU A O 1
ATOM 2753 N N . ASN A 1 352 ? 30.069 0.829 36.285 1.00 24.05 352 ASN A N 1
ATOM 2754 C CA . ASN A 1 352 ? 31.254 -0.020 36.048 1.00 24.05 352 ASN A CA 1
ATOM 2755 C C . ASN A 1 352 ? 31.106 -1.479 35.559 1.00 24.05 352 ASN A C 1
ATOM 2757 O O . ASN A 1 352 ? 31.121 -2.404 36.363 1.00 24.05 352 ASN A O 1
ATOM 2761 N N . ALA A 1 353 ? 31.215 -1.687 34.232 1.00 23.62 353 ALA A N 1
ATOM 2762 C CA . ALA A 1 353 ? 32.104 -2.697 33.612 1.00 23.62 353 ALA A CA 1
ATOM 2763 C C . ALA A 1 353 ? 32.178 -2.566 32.063 1.00 23.62 353 ALA A C 1
ATOM 2765 O O . ALA A 1 353 ? 31.151 -2.503 31.401 1.00 23.62 353 ALA A O 1
ATOM 2766 N N . SER A 1 354 ? 33.413 -2.536 31.533 1.00 25.34 354 SER A N 1
ATOM 2767 C CA . SER A 1 354 ? 33.954 -2.691 30.153 1.00 25.34 354 SER A CA 1
ATOM 2768 C C . SER A 1 354 ? 33.083 -2.595 28.872 1.00 25.34 354 SER A C 1
ATOM 2770 O O . SER A 1 354 ? 32.010 -3.186 28.781 1.00 25.34 354 SER A O 1
ATOM 2772 N N . PRO A 1 355 ? 33.615 -1.994 27.777 1.00 24.95 355 PRO A N 1
ATOM 2773 C CA . PRO A 1 355 ? 32.871 -1.752 26.545 1.00 24.95 355 PRO A CA 1
ATOM 2774 C C . PRO A 1 355 ? 32.875 -2.983 25.625 1.00 24.95 355 PRO A C 1
ATOM 2776 O O . PRO A 1 355 ? 33.789 -3.186 24.822 1.00 24.95 355 PRO A O 1
ATOM 2779 N N . ALA A 1 356 ? 31.822 -3.794 25.685 1.00 24.19 356 ALA A N 1
ATOM 2780 C CA . ALA A 1 356 ? 31.473 -4.671 24.572 1.00 24.19 356 ALA A CA 1
ATOM 2781 C C . ALA A 1 356 ? 30.718 -3.848 23.514 1.00 24.19 356 ALA A C 1
ATOM 2783 O O . ALA A 1 356 ? 29.719 -3.196 23.811 1.00 24.19 356 ALA A O 1
ATOM 2784 N N . LYS A 1 357 ? 31.218 -3.858 22.272 1.00 26.64 357 LYS A N 1
ATOM 2785 C CA . LYS A 1 357 ? 30.572 -3.253 21.097 1.00 26.64 357 LYS A CA 1
ATOM 2786 C C . LYS A 1 357 ? 29.143 -3.788 20.944 1.00 26.64 357 LYS A C 1
ATOM 2788 O O . LYS A 1 357 ? 28.961 -4.915 20.492 1.00 26.64 357 LYS A O 1
ATOM 2793 N N . VAL A 1 358 ? 28.146 -2.967 21.258 1.00 23.58 358 VAL A N 1
ATOM 2794 C CA . VAL A 1 358 ? 26.747 -3.206 20.883 1.00 23.58 358 VAL A CA 1
ATOM 2795 C C . VAL A 1 358 ? 26.532 -2.598 19.490 1.00 23.58 358 VAL A C 1
ATOM 2797 O O . VAL A 1 358 ? 26.740 -1.394 19.328 1.00 23.58 358 VAL A O 1
ATOM 2800 N N . PRO A 1 359 ? 26.164 -3.376 18.458 1.00 24.09 359 PRO A N 1
ATOM 2801 C CA . PRO A 1 359 ? 25.822 -2.813 17.161 1.00 24.09 359 PRO A CA 1
ATOM 2802 C C . PRO A 1 359 ? 24.429 -2.170 17.214 1.00 24.09 359 PRO A C 1
ATOM 2804 O O . PRO A 1 359 ? 23.473 -2.763 17.714 1.00 24.09 359 PRO A O 1
ATOM 2807 N N . SER A 1 360 ? 24.316 -0.953 16.680 1.00 25.91 360 SER A N 1
ATOM 2808 C CA . SER A 1 360 ? 23.069 -0.194 16.577 1.00 25.91 360 SER A CA 1
ATOM 2809 C C . SER A 1 360 ? 22.092 -0.872 15.604 1.00 25.91 360 SER A C 1
ATOM 2811 O O . SER A 1 360 ? 22.123 -0.626 14.398 1.00 25.91 360 SER A O 1
ATOM 2813 N N . TYR A 1 361 ? 21.208 -1.721 16.120 1.00 26.03 361 TYR A N 1
ATOM 2814 C CA . TYR A 1 361 ? 20.087 -2.296 15.376 1.00 26.03 361 TYR A CA 1
ATOM 2815 C C . TYR A 1 361 ? 18.766 -1.780 15.948 1.00 26.03 361 TYR A C 1
ATOM 2817 O O . TYR A 1 361 ? 18.106 -2.466 16.716 1.00 26.03 361 TYR A O 1
ATOM 2825 N N . PHE A 1 362 ? 18.355 -0.575 15.556 1.00 25.80 362 PHE A N 1
ATOM 2826 C CA . PHE A 1 362 ? 16.985 -0.102 15.774 1.00 25.80 362 PHE A CA 1
ATOM 2827 C C . PHE A 1 362 ? 16.473 0.624 14.529 1.00 25.80 362 PHE A C 1
ATOM 2829 O O . PHE A 1 362 ? 16.498 1.840 14.426 1.00 25.80 362 PHE A O 1
ATOM 2836 N N . THR A 1 363 ? 16.001 -0.162 13.566 1.00 31.14 363 THR A N 1
ATOM 2837 C CA . THR A 1 363 ? 15.009 0.246 12.557 1.00 31.14 363 THR A CA 1
ATOM 2838 C C . THR A 1 363 ? 14.098 -0.955 12.305 1.00 31.14 363 THR A C 1
ATOM 2840 O O . THR A 1 363 ? 14.126 -1.607 11.262 1.00 31.14 363 THR A O 1
ATOM 2843 N N . ALA A 1 364 ? 13.332 -1.328 13.333 1.00 31.89 364 ALA A N 1
ATOM 2844 C CA . ALA A 1 364 ? 12.183 -2.207 13.165 1.00 31.89 364 ALA A CA 1
ATOM 2845 C C . ALA A 1 364 ? 11.027 -1.388 12.570 1.00 31.89 364 ALA A C 1
ATOM 2847 O O . ALA A 1 364 ? 10.845 -0.225 12.937 1.00 31.89 364 ALA A O 1
ATOM 2848 N N . LEU A 1 365 ? 10.215 -1.991 11.695 1.00 39.28 365 LEU A N 1
ATOM 2849 C CA . LEU A 1 365 ? 8.904 -1.427 11.383 1.00 39.28 365 LEU A CA 1
ATOM 2850 C C . LEU A 1 365 ? 8.074 -1.468 12.661 1.00 39.28 365 LEU A C 1
ATOM 2852 O O . LEU A 1 365 ? 7.539 -2.505 13.037 1.00 39.28 365 LEU A O 1
ATOM 2856 N N . SER A 1 366 ? 8.036 -0.330 13.346 1.00 40.84 366 SER A N 1
ATOM 2857 C CA . SER A 1 366 ? 7.101 -0.047 14.430 1.00 40.84 366 SER A CA 1
ATOM 2858 C C . SER A 1 366 ? 5.655 -0.301 13.959 1.00 40.84 366 SER A C 1
ATOM 2860 O O . SER A 1 366 ? 5.398 -0.144 12.760 1.00 40.84 366 SER A O 1
ATOM 2862 N N . PRO A 1 367 ? 4.699 -0.611 14.861 1.00 41.00 367 PRO A N 1
ATOM 2863 C CA . PRO A 1 367 ? 3.255 -0.586 14.583 1.00 41.00 367 PRO A CA 1
ATOM 2864 C C . PRO A 1 367 ? 2.795 0.621 13.745 1.00 41.00 367 PRO A C 1
ATOM 2866 O O . PRO A 1 367 ? 1.862 0.499 12.955 1.00 41.00 367 PRO A O 1
ATOM 2869 N N . ARG A 1 368 ? 3.528 1.743 13.831 1.00 44.25 368 ARG A N 1
ATOM 2870 C CA . ARG A 1 368 ? 3.457 2.912 12.937 1.00 44.25 368 ARG A CA 1
ATOM 2871 C C . ARG A 1 368 ? 3.420 2.559 11.452 1.00 44.25 368 ARG A C 1
ATOM 2873 O O . ARG A 1 368 ? 2.547 3.031 10.740 1.00 44.25 368 ARG A O 1
ATOM 2880 N N . HIS A 1 369 ? 4.353 1.738 10.978 1.00 46.94 369 HIS A N 1
ATOM 2881 C CA . HIS A 1 369 ? 4.483 1.415 9.557 1.00 46.94 369 HIS A CA 1
ATOM 2882 C C . HIS A 1 369 ? 3.419 0.420 9.095 1.00 46.94 369 HIS A C 1
ATOM 2884 O O . HIS A 1 369 ? 2.964 0.516 7.959 1.00 46.94 369 HIS A O 1
ATOM 2890 N N . ALA A 1 370 ? 3.002 -0.501 9.971 1.00 46.94 370 ALA A N 1
ATOM 2891 C CA . ALA A 1 370 ? 1.912 -1.427 9.682 1.00 46.94 370 ALA A CA 1
ATOM 2892 C C . ALA A 1 370 ? 0.598 -0.657 9.527 1.00 46.94 370 ALA A C 1
ATOM 2894 O O . ALA A 1 370 ? -0.039 -0.755 8.486 1.00 46.94 370 ALA A O 1
ATOM 2895 N N . LEU A 1 371 ? 0.246 0.197 10.493 1.00 49.44 371 LEU A N 1
ATOM 2896 C CA . LEU A 1 371 ? -0.977 0.989 10.409 1.00 49.44 371 LEU A CA 1
ATOM 2897 C C . LEU A 1 371 ? -0.904 2.036 9.289 1.00 49.44 371 LEU A C 1
ATOM 2899 O O . LEU A 1 371 ? -1.876 2.188 8.566 1.00 49.44 371 LEU A O 1
ATOM 2903 N N . ARG A 1 372 ? 0.253 2.670 9.047 1.00 56.03 372 ARG A N 1
ATOM 2904 C CA . ARG A 1 372 ? 0.460 3.548 7.880 1.00 56.03 372 ARG A CA 1
ATOM 2905 C C . ARG A 1 372 ? 0.195 2.806 6.570 1.00 56.03 372 ARG A C 1
ATOM 2907 O O . ARG A 1 372 ? -0.518 3.329 5.728 1.00 56.03 372 ARG A O 1
ATOM 2914 N N . SER A 1 373 ? 0.722 1.590 6.420 1.00 48.66 373 SER A N 1
ATOM 2915 C CA . SER A 1 373 ? 0.535 0.774 5.211 1.00 48.66 373 SER A CA 1
ATOM 2916 C C . SER A 1 373 ? -0.908 0.289 5.053 1.00 48.66 373 SER A C 1
ATOM 2918 O O . SER A 1 373 ? -1.424 0.265 3.941 1.00 48.66 373 SER A O 1
ATOM 2920 N N . VAL A 1 374 ? -1.582 -0.064 6.154 1.00 55.09 374 VAL A N 1
ATOM 2921 C CA . VAL A 1 374 ? -2.994 -0.479 6.121 1.00 55.09 374 VAL A CA 1
ATOM 2922 C C . VAL A 1 374 ? -3.904 0.724 5.839 1.00 55.09 374 VAL A C 1
ATOM 2924 O O . VAL A 1 374 ? -4.793 0.622 5.000 1.00 55.09 374 VAL A O 1
ATOM 2927 N N . VAL A 1 375 ? -3.654 1.892 6.440 1.00 52.72 375 VAL A N 1
ATOM 2928 C CA . VAL A 1 375 ? -4.385 3.136 6.133 1.00 52.72 375 VAL A CA 1
ATOM 2929 C C . VAL A 1 375 ? -4.145 3.552 4.679 1.00 52.72 375 VAL A C 1
ATOM 2931 O O . VAL A 1 375 ? -5.107 3.864 3.987 1.00 52.72 375 VAL A O 1
ATOM 2934 N N . LEU A 1 376 ? -2.906 3.460 4.182 1.00 49.41 376 LEU A N 1
ATOM 2935 C CA . LEU A 1 376 ? -2.573 3.629 2.762 1.00 49.41 376 LEU A CA 1
ATOM 2936 C C . LEU A 1 376 ? -3.332 2.657 1.858 1.00 49.41 376 LEU A C 1
ATOM 2938 O O . LEU A 1 376 ? -3.698 3.032 0.754 1.00 49.41 376 LEU A O 1
ATOM 2942 N N . SER A 1 377 ? -3.570 1.417 2.290 1.00 45.25 377 SER A N 1
ATOM 2943 C CA . SER A 1 377 ? -4.345 0.446 1.507 1.00 45.25 377 SER A CA 1
ATOM 2944 C C . SER A 1 377 ? -5.856 0.689 1.557 1.00 45.25 377 SER A C 1
ATOM 2946 O O . SER A 1 377 ? -6.564 0.286 0.643 1.00 45.25 377 SER A O 1
ATOM 2948 N N . ALA A 1 378 ? -6.346 1.379 2.589 1.00 41.06 378 ALA A N 1
ATOM 2949 C CA . ALA A 1 378 ? -7.768 1.490 2.894 1.00 41.06 378 ALA A CA 1
ATOM 2950 C C . ALA A 1 378 ? -8.356 2.900 2.731 1.00 41.06 378 ALA A C 1
ATOM 2952 O O . ALA A 1 378 ? -9.566 3.071 2.847 1.00 41.06 378 ALA A O 1
ATOM 2953 N N . SER A 1 379 ? -7.540 3.918 2.441 1.00 35.81 379 SER A N 1
ATOM 2954 C CA . SER A 1 379 ? -7.946 5.327 2.313 1.00 35.81 379 SER A CA 1
ATOM 2955 C C . SER A 1 379 ? -8.849 5.660 1.107 1.00 35.81 379 SER A C 1
ATOM 2957 O O . SER A 1 379 ? -8.889 6.816 0.685 1.00 35.81 379 SER A O 1
ATOM 2959 N N . TRP A 1 380 ? -9.574 4.683 0.556 1.00 46.69 380 TRP A N 1
ATOM 2960 C CA . TRP A 1 380 ? -10.172 4.748 -0.784 1.00 46.69 380 TRP A CA 1
ATOM 2961 C C . TRP A 1 380 ? -11.579 4.149 -0.906 1.00 46.69 380 TRP A C 1
ATOM 2963 O O . TRP A 1 380 ? -11.986 3.782 -2.005 1.00 46.69 380 TRP A O 1
ATOM 2973 N N . LEU A 1 381 ? -12.337 4.041 0.188 1.00 31.77 381 LEU A N 1
ATOM 2974 C CA . LEU A 1 381 ? -13.770 3.746 0.095 1.00 31.77 381 LEU A CA 1
ATOM 2975 C C . LEU A 1 381 ? -14.509 4.956 -0.507 1.00 31.77 381 LEU A C 1
ATOM 2977 O O . LEU A 1 381 ? -15.043 5.794 0.213 1.00 31.77 381 LEU A O 1
ATOM 2981 N N . GLU A 1 382 ? -14.498 5.050 -1.835 1.00 30.83 382 GLU A N 1
ATOM 2982 C CA . GLU A 1 382 ? -15.475 5.782 -2.642 1.00 30.83 382 GLU A CA 1
ATOM 2983 C C . GLU A 1 382 ? -16.055 4.821 -3.682 1.00 30.83 382 GLU A C 1
ATOM 2985 O O . GLU A 1 382 ? -15.500 4.631 -4.764 1.00 30.83 382 GLU A O 1
ATOM 2990 N N . SER A 1 383 ? -17.159 4.178 -3.300 1.00 30.89 383 SER A N 1
ATOM 2991 C CA . SER A 1 383 ? -18.356 3.870 -4.098 1.00 30.89 383 SER A CA 1
ATOM 2992 C C . SER A 1 383 ? -19.400 3.280 -3.161 1.00 30.89 383 SER A C 1
ATOM 2994 O O . SER A 1 383 ? -19.121 2.200 -2.593 1.00 30.89 383 SER A O 1
#

Foldseek 3Di:
DFFPLVVCVVLVVFCCLACVCCLVVVQPVQEDPQLSVLLVVVCVVVVAPCLSLLLLLLQCVVCSVVLVPDDSVCNSVCRNNGYDYDSVSSVVSSVRSVCLVQEQDQPVLSVLVSCQPPDDPVPDDPVSQVVQVVLLPALAGEYEPVRCFPPGSFHEAAEEQEDPQLVLQKDWPRHDYQPQVCLLPQQPVCVVVVPPVNVVSLVVVLVVLVVCAPPHQYEYAFPLDPLRCVSTVRVSSVSNNRSQRARYYYHHSGVVVVVVCVVVPPPDGTDMDNHDPVSNVVVVVVSCVCSDPVNSVVVVVVVVVVVLVVDDPVVNVVVVVVVVVVVVVCPPDDDDDPPDPDDDDDDDDDDDDDDDDDDDDPDRPDVSSVSSNSSSNSSRPDD

pLDDT: mean 76.0, std 22.15, range [22.7, 98.06]

InterPro domains:
  IPR000195 Rab-GAP-TBC domain [PF00566] (8-68)
  IPR000195 Rab-GAP-TBC domain [PS50086] (1-47)
  IPR035969 Rab-GAP-TBC domain superfamily [SSF47923] (5-85)
  IPR039755 TBC1 domain family member 23 [PTHR13297] (8-313)

Radius of gyration: 24.93 Å; chains: 1; bounding box: 58×64×68 Å

Organism: NCBI:txid101924

Secondary structure (DSSP, 8-state):
---HHHHHHHTT--HHHHSHHHHHHTTTTTS-HHHHHHHHHHHHHHT-TTHHHHHHHHHHHHTHHHHHHS-GGGHHHHHHH----SHHHHHHHHHHHHHIIIIIS-HHHHHHHHHHHSS-GGG--HHHHHHHHHHHH-SSEEE-HHHHSTTSSS-EEEEE-S-HHHHTT-EETT-EE---HHHHH--TTTGGG--HHHHHHHHHHHHHHHHHTTT-EEEEE--S-HHHHTTTHHHHHHHHHHTT--SEEEETTHHHHHHHHHHTT--TT--EES--HHHHHHHHHHHHHHHSHHHHHHHHHHHHHHHHHSS-HHHHHHHHHHHHHHHHSTTS---PPP----S---S-------------------HHHHHHHHHHHHTT---